Protein AF-0000000074208931 (afdb_homodimer)

Secondary structure (DSSP, 8-state):
---EEEEGGGGTTS-HHHHHHHHHHHT-SEEE-BHHHHHHH-HHHHHHHHHHTT-EE--EEEEE-----SHHHHHHHHHHHHHHHHHHHHHT-SEEEEE-B--TT--TT-PPPTT----HHHHHHHHHHHHHHHHHHHHHTT-EEEE-PPPGGGTTTTBS---HHHHHHHHTTS-TTTEEEEEEHHHHTT-TTHHHHHHHHHHTT-EEEEEE-EE-SSPPSSGGGGEE-TTSSS--HHHHHHHHHHTT--S-EEE----HHHHTS-HHHHHHHHHHHHHHHTGGG-/---EEEEGGGGTTS-HHHHHHHHHHHT-SEEE-BHHHHHHH-HHHHHHHHHHTT-EE--EEEEE-----SHHHHHHHHHHHHHHHHHHHHHT-SEEEEE-B--TT--TT-PPPTT----HHHHHHHHHHHHHHHHHHHHHTT-EEEE-PPPGGGTTTTBS---HHHHHHHHTTS-TTTEEEEEEHHHHTT-TTHHHHHHHHHHTT-EEEEEE-EE-SSPPSSGGGGEE-TTSSS--HHHHHHHHHHTT--S-EEE----HHHHTS-HHHHHHHHHHHHHHHTGGG-

Solvent-accessible surface area (backbone atoms only — not comparable to full-atom values): 27506 Å² total; per-residue (Å²): 125,47,49,40,20,48,20,39,59,36,37,57,83,48,52,54,64,54,46,38,49,25,29,39,73,60,53,36,28,21,32,24,41,36,49,70,54,30,60,73,64,30,36,69,52,37,25,49,49,38,50,73,48,68,31,44,40,62,29,30,36,65,36,44,46,33,31,50,86,48,70,69,49,42,51,52,29,53,54,52,33,53,51,43,42,51,41,26,38,54,41,63,18,43,38,34,33,24,47,41,23,23,36,50,53,44,41,77,66,40,49,58,42,93,79,42,50,42,56,58,69,61,38,50,50,37,33,50,54,46,50,62,68,45,44,64,62,25,48,75,55,61,21,19,44,20,37,41,38,32,32,60,88,32,29,57,33,47,18,59,45,44,34,62,55,58,41,49,60,68,28,59,88,47,55,40,77,38,26,25,28,38,51,38,41,58,29,44,68,68,45,94,55,40,66,62,36,42,38,48,30,26,77,55,59,16,67,67,36,41,33,46,27,10,46,32,44,53,61,40,94,50,61,76,38,21,34,27,59,57,82,65,29,54,62,42,45,52,60,53,36,35,42,43,36,74,23,63,59,80,68,50,40,30,37,56,28,36,28,70,74,57,44,70,43,56,56,53,58,46,37,41,49,52,53,52,29,38,57,68,52,40,56,80,38,94,124,45,50,42,19,48,20,40,59,36,38,58,84,48,53,55,63,54,46,37,48,24,30,40,74,59,52,36,26,21,31,25,42,36,51,68,53,31,59,73,63,32,35,68,53,38,24,48,48,38,50,75,47,66,32,44,41,63,29,28,37,65,36,43,47,33,32,51,86,50,69,68,49,41,51,50,27,53,52,53,33,53,52,42,43,51,39,27,38,53,39,64,17,43,37,34,33,24,48,40,24,23,36,51,53,44,41,75,67,40,49,56,42,94,78,43,51,42,56,60,69,60,38,50,50,37,33,50,53,45,50,62,70,43,42,62,62,25,49,75,56,60,20,19,45,20,37,42,36,32,32,58,87,32,26,57,33,46,17,59,44,42,35,60,56,56,41,48,60,68,27,59,89,47,53,40,77,38,26,27,27,40,50,39,42,58,31,44,67,70,46,92,56,41,65,62,34,41,38,50,31,26,77,55,58,16,67,66,35,40,33,47,27,11,48,35,42,54,62,41,94,52,62,78,39,21,34,27,60,56,82,66,29,54,62,44,46,53,60,53,35,35,43,43,36,75,22,64,60,80,68,50,40,30,38,56,27,36,29,70,73,59,45,71,44,57,58,53,58,46,37,41,50,52,51,53,30,39,57,68,51,40,56,81,38,94

Structure (mmCIF, N/CA/C/O backbone):
data_AF-0000000074208931-model_v1
#
loop_
_entity.id
_entity.type
_entity.pdbx_description
1 polymer 'Sugar phosphate isomerase/epimerase'
#
loop_
_atom_site.group_PDB
_atom_site.id
_atom_site.type_symbol
_atom_site.label_atom_id
_atom_site.label_alt_id
_atom_site.label_comp_id
_atom_site.label_asym_id
_atom_site.label_entity_id
_atom_site.label_seq_id
_atom_site.pdbx_PDB_ins_code
_atom_site.Cartn_x
_atom_site.Cartn_y
_atom_site.Cartn_z
_atom_site.occupancy
_atom_site.B_iso_or_equiv
_atom_site.auth_seq_id
_atom_site.auth_comp_id
_atom_site.auth_asym_id
_atom_site.auth_atom_id
_atom_site.pdbx_PDB_model_num
ATOM 1 N N . MET A 1 1 ? -17.562 24.734 19.281 1 72.38 1 MET A N 1
ATOM 2 C CA . MET A 1 1 ? -17.109 24.906 17.891 1 72.38 1 MET A CA 1
ATOM 3 C C . MET A 1 1 ? -16.891 23.547 17.219 1 72.38 1 MET A C 1
ATOM 5 O O . MET A 1 1 ? -16.484 22.578 17.875 1 72.38 1 MET A O 1
ATOM 9 N N . SER A 1 2 ? -17.266 23.562 15.961 1 89.5 2 SER A N 1
ATOM 10 C CA . SER A 1 2 ? -17.141 22.328 15.195 1 89.5 2 SER A CA 1
ATOM 11 C C . SER A 1 2 ? -15.711 21.781 15.242 1 89.5 2 SER A C 1
ATOM 13 O O . SER A 1 2 ? -14.75 22.562 15.258 1 89.5 2 SER A O 1
ATOM 15 N N . ARG A 1 3 ? -15.531 20.484 15.453 1 97.06 3 ARG A N 1
ATOM 16 C CA . ARG A 1 3 ? -14.227 19.844 15.422 1 97.06 3 ARG A CA 1
ATOM 17 C C . ARG A 1 3 ? -13.727 19.688 13.992 1 97.06 3 ARG A C 1
ATOM 19 O O . ARG A 1 3 ? -12.602 19.234 13.766 1 97.06 3 ARG A O 1
ATOM 26 N N . ALA A 1 4 ? -14.57 20.047 13.078 1 98.62 4 ALA A N 1
ATOM 27 C CA . ALA A 1 4 ? -14.18 19.938 11.672 1 98.62 4 ALA A CA 1
ATOM 28 C C . ALA A 1 4 ? -13.133 20.984 11.305 1 98.62 4 ALA A C 1
ATOM 30 O O . ALA A 1 4 ? -13.234 22.141 11.719 1 98.62 4 ALA A O 1
ATOM 31 N N . SER A 1 5 ? -12.109 20.562 10.609 1 98.88 5 SER A N 1
ATOM 32 C CA . SER A 1 5 ? -11.031 21.406 10.109 1 98.88 5 SER A CA 1
ATOM 33 C C . SER A 1 5 ? -10.875 21.266 8.594 1 98.88 5 SER A C 1
ATOM 35 O O . SER A 1 5 ? -10.875 20.156 8.07 1 98.88 5 SER A O 1
ATOM 37 N N . LEU A 1 6 ? -10.797 22.391 7.887 1 98.94 6 LEU A N 1
ATOM 38 C CA . LEU A 1 6 ? -10.562 22.391 6.445 1 98.94 6 LEU A CA 1
ATOM 39 C C . LEU A 1 6 ? -9.07 22.531 6.137 1 98.94 6 LEU A C 1
ATOM 41 O O . LEU A 1 6 ? -8.469 23.562 6.438 1 98.94 6 LEU A O 1
ATOM 45 N N . ASN A 1 7 ? -8.484 21.531 5.586 1 98.94 7 ASN A N 1
ATOM 46 C CA . ASN A 1 7 ? -7.113 21.641 5.102 1 98.94 7 ASN A CA 1
ATOM 47 C C . ASN A 1 7 ? -7.031 22.469 3.822 1 98.94 7 ASN A C 1
ATOM 49 O O . ASN A 1 7 ? -7.801 22.25 2.887 1 98.94 7 ASN A O 1
ATOM 53 N N . THR A 1 8 ? -6.078 23.297 3.717 1 98.88 8 THR A N 1
ATOM 54 C CA . THR A 1 8 ? -6.016 24.219 2.594 1 98.88 8 THR A CA 1
ATOM 55 C C . THR A 1 8 ? -5.68 23.484 1.3 1 98.88 8 THR A C 1
ATOM 57 O O . THR A 1 8 ? -5.93 23.984 0.206 1 98.88 8 THR A O 1
ATOM 60 N N . ALA A 1 9 ? -5.129 22.281 1.383 1 98.69 9 ALA A N 1
ATOM 61 C CA . ALA A 1 9 ? -4.867 21.5 0.181 1 98.69 9 ALA A CA 1
ATOM 62 C C . ALA A 1 9 ? -6.168 21.109 -0.513 1 98.69 9 ALA A C 1
ATOM 64 O O . ALA A 1 9 ? -6.18 20.828 -1.713 1 98.69 9 ALA A O 1
ATOM 65 N N . THR A 1 10 ? -7.266 21.062 0.269 1 98.88 10 THR A N 1
ATOM 66 C CA . THR A 1 10 ? -8.57 20.703 -0.281 1 98.88 10 THR A CA 1
ATOM 67 C C . THR A 1 10 ? -9.102 21.812 -1.182 1 98.88 10 THR A C 1
ATOM 69 O O . THR A 1 10 ? -9.891 21.562 -2.09 1 98.88 10 THR A O 1
ATOM 72 N N . VAL A 1 11 ? -8.727 23.016 -0.919 1 98.81 11 VAL A N 1
ATOM 73 C CA . VAL A 1 11 ? -9.094 24.188 -1.703 1 98.81 11 VAL A CA 1
ATOM 74 C C . VAL A 1 11 ? -7.832 24.859 -2.24 1 98.81 11 VAL A C 1
ATOM 76 O O . VAL A 1 11 ? -7.617 26.062 -2.018 1 98.81 11 VAL A O 1
ATOM 79 N N . LYS A 1 12 ? -7.094 24.188 -3.018 1 97.62 12 LYS A N 1
ATOM 80 C CA . LYS A 1 12 ? -5.691 24.438 -3.352 1 97.62 12 LYS A CA 1
ATOM 81 C C . LYS A 1 12 ? -5.523 25.781 -4.043 1 97.62 12 LYS A C 1
ATOM 83 O O . LYS A 1 12 ? -4.48 26.422 -3.908 1 97.62 12 LYS A O 1
ATOM 88 N N . HIS A 1 13 ? -6.508 26.281 -4.719 1 97.94 13 HIS A N 1
ATOM 89 C CA . HIS A 1 13 ? -6.336 27.484 -5.516 1 97.94 13 HIS A CA 1
ATOM 90 C C . HIS A 1 13 ? -6.73 28.734 -4.727 1 97.94 13 HIS A C 1
ATOM 92 O O . HIS A 1 13 ? -6.586 29.859 -5.215 1 97.94 13 HIS A O 1
ATOM 98 N N . ALA A 1 14 ? -7.203 28.547 -3.5 1 98.81 14 ALA A N 1
ATOM 99 C CA . ALA A 1 14 ? -7.594 29.656 -2.646 1 98.81 14 ALA A CA 1
ATOM 100 C C . ALA A 1 14 ? -6.391 30.219 -1.896 1 98.81 14 ALA A C 1
ATOM 102 O O . ALA A 1 14 ? -5.477 29.484 -1.531 1 98.81 14 ALA A O 1
ATOM 103 N N . THR A 1 15 ? -6.383 31.547 -1.739 1 98.75 15 THR A N 1
ATOM 104 C CA . THR A 1 15 ? -5.477 32.125 -0.757 1 98.75 15 THR A CA 1
ATOM 105 C C . THR A 1 15 ? -5.863 31.703 0.656 1 98.75 15 THR A C 1
ATOM 107 O O . THR A 1 15 ? -6.949 31.172 0.872 1 98.75 15 THR A O 1
ATOM 110 N N . LEU A 1 16 ? -4.945 31.953 1.612 1 98.88 16 LEU A N 1
ATOM 111 C CA . LEU A 1 16 ? -5.266 31.625 2.996 1 98.88 16 LEU A CA 1
ATOM 112 C C . LEU A 1 16 ? -6.523 32.344 3.451 1 98.88 16 LEU A C 1
ATOM 114 O O . LEU A 1 16 ? -7.391 31.766 4.098 1 98.88 16 LEU A O 1
ATOM 118 N N . ALA A 1 17 ? -6.605 33.625 3.107 1 98.88 17 ALA A N 1
ATOM 119 C CA . ALA A 1 17 ? -7.758 34.438 3.508 1 98.88 17 ALA A CA 1
ATOM 120 C C . ALA A 1 17 ? -9.055 33.844 2.938 1 98.88 17 ALA A C 1
ATOM 122 O O . ALA A 1 17 ? -10.055 33.75 3.645 1 98.88 17 ALA A O 1
ATOM 123 N N . GLU A 1 18 ? -9.047 33.469 1.683 1 98.88 18 GLU A N 1
ATOM 124 C CA . GLU A 1 18 ? -10.219 32.906 1.03 1 98.88 18 GLU A CA 1
ATOM 125 C C . GLU A 1 18 ? -10.602 31.578 1.665 1 98.88 18 GLU A C 1
ATOM 127 O O . GLU A 1 18 ? -11.789 31.297 1.864 1 98.88 18 GLU A O 1
ATOM 132 N N . ALA A 1 19 ? -9.633 30.75 1.934 1 98.94 19 ALA A N 1
ATOM 133 C CA . ALA A 1 19 ? -9.891 29.453 2.566 1 98.94 19 ALA A CA 1
ATOM 134 C C . ALA A 1 19 ? -10.516 29.625 3.947 1 98.94 19 ALA A C 1
ATOM 136 O O . ALA A 1 19 ? -11.477 28.953 4.293 1 98.94 19 ALA A O 1
ATOM 137 N N . CYS A 1 20 ? -9.977 30.547 4.711 1 98.88 20 CYS A N 1
ATOM 138 C CA . CYS A 1 20 ? -10.492 30.797 6.051 1 98.88 20 CYS A CA 1
ATOM 139 C C . CYS A 1 20 ? -11.922 31.344 5.992 1 98.88 20 CYS A C 1
ATOM 141 O O . CYS A 1 20 ? -12.773 30.938 6.781 1 98.88 20 CYS A O 1
ATOM 143 N N . GLU A 1 21 ? -12.125 32.25 5.094 1 98.81 21 GLU A N 1
ATOM 144 C CA . GLU A 1 21 ? -13.469 32.781 4.93 1 98.81 21 GLU A CA 1
ATOM 145 C C . GLU A 1 21 ? -14.469 31.703 4.574 1 98.81 21 GLU A C 1
ATOM 147 O O . GLU A 1 21 ? -15.547 31.625 5.16 1 98.81 21 GLU A O 1
ATOM 152 N N . ALA A 1 22 ? -14.125 30.891 3.609 1 98.88 22 ALA A N 1
ATOM 153 C CA . ALA A 1 22 ? -14.992 29.781 3.199 1 98.88 22 ALA A CA 1
ATOM 154 C C . ALA A 1 22 ? -15.25 28.828 4.355 1 98.88 22 ALA A C 1
ATOM 156 O O . ALA A 1 22 ? -16.375 28.391 4.574 1 98.88 22 ALA A O 1
ATOM 157 N N . ALA A 1 23 ? -14.219 28.484 5.066 1 98.88 23 ALA A N 1
ATOM 158 C CA . ALA A 1 23 ? -14.336 27.578 6.203 1 98.88 23 ALA A CA 1
ATOM 159 C C . ALA A 1 23 ? -15.258 28.156 7.277 1 98.88 23 ALA A C 1
ATOM 161 O O . ALA A 1 23 ? -16.172 27.484 7.75 1 98.88 23 ALA A O 1
ATOM 162 N N . ALA A 1 24 ? -14.992 29.422 7.641 1 98.69 24 ALA A N 1
ATOM 163 C CA . ALA A 1 24 ? -15.789 30.078 8.672 1 98.69 24 ALA A CA 1
ATOM 164 C C . ALA A 1 24 ? -17.266 30.156 8.266 1 98.69 24 ALA A C 1
ATOM 166 O O . ALA A 1 24 ? -18.141 29.828 9.055 1 98.69 24 ALA A O 1
ATOM 167 N N . ASN A 1 25 ? -17.469 30.547 7.02 1 98.5 25 ASN A N 1
ATOM 168 C CA . ASN A 1 25 ? -18.828 30.672 6.52 1 98.5 25 ASN A CA 1
ATOM 169 C C . ASN A 1 25 ? -19.562 29.328 6.52 1 98.5 25 ASN A C 1
ATOM 171 O O . ASN A 1 25 ? -20.781 29.281 6.738 1 98.5 25 ASN A O 1
ATOM 175 N N . ALA A 1 26 ? -18.859 28.297 6.23 1 98.44 26 ALA A N 1
ATOM 176 C CA . ALA A 1 26 ? -19.469 26.969 6.176 1 98.44 26 ALA A CA 1
ATOM 177 C C . ALA A 1 26 ? -19.703 26.422 7.578 1 98.44 26 ALA A C 1
ATOM 179 O O . ALA A 1 26 ? -20.531 25.516 7.766 1 98.44 26 ALA A O 1
ATOM 180 N N . GLY A 1 27 ? -18.922 26.875 8.562 1 98.44 27 GLY A N 1
ATOM 181 C CA . GLY A 1 27 ? -19.172 26.438 9.93 1 98.44 27 GLY A CA 1
ATOM 182 C C . GLY A 1 27 ? -18.047 25.594 10.5 1 98.44 27 GLY A C 1
ATOM 183 O O . GLY A 1 27 ? -18.219 24.922 11.516 1 98.44 27 GLY A O 1
ATOM 184 N N . PHE A 1 28 ? -16.875 25.609 9.922 1 98.75 28 PHE A N 1
ATOM 185 C CA . PHE A 1 28 ? -15.711 24.922 10.461 1 98.75 28 PHE A CA 1
ATOM 186 C C . PHE A 1 28 ? -15.203 25.609 11.719 1 98.75 28 PHE A C 1
ATOM 188 O O . PHE A 1 28 ? -15.414 26.812 11.898 1 98.75 28 PHE A O 1
ATOM 195 N N . GLY A 1 29 ? -14.523 24.828 12.555 1 98.5 29 GLY A N 1
ATOM 196 C CA . GLY A 1 29 ? -13.891 25.406 13.734 1 98.5 29 GLY A CA 1
ATOM 197 C C . GLY A 1 29 ? -12.406 25.656 13.562 1 98.5 29 GLY A C 1
ATOM 198 O O . GLY A 1 29 ? -11.797 26.375 14.344 1 98.5 29 GLY A O 1
ATOM 199 N N . ALA A 1 30 ? -11.883 25.062 12.5 1 98.88 30 ALA A N 1
ATOM 200 C CA . ALA A 1 30 ? -10.43 25.141 12.328 1 98.88 30 ALA A CA 1
ATOM 201 C C . ALA A 1 30 ? -10.055 25.031 10.852 1 98.88 30 ALA A C 1
ATOM 203 O O . ALA A 1 30 ? -10.883 24.672 10.016 1 98.88 30 ALA A O 1
ATOM 204 N N . VAL A 1 31 ? -8.852 25.453 10.57 1 98.88 31 VAL A N 1
ATOM 205 C CA . VAL A 1 31 ? -8.203 25.25 9.273 1 98.88 31 VAL A CA 1
ATOM 206 C C . VAL A 1 31 ? -6.836 24.609 9.477 1 98.88 31 VAL A C 1
ATOM 208 O O . VAL A 1 31 ? -6.188 24.812 10.508 1 98.88 31 VAL A O 1
ATOM 211 N N . GLY A 1 32 ? -6.453 23.688 8.625 1 98.88 32 GLY A N 1
ATOM 212 C CA . GLY A 1 32 ? -5.102 23.156 8.555 1 98.88 32 GLY A CA 1
ATOM 213 C C . GLY A 1 32 ? -4.312 23.672 7.375 1 98.88 32 GLY A C 1
ATOM 214 O O . GLY A 1 32 ? -4.418 23.141 6.266 1 98.88 32 GLY A O 1
ATOM 215 N N . PRO A 1 33 ? -3.559 24.688 7.551 1 98.94 33 PRO A N 1
ATOM 216 C CA . PRO A 1 33 ? -2.879 25.297 6.406 1 98.94 33 PRO A CA 1
ATOM 217 C C . PRO A 1 33 ? -1.656 24.516 5.953 1 98.94 33 PRO A C 1
ATOM 219 O O . PRO A 1 33 ? -0.976 23.891 6.773 1 98.94 33 PRO A O 1
ATOM 222 N N . TRP A 1 34 ? -1.409 24.562 4.695 1 98.81 34 TRP A N 1
ATOM 223 C CA . TRP A 1 34 ? -0.112 24.188 4.145 1 98.81 34 TRP A CA 1
ATOM 224 C C . TRP A 1 34 ? 0.872 25.344 4.219 1 98.81 34 TRP A C 1
ATOM 226 O O . TRP A 1 34 ? 0.466 26.516 4.227 1 98.81 34 TRP A O 1
ATOM 236 N N . ARG A 1 35 ? 2.125 25.062 4.191 1 98.75 35 ARG A N 1
ATOM 237 C CA . ARG A 1 35 ? 3.145 26.078 4.422 1 98.75 35 ARG A CA 1
ATOM 238 C C . ARG A 1 35 ? 3.186 27.078 3.27 1 98.75 35 ARG A C 1
ATOM 240 O O . ARG A 1 35 ? 3.508 28.25 3.471 1 98.75 35 ARG A O 1
ATOM 247 N N . ASP A 1 36 ? 2.838 26.641 2.107 1 98.25 36 ASP A N 1
ATOM 248 C CA . ASP A 1 36 ? 2.922 27.531 0.963 1 98.25 36 ASP A CA 1
ATOM 249 C C . ASP A 1 36 ? 1.985 28.734 1.137 1 98.25 36 ASP A C 1
ATOM 251 O O . ASP A 1 36 ? 2.371 29.875 0.875 1 98.25 36 ASP A O 1
ATOM 255 N N . VAL A 1 37 ? 0.744 28.531 1.644 1 98.62 37 VAL A N 1
ATOM 256 C CA . VAL A 1 37 ? -0.202 29.625 1.802 1 98.62 37 VAL A CA 1
ATOM 257 C C . VAL A 1 37 ? 0.183 30.469 3.016 1 98.62 37 VAL A C 1
ATOM 259 O O . VAL A 1 37 ? -0.082 31.672 3.053 1 98.62 37 VAL A O 1
ATOM 262 N N . VAL A 1 38 ? 0.807 29.875 4.012 1 98.88 38 VAL A N 1
ATOM 263 C CA . VAL A 1 38 ? 1.326 30.609 5.152 1 98.88 38 VAL A CA 1
ATOM 264 C C . VAL A 1 38 ? 2.48 31.516 4.707 1 98.88 38 VAL A C 1
ATOM 266 O O . VAL A 1 38 ? 2.516 32.688 5.027 1 98.88 38 VAL A O 1
ATOM 269 N N . GLN A 1 39 ? 3.336 30.969 3.891 1 98.75 39 GLN A N 1
ATOM 270 C CA . GLN A 1 39 ? 4.531 31.672 3.449 1 98.75 39 GLN A CA 1
ATOM 271 C C . GLN A 1 39 ? 4.18 32.781 2.465 1 98.75 39 GLN A C 1
ATOM 273 O O . GLN A 1 39 ? 4.883 33.812 2.381 1 98.75 39 GLN A O 1
ATOM 278 N N . ALA A 1 40 ? 3.098 32.625 1.762 1 98.69 40 ALA A N 1
ATOM 279 C CA . ALA A 1 40 ? 2.666 33.625 0.792 1 98.69 40 ALA A CA 1
ATOM 280 C C . ALA A 1 40 ? 2.365 34.938 1.477 1 98.69 40 ALA A C 1
ATOM 282 O O . ALA A 1 40 ? 2.529 36 0.877 1 98.69 40 ALA A O 1
ATOM 283 N N . VAL A 1 41 ? 1.996 34.969 2.756 1 98.75 41 VAL A N 1
ATOM 284 C CA . VAL A 1 41 ? 1.615 36.188 3.438 1 98.75 41 VAL A CA 1
ATOM 285 C C . VAL A 1 41 ? 2.537 36.438 4.629 1 98.75 41 VAL A C 1
ATOM 287 O O . VAL A 1 41 ? 2.529 37.531 5.223 1 98.75 41 VAL A O 1
ATOM 290 N N . GLY A 1 42 ? 3.34 35.438 4.926 1 98.75 42 GLY A N 1
ATOM 291 C CA . GLY A 1 42 ? 4.137 35.469 6.141 1 98.75 42 GLY A CA 1
ATOM 292 C C . GLY A 1 42 ? 3.395 34.969 7.359 1 98.75 42 GLY A C 1
ATOM 293 O O . GLY A 1 42 ? 2.195 35.188 7.512 1 98.75 42 GLY A O 1
ATOM 294 N N . ALA A 1 43 ? 4.086 34.312 8.281 1 98.81 43 ALA A N 1
ATOM 295 C CA . ALA A 1 43 ? 3.496 33.562 9.398 1 98.81 43 ALA A CA 1
ATOM 296 C C . ALA A 1 43 ? 2.723 34.5 10.32 1 98.81 43 ALA A C 1
ATOM 298 O O . ALA A 1 43 ? 1.606 34.188 10.742 1 98.81 43 ALA A O 1
ATOM 299 N N . PRO A 1 44 ? 3.275 35.656 10.664 1 98.81 44 PRO A N 1
ATOM 300 C CA . PRO A 1 44 ? 2.502 36.531 11.539 1 98.81 44 PRO A CA 1
ATOM 301 C C . PRO A 1 44 ? 1.169 36.969 10.922 1 98.81 44 PRO A C 1
ATOM 303 O O . PRO A 1 44 ? 0.14 36.969 11.609 1 98.81 44 PRO A O 1
ATOM 306 N N . GLN A 1 45 ? 1.212 37.312 9.648 1 98.88 45 GLN A N 1
ATOM 307 C CA . GLN A 1 45 ? -0.022 37.688 8.969 1 98.88 45 GLN A CA 1
ATOM 308 C C . GLN A 1 45 ? -0.968 36.5 8.844 1 98.88 45 GLN A C 1
ATOM 310 O O . GLN A 1 45 ? -2.188 36.656 8.938 1 98.88 45 GLN A O 1
ATOM 315 N N . ALA A 1 46 ? -0.453 35.344 8.57 1 98.94 46 ALA A N 1
ATOM 316 C CA . ALA A 1 46 ? -1.266 34.125 8.523 1 98.94 46 ALA A CA 1
ATOM 317 C C . ALA A 1 46 ? -1.999 33.906 9.844 1 98.94 46 ALA A C 1
ATOM 319 O O . ALA A 1 46 ? -3.191 33.594 9.859 1 98.94 46 ALA A O 1
ATOM 320 N N . ALA A 1 47 ? -1.306 34.094 10.938 1 98.88 47 ALA A N 1
ATOM 321 C CA . ALA A 1 47 ? -1.911 33.969 12.258 1 98.88 47 ALA A CA 1
ATOM 322 C C . ALA A 1 47 ? -3.102 34.906 12.422 1 98.88 47 ALA A C 1
ATOM 324 O O . ALA A 1 47 ? -4.148 34.5 12.93 1 98.88 47 ALA A O 1
ATOM 325 N N . ARG A 1 48 ? -2.916 36.094 11.984 1 98.81 48 ARG A N 1
ATOM 326 C CA . ARG A 1 48 ? -3.971 37.094 12.094 1 98.81 48 ARG A CA 1
ATOM 327 C C . ARG A 1 48 ? -5.172 36.719 11.227 1 98.81 48 ARG A C 1
ATOM 329 O O . ARG A 1 48 ? -6.32 36.844 11.656 1 98.81 48 ARG A O 1
ATOM 336 N N . ILE A 1 49 ? -4.898 36.281 10.023 1 98.88 49 ILE A N 1
ATOM 337 C CA . ILE A 1 49 ? -5.953 35.875 9.094 1 98.88 49 ILE A CA 1
ATOM 338 C C . ILE A 1 49 ? -6.805 34.781 9.727 1 98.88 49 ILE A C 1
ATOM 340 O O . ILE A 1 49 ? -8.039 34.875 9.711 1 98.88 49 ILE A O 1
ATOM 344 N N . ILE A 1 50 ? -6.18 33.781 10.289 1 98.88 50 ILE A N 1
ATOM 345 C CA . ILE A 1 50 ? -6.867 32.656 10.883 1 98.88 50 ILE A CA 1
ATOM 346 C C . ILE A 1 50 ? -7.68 33.094 12.094 1 98.88 50 ILE A C 1
ATOM 348 O O . ILE A 1 50 ? -8.867 32.781 12.203 1 98.88 50 ILE A O 1
ATOM 352 N N . ALA A 1 51 ? -7.07 33.906 12.953 1 98.62 51 ALA A N 1
ATOM 353 C CA . ALA A 1 51 ? -7.727 34.406 14.164 1 98.62 51 ALA A CA 1
ATOM 354 C C . ALA A 1 51 ? -8.914 35.312 13.812 1 98.62 51 ALA A C 1
ATOM 356 O O . ALA A 1 51 ? -9.977 35.219 14.438 1 98.62 51 ALA A O 1
ATOM 357 N N . ASP A 1 52 ? -8.719 36.188 12.883 1 98.62 52 ASP A N 1
ATOM 358 C CA . ASP A 1 52 ? -9.758 37.125 12.492 1 98.62 52 ASP A CA 1
ATOM 359 C C . ASP A 1 52 ? -10.977 36.406 11.93 1 98.62 52 ASP A C 1
ATOM 361 O O . ASP A 1 52 ? -12.102 36.906 12.023 1 98.62 52 ASP A O 1
ATOM 365 N N . ALA A 1 53 ? -10.758 35.25 11.383 1 98.56 53 ALA A N 1
ATOM 366 C CA . ALA A 1 53 ? -11.859 34.469 10.828 1 98.56 53 ALA A CA 1
ATOM 367 C C . ALA A 1 53 ? -12.562 33.688 11.922 1 98.56 53 ALA A C 1
ATOM 369 O O . ALA A 1 53 ? -13.555 33 11.664 1 98.56 53 ALA A O 1
ATOM 370 N N . GLY A 1 54 ? -12 33.75 13.164 1 98.19 54 GLY A N 1
ATOM 371 C CA . GLY A 1 54 ? -12.57 33 14.273 1 98.19 54 GLY A CA 1
ATOM 372 C C . GLY A 1 54 ? -12.227 31.516 14.234 1 98.19 54 GLY A C 1
ATOM 373 O O . GLY A 1 54 ? -12.984 30.688 14.742 1 98.19 54 GLY A O 1
ATOM 374 N N . LEU A 1 55 ? -11.172 31.141 13.555 1 98.69 55 LEU A N 1
ATOM 375 C CA . LEU A 1 55 ? -10.758 29.75 13.398 1 98.69 55 LEU A CA 1
ATOM 376 C C . LEU A 1 55 ? -9.492 29.469 14.195 1 98.69 55 LEU A C 1
ATOM 378 O O . LEU A 1 55 ? -8.75 30.391 14.539 1 98.69 55 LEU A O 1
ATOM 382 N N . ARG A 1 56 ? -9.258 28.234 14.531 1 98.38 56 ARG A N 1
ATOM 383 C CA . ARG A 1 56 ? -7.98 27.75 15.047 1 98.38 56 ARG A CA 1
ATOM 384 C C . ARG A 1 56 ? -7.148 27.125 13.938 1 98.38 56 ARG A C 1
ATOM 386 O O . ARG A 1 56 ? -7.691 26.672 12.922 1 98.38 56 ARG A O 1
ATOM 393 N N . ALA A 1 57 ? -5.902 27.109 14.078 1 98.75 57 ALA A N 1
ATOM 394 C CA . ALA A 1 57 ? -5.031 26.297 13.234 1 98.75 57 ALA A CA 1
ATOM 395 C C . ALA A 1 57 ? -4.906 24.875 13.773 1 98.75 57 ALA A C 1
ATOM 397 O O . ALA A 1 57 ? -4.266 24.656 14.805 1 98.75 57 ALA A O 1
ATOM 398 N N . SER A 1 58 ? -5.445 23.922 13.062 1 98.75 58 SER A N 1
ATOM 399 C CA . SER A 1 58 ? -5.461 22.547 13.57 1 98.75 58 SER A CA 1
ATOM 400 C C . SER A 1 58 ? -4.105 21.875 13.391 1 98.75 58 SER A C 1
ATOM 402 O O . SER A 1 58 ? -3.752 20.969 14.141 1 98.75 58 SER A O 1
ATOM 404 N N . SER A 1 59 ? -3.389 22.234 12.398 1 98.88 59 SER A N 1
ATOM 405 C CA . SER A 1 59 ? -2.076 21.688 12.07 1 98.88 59 SER A CA 1
ATOM 406 C C . SER A 1 59 ? -1.332 22.594 11.086 1 98.88 59 SER A C 1
ATOM 408 O O . SER A 1 59 ? -1.877 23.594 10.617 1 98.88 59 SER A O 1
ATOM 410 N N . LEU A 1 60 ? -0.147 22.375 10.891 1 98.94 60 LEU A N 1
ATOM 411 C CA . LEU A 1 60 ? 0.611 22.906 9.766 1 98.94 60 LEU A CA 1
ATOM 412 C C . LEU A 1 60 ? 1.232 21.781 8.938 1 98.94 60 LEU A C 1
ATOM 414 O O . LEU A 1 60 ? 1.878 20.891 9.484 1 98.94 60 LEU A O 1
ATOM 418 N N . CYS A 1 61 ? 0.859 21.828 7.68 1 98.44 61 CYS A N 1
ATOM 419 C CA . CYS A 1 61 ? 1.437 20.859 6.742 1 98.44 61 CYS A CA 1
ATOM 420 C C . CYS A 1 61 ? 2.398 21.547 5.781 1 98.44 61 CYS A C 1
ATOM 422 O O . CYS A 1 61 ? 2.09 22.609 5.242 1 98.44 61 CYS A O 1
ATOM 424 N N . ARG A 1 62 ? 3.574 21.156 5.453 1 96.56 62 ARG A N 1
ATOM 425 C CA . ARG A 1 62 ? 4.246 20.047 6.145 1 96.56 62 ARG A CA 1
ATOM 426 C C . ARG A 1 62 ? 5.734 20.344 6.316 1 96.56 62 ARG A C 1
ATOM 428 O O . ARG A 1 62 ? 6.281 21.219 5.648 1 96.56 62 ARG A O 1
ATOM 435 N N . GLY A 1 63 ? 6.246 19.797 7.367 1 98.31 63 GLY A N 1
ATOM 436 C CA . GLY A 1 63 ? 7.676 19.547 7.457 1 98.31 63 GLY A CA 1
ATOM 437 C C . GLY A 1 63 ? 8.07 18.172 6.969 1 98.31 63 GLY A C 1
ATOM 438 O O . GLY A 1 63 ? 7.281 17.484 6.309 1 98.31 63 GLY A O 1
ATOM 439 N N . GLY A 1 64 ? 9.383 17.781 7.273 1 98.06 64 GLY A N 1
ATOM 440 C CA . GLY A 1 64 ? 9.859 16.469 6.914 1 98.06 64 GLY A CA 1
ATOM 441 C C . GLY A 1 64 ? 10.992 16.484 5.91 1 98.06 64 GLY A C 1
ATOM 442 O O . GLY A 1 64 ? 11.992 17.188 6.113 1 98.06 64 GLY A O 1
ATOM 443 N N . PHE A 1 65 ? 10.945 15.547 4.871 1 97.88 65 PHE A N 1
ATOM 444 C CA . PHE A 1 65 ? 11.977 15.398 3.854 1 97.88 65 PHE A CA 1
ATOM 445 C C . PHE A 1 65 ? 13.336 15.164 4.496 1 97.88 65 PHE A C 1
ATOM 447 O O . PHE A 1 65 ? 14.281 15.922 4.258 1 97.88 65 PHE A O 1
ATOM 454 N N . LEU A 1 66 ? 13.383 14.039 5.152 1 98.75 66 LEU A N 1
ATOM 455 C CA . LEU A 1 66 ? 14.484 13.766 6.074 1 98.75 66 LEU A CA 1
ATOM 456 C C . LEU A 1 66 ? 15.344 12.609 5.566 1 98.75 66 LEU A C 1
ATOM 458 O O . LEU A 1 66 ? 16.016 11.938 6.352 1 98.75 66 LEU A O 1
ATOM 462 N N . THR A 1 67 ? 15.336 12.336 4.266 1 98.5 67 THR A N 1
ATOM 463 C CA . THR A 1 67 ? 15.938 11.102 3.764 1 98.5 67 THR A CA 1
ATOM 464 C C . THR A 1 67 ? 17.328 11.367 3.195 1 98.5 67 THR A C 1
ATOM 466 O O . THR A 1 67 ? 18.031 10.438 2.816 1 98.5 67 THR A O 1
ATOM 469 N N . ALA A 1 68 ? 17.766 12.594 3.191 1 97.56 68 ALA A N 1
ATOM 470 C CA . ALA A 1 68 ? 19.062 12.93 2.584 1 97.56 68 ALA A CA 1
ATOM 471 C C . ALA A 1 68 ? 20.188 12.133 3.229 1 97.56 68 ALA A C 1
ATOM 473 O O . ALA A 1 68 ? 20.188 11.914 4.441 1 97.56 68 ALA A O 1
ATOM 474 N N . ALA A 1 69 ? 21.188 11.82 2.408 1 96.06 69 ALA A N 1
ATOM 475 C CA . ALA A 1 69 ? 22.281 10.984 2.889 1 96.06 69 ALA A CA 1
ATOM 476 C C . ALA A 1 69 ? 23.562 11.805 3.025 1 96.06 69 ALA A C 1
ATOM 478 O O . ALA A 1 69 ? 24.5 11.398 3.732 1 96.06 69 ALA A O 1
ATOM 479 N N . ASP A 1 70 ? 23.641 12.891 2.318 1 96.88 70 ASP A N 1
ATOM 480 C CA . ASP A 1 70 ? 24.859 13.688 2.383 1 96.88 70 ASP A CA 1
ATOM 481 C C . ASP A 1 70 ? 24.688 14.883 3.322 1 96.88 70 ASP A C 1
ATOM 483 O O . ASP A 1 70 ? 23.562 15.266 3.645 1 96.88 70 ASP A O 1
ATOM 487 N N . ASP A 1 71 ? 25.781 15.508 3.674 1 98.06 71 ASP A N 1
ATOM 488 C CA . ASP A 1 71 ? 25.797 16.562 4.688 1 98.06 71 ASP A CA 1
ATOM 489 C C . ASP A 1 71 ? 25.016 17.781 4.215 1 98.06 71 ASP A C 1
ATOM 491 O O . ASP A 1 71 ? 24.312 18.422 5.004 1 98.06 71 ASP A O 1
ATOM 495 N N . ALA A 1 72 ? 25.188 18.094 3.041 1 98.12 72 ALA A N 1
ATOM 496 C CA . ALA A 1 72 ? 24.516 19.266 2.514 1 98.12 72 ALA A CA 1
ATOM 497 C C . ALA A 1 72 ? 23 19.094 2.543 1 98.12 72 ALA A C 1
ATOM 499 O O . ALA A 1 72 ? 22.266 20.016 2.943 1 98.12 72 ALA A O 1
ATOM 500 N N . GLY A 1 73 ? 22.516 17.938 2.076 1 98 73 GLY A N 1
ATOM 501 C CA . GLY A 1 73 ? 21.094 17.641 2.125 1 98 73 GLY A CA 1
ATOM 502 C C . GLY A 1 73 ? 20.547 17.594 3.537 1 98 73 GLY A C 1
ATOM 503 O O . GLY A 1 73 ? 19.438 18.078 3.793 1 98 73 GLY A O 1
ATOM 504 N N . ILE A 1 74 ? 21.297 17.047 4.449 1 98.56 74 ILE A N 1
ATOM 505 C CA . ILE A 1 74 ? 20.906 16.984 5.852 1 98.56 74 ILE A CA 1
ATOM 506 C C . ILE A 1 74 ? 20.766 18.391 6.422 1 98.56 74 ILE A C 1
ATOM 508 O O . ILE A 1 74 ? 19.75 18.719 7.047 1 98.56 74 ILE A O 1
ATOM 512 N N . ARG A 1 75 ? 21.734 19.203 6.168 1 98.56 75 ARG A N 1
ATOM 513 C CA . ARG A 1 75 ? 21.703 20.578 6.668 1 98.56 75 ARG A CA 1
ATOM 514 C C . ARG A 1 75 ? 20.5 21.328 6.102 1 98.56 75 ARG A C 1
ATOM 516 O O . ARG A 1 75 ? 19.797 22.031 6.836 1 98.56 75 ARG A O 1
ATOM 523 N N . ALA A 1 76 ? 20.281 21.172 4.824 1 98.56 76 ALA A N 1
ATOM 524 C CA . ALA A 1 76 ? 19.156 21.844 4.18 1 98.56 76 ALA A CA 1
ATOM 525 C C . ALA A 1 76 ? 17.828 21.391 4.789 1 98.56 76 ALA A C 1
ATOM 527 O O . ALA A 1 76 ? 16.938 22.219 5.023 1 98.56 76 ALA A O 1
ATOM 528 N N . ALA A 1 77 ? 17.656 20.125 5.027 1 98.69 77 ALA A N 1
ATOM 529 C CA . ALA A 1 77 ? 16.438 19.578 5.625 1 98.69 77 ALA A CA 1
ATOM 530 C C . ALA A 1 77 ? 16.234 20.109 7.039 1 98.69 77 ALA A C 1
ATOM 532 O O . ALA A 1 77 ? 15.133 20.5 7.406 1 98.69 77 ALA A O 1
ATOM 533 N N . LEU A 1 78 ? 17.297 20.094 7.824 1 98.75 78 LEU A N 1
ATOM 534 C CA . LEU A 1 78 ? 17.203 20.594 9.195 1 98.75 78 LEU A CA 1
ATOM 535 C C . LEU A 1 78 ? 16.812 22.062 9.219 1 98.75 78 LEU A C 1
ATOM 537 O O . LEU A 1 78 ? 15.938 22.469 9.984 1 98.75 78 LEU A O 1
ATOM 541 N N . ASP A 1 79 ? 17.438 22.859 8.336 1 98.81 79 ASP A N 1
ATOM 542 C CA . ASP A 1 79 ? 17.141 24.281 8.281 1 98.81 79 ASP A CA 1
ATOM 543 C C . ASP A 1 79 ? 15.688 24.531 7.887 1 98.81 79 ASP A C 1
ATOM 545 O O . ASP A 1 79 ? 15.008 25.359 8.5 1 98.81 79 ASP A O 1
ATOM 549 N N . ASP A 1 80 ? 15.273 23.828 6.938 1 98.81 80 ASP A N 1
ATOM 550 C CA . ASP A 1 80 ? 13.906 24 6.465 1 98.81 80 ASP A CA 1
ATOM 551 C C . ASP A 1 80 ? 12.898 23.609 7.547 1 98.81 80 ASP A C 1
ATOM 553 O O . ASP A 1 80 ? 11.867 24.266 7.715 1 98.81 80 ASP A O 1
ATOM 557 N N . ASN A 1 81 ? 13.141 22.562 8.258 1 98.88 81 ASN A N 1
ATOM 558 C CA . ASN A 1 81 ? 12.211 22.109 9.273 1 98.88 81 ASN A CA 1
ATOM 559 C C . ASN A 1 81 ? 12.234 23 10.508 1 98.88 81 ASN A C 1
ATOM 561 O O . ASN A 1 81 ? 11.211 23.188 11.172 1 98.88 81 ASN A O 1
ATOM 565 N N . LYS A 1 82 ? 13.391 23.562 10.812 1 98.88 82 LYS A N 1
ATOM 566 C CA . LYS A 1 82 ? 13.406 24.562 11.875 1 98.88 82 LYS A CA 1
ATOM 567 C C . LYS A 1 82 ? 12.523 25.766 11.523 1 98.88 82 LYS A C 1
ATOM 569 O O . LYS A 1 82 ? 11.789 26.266 12.367 1 98.88 82 LYS A O 1
ATOM 574 N N . GLN A 1 83 ? 12.586 26.156 10.281 1 98.88 83 GLN A N 1
ATOM 575 C CA . GLN A 1 83 ? 11.695 27.219 9.828 1 98.88 83 GLN A CA 1
ATOM 576 C C . GLN A 1 83 ? 10.234 26.781 9.945 1 98.88 83 GLN A C 1
ATOM 578 O O . GLN A 1 83 ? 9.383 27.578 10.383 1 98.88 83 GLN A O 1
ATOM 583 N N . ALA A 1 84 ? 9.898 25.562 9.562 1 98.94 84 ALA A N 1
ATOM 584 C CA . ALA A 1 84 ? 8.539 25.047 9.656 1 98.94 84 ALA A CA 1
ATOM 585 C C . ALA A 1 84 ? 8.047 25.031 11.102 1 98.94 84 ALA A C 1
ATOM 587 O O . ALA A 1 84 ? 6.891 25.344 11.375 1 98.94 84 ALA A O 1
ATOM 588 N N . ILE A 1 85 ? 8.93 24.656 12.008 1 98.94 85 ILE A N 1
ATOM 589 C CA . ILE A 1 85 ? 8.609 24.625 13.43 1 98.94 85 ILE A CA 1
ATOM 590 C C . ILE A 1 85 ? 8.266 26.031 13.914 1 98.94 85 ILE A C 1
ATOM 592 O O . ILE A 1 85 ? 7.262 26.219 14.602 1 98.94 85 ILE A O 1
ATOM 596 N N . GLU A 1 86 ? 9.016 26.984 13.539 1 98.88 86 GLU A N 1
ATOM 597 C CA . GLU A 1 86 ? 8.75 28.375 13.922 1 98.88 86 GLU A CA 1
ATOM 598 C C . GLU A 1 86 ? 7.441 28.859 13.32 1 98.88 86 GLU A C 1
ATOM 600 O O . GLU A 1 86 ? 6.688 29.578 13.977 1 98.88 86 GLU A O 1
ATOM 605 N N . GLU A 1 87 ? 7.199 28.516 12.07 1 98.94 87 GLU A N 1
ATOM 606 C CA . GLU A 1 87 ? 5.941 28.875 11.422 1 98.94 87 GLU A CA 1
ATOM 607 C C . GLU A 1 87 ? 4.746 28.281 12.172 1 98.94 87 GLU A C 1
ATOM 609 O O . GLU A 1 87 ? 3.752 28.984 12.398 1 98.94 87 GLU A O 1
ATOM 614 N N . ALA A 1 88 ? 4.859 27.016 12.547 1 98.94 88 ALA A N 1
ATOM 615 C CA . ALA A 1 88 ? 3.783 26.359 13.289 1 98.94 88 ALA A CA 1
ATOM 616 C C . ALA A 1 88 ? 3.49 27.094 14.594 1 98.94 88 ALA A C 1
ATOM 618 O O . ALA A 1 88 ? 2.34 27.438 14.875 1 98.94 88 ALA A O 1
ATOM 619 N N . ALA A 1 89 ? 4.523 27.391 15.328 1 98.88 89 ALA A N 1
ATOM 620 C CA . ALA A 1 89 ? 4.367 28.109 16.594 1 98.88 89 ALA A CA 1
ATOM 621 C C . ALA A 1 89 ? 3.715 29.469 16.359 1 98.88 89 ALA A C 1
ATOM 623 O O . ALA A 1 89 ? 2.846 29.891 17.125 1 98.88 89 ALA A O 1
ATOM 624 N N . THR A 1 90 ? 4.129 30.125 15.328 1 98.88 90 THR A N 1
ATOM 625 C CA . THR A 1 90 ? 3.662 31.484 15.047 1 98.88 90 THR A CA 1
ATOM 626 C C . THR A 1 90 ? 2.17 31.484 14.727 1 98.88 90 THR A C 1
ATOM 628 O O . THR A 1 90 ? 1.433 32.375 15.18 1 98.88 90 THR A O 1
ATOM 631 N N . ILE A 1 91 ? 1.68 30.5 13.984 1 98.81 91 ILE A N 1
ATOM 632 C CA . ILE A 1 91 ? 0.273 30.516 13.594 1 98.81 91 ILE A CA 1
ATOM 633 C C . ILE A 1 91 ? -0.575 29.906 14.703 1 98.81 91 ILE A C 1
ATOM 635 O O . ILE A 1 91 ? -1.802 29.844 14.594 1 98.81 91 ILE A O 1
ATOM 639 N N . GLY A 1 92 ? 0.091 29.359 15.719 1 98.38 92 GLY A N 1
ATOM 640 C CA . GLY A 1 92 ? -0.612 28.984 16.938 1 98.38 92 GLY A CA 1
ATOM 641 C C . GLY A 1 92 ? -0.967 27.5 16.969 1 98.38 92 GLY A C 1
ATOM 642 O O . GLY A 1 92 ? -1.82 27.094 17.766 1 98.38 92 GLY A O 1
ATOM 643 N N . THR A 1 93 ? -0.416 26.672 16.125 1 98.62 93 THR A N 1
ATOM 644 C CA . THR A 1 93 ? -0.649 25.234 16.234 1 98.62 93 THR A CA 1
ATOM 645 C C . THR A 1 93 ? 0.531 24.547 16.906 1 98.62 93 THR A C 1
ATOM 647 O O . THR A 1 93 ? 1.675 25 16.781 1 98.62 93 THR A O 1
ATOM 650 N N . SER A 1 94 ? 0.249 23.516 17.594 1 98.38 94 SER A N 1
ATOM 651 C CA . SER A 1 94 ? 1.285 22.688 18.203 1 98.38 94 SER A CA 1
ATOM 652 C C . SER A 1 94 ? 1.63 21.484 17.328 1 98.38 94 SER A C 1
ATOM 654 O O . SER A 1 94 ? 2.531 20.719 17.656 1 98.38 94 SER A O 1
ATOM 656 N N . GLU A 1 95 ? 0.88 21.266 16.234 1 98.88 95 GLU A N 1
ATOM 657 C CA . GLU A 1 95 ? 1.01 20.047 15.461 1 98.88 95 GLU A CA 1
ATOM 658 C C . GLU A 1 95 ? 1.623 20.312 14.086 1 98.88 95 GLU A C 1
ATOM 660 O O . GLU A 1 95 ? 0.958 20.859 13.203 1 98.88 95 GLU A O 1
ATOM 665 N N . LEU A 1 96 ? 2.867 20 13.859 1 98.94 96 LEU A N 1
ATOM 666 C CA . LEU A 1 96 ? 3.529 20.094 12.562 1 98.94 96 LEU A CA 1
ATOM 667 C C . LEU A 1 96 ? 3.594 18.719 11.891 1 98.94 96 LEU A C 1
ATOM 669 O O . LEU A 1 96 ? 4.316 17.828 12.352 1 98.94 96 LEU A O 1
ATOM 673 N N . VAL A 1 97 ? 2.893 18.547 10.805 1 98.94 97 VAL A N 1
ATOM 674 C CA . VAL A 1 97 ? 2.793 17.281 10.109 1 98.94 97 VAL A CA 1
ATOM 675 C C . VAL A 1 97 ? 4.043 17.047 9.266 1 98.94 97 VAL A C 1
ATOM 677 O O . VAL A 1 97 ? 4.438 17.922 8.484 1 98.94 97 VAL A O 1
ATOM 680 N N . PHE A 1 98 ? 4.648 15.891 9.469 1 98.88 98 PHE A N 1
ATOM 681 C CA . PHE A 1 98 ? 5.836 15.508 8.711 1 98.88 98 PHE A CA 1
ATOM 682 C C . PHE A 1 98 ? 5.492 14.461 7.652 1 98.88 98 PHE A C 1
ATOM 684 O O . PHE A 1 98 ? 4.949 13.406 7.973 1 98.88 98 PHE A O 1
ATOM 691 N N . VAL A 1 99 ? 5.746 14.742 6.441 1 98.19 99 VAL A N 1
ATOM 692 C CA . VAL A 1 99 ? 5.938 13.773 5.363 1 98.19 99 VAL A CA 1
ATOM 693 C C . VAL A 1 99 ? 7.43 13.617 5.07 1 98.19 99 VAL A C 1
ATOM 695 O O . VAL A 1 99 ? 8.07 14.539 4.562 1 98.19 99 VAL A O 1
ATOM 698 N N . VAL A 1 100 ? 7.984 12.492 5.223 1 98.31 100 VAL A N 1
ATOM 699 C CA . VAL A 1 100 ? 9.406 12.406 5.559 1 98.31 100 VAL A CA 1
ATOM 700 C C . VAL A 1 100 ? 10.227 12.273 4.281 1 98.31 100 VAL A C 1
ATOM 702 O O . VAL A 1 100 ? 11.453 12.398 4.312 1 98.31 100 VAL A O 1
ATOM 705 N N . GLY A 1 101 ? 9.617 12.031 3.117 1 98 101 GLY A N 1
ATOM 706 C CA . GLY A 1 101 ? 10.359 11.922 1.87 1 98 101 GLY A CA 1
ATOM 707 C C . GLY A 1 101 ? 10.539 10.492 1.4 1 98 101 GLY A C 1
ATOM 708 O O . GLY A 1 101 ? 10.336 9.555 2.17 1 98 101 GLY A O 1
ATOM 709 N N . GLY A 1 102 ? 10.867 10.398 0.084 1 98 102 GLY A N 1
ATOM 710 C CA . GLY A 1 102 ? 11.117 9.102 -0.528 1 98 102 GLY A CA 1
ATOM 711 C C . GLY A 1 102 ? 12.594 8.758 -0.623 1 98 102 GLY A C 1
ATOM 712 O O . GLY A 1 102 ? 13.422 9.359 0.069 1 98 102 GLY A O 1
ATOM 713 N N . LEU A 1 103 ? 12.898 7.766 -1.397 1 98.5 103 LEU A N 1
ATOM 714 C CA . LEU A 1 103 ? 14.273 7.309 -1.593 1 98.5 103 LEU A CA 1
ATOM 715 C C . LEU A 1 103 ? 15.117 8.391 -2.248 1 98.5 103 LEU A C 1
ATOM 717 O O . LEU A 1 103 ? 14.625 9.164 -3.066 1 98.5 103 LEU A O 1
ATOM 721 N N . VAL A 1 104 ? 16.406 8.445 -1.829 1 97 104 VAL A N 1
ATOM 722 C CA . VAL A 1 104 ? 17.312 9.406 -2.445 1 97 104 VAL A CA 1
ATOM 723 C C . VAL A 1 104 ? 17.469 9.086 -3.932 1 97 104 VAL A C 1
ATOM 725 O O . VAL A 1 104 ? 17.734 7.941 -4.301 1 97 104 VAL A O 1
ATOM 728 N N . GLY A 1 105 ? 17.297 10.047 -4.754 1 95.06 105 GLY A N 1
ATOM 729 C CA . GLY A 1 105 ? 17.375 9.836 -6.191 1 95.06 105 GLY A CA 1
ATOM 730 C C . GLY A 1 105 ? 16.016 9.617 -6.832 1 95.06 105 GLY A C 1
ATOM 731 O O . GLY A 1 105 ? 15.922 9.375 -8.039 1 95.06 105 GLY A O 1
ATOM 732 N N . SER A 1 106 ? 14.953 9.711 -6.074 1 97 106 SER A N 1
ATOM 733 C CA . SER A 1 106 ? 13.586 9.602 -6.59 1 97 106 SER A CA 1
ATOM 734 C C . SER A 1 106 ? 12.969 10.984 -6.797 1 97 106 SER A C 1
ATOM 736 O O . SER A 1 106 ? 13.414 11.969 -6.203 1 97 106 SER A O 1
ATOM 738 N N . THR A 1 107 ? 12.055 11.133 -7.703 1 95.31 107 THR A N 1
ATOM 739 C CA . THR A 1 107 ? 11.133 12.258 -7.875 1 95.31 107 THR A CA 1
ATOM 740 C C . THR A 1 107 ? 9.688 11.766 -7.918 1 95.31 107 THR A C 1
ATOM 742 O O . THR A 1 107 ? 9.414 10.656 -8.375 1 95.31 107 THR A O 1
ATOM 745 N N . PRO A 1 108 ? 8.781 12.547 -7.367 1 94.69 108 PRO A N 1
ATOM 746 C CA . PRO A 1 108 ? 7.383 12.102 -7.363 1 94.69 108 PRO A CA 1
ATOM 747 C C . PRO A 1 108 ? 6.902 11.641 -8.734 1 94.69 108 PRO A C 1
ATOM 749 O O . PRO A 1 108 ? 6.914 12.414 -9.695 1 94.69 108 PRO A O 1
ATOM 752 N N . GLY A 1 109 ? 6.508 10.398 -8.766 1 94.62 109 GLY A N 1
ATOM 753 C CA . GLY A 1 109 ? 5.93 9.844 -9.984 1 94.62 109 GLY A CA 1
ATOM 754 C C . GLY A 1 109 ? 6.961 9.547 -11.055 1 94.62 109 GLY A C 1
ATOM 755 O O . GLY A 1 109 ? 6.609 9.188 -12.18 1 94.62 109 GLY A O 1
ATOM 756 N N . GLY A 1 110 ? 8.211 9.711 -10.742 1 95.75 110 GLY A N 1
ATOM 757 C CA . GLY A 1 110 ? 9.242 9.555 -11.758 1 95.75 110 GLY A CA 1
ATOM 758 C C . GLY A 1 110 ? 10.008 8.258 -11.633 1 95.75 110 GLY A C 1
ATOM 759 O O . GLY A 1 110 ? 10.031 7.641 -10.562 1 95.75 110 GLY A O 1
ATOM 760 N N . ALA A 1 111 ? 10.625 7.77 -12.742 1 95.75 111 ALA A N 1
ATOM 761 C CA . ALA A 1 111 ? 11.523 6.617 -12.734 1 95.75 111 ALA A CA 1
ATOM 762 C C . ALA A 1 111 ? 12.773 6.902 -11.906 1 95.75 111 ALA A C 1
ATOM 764 O O . ALA A 1 111 ? 13.141 8.062 -11.703 1 95.75 111 ALA A O 1
ATOM 765 N N . PRO A 1 112 ? 13.375 5.84 -11.375 1 96.25 112 PRO A N 1
ATOM 766 C CA . PRO A 1 112 ? 14.609 6.086 -10.641 1 96.25 112 PRO A CA 1
ATOM 767 C C . PRO A 1 112 ? 15.711 6.691 -11.516 1 96.25 112 PRO A C 1
ATOM 769 O O . PRO A 1 112 ? 15.828 6.34 -12.688 1 96.25 112 PRO A O 1
ATOM 772 N N . THR A 1 113 ? 16.422 7.594 -10.922 1 94.56 113 THR A N 1
ATOM 773 C CA . THR A 1 113 ? 17.609 8.094 -11.594 1 94.56 113 THR A CA 1
ATOM 774 C C . THR A 1 113 ? 18.734 7.059 -11.555 1 94.56 113 THR A C 1
ATOM 776 O O . THR A 1 113 ? 18.641 6.062 -10.836 1 94.56 113 THR A O 1
ATOM 779 N N . SER A 1 114 ? 19.781 7.512 -12.391 1 90.62 114 SER A N 1
ATOM 780 C CA . SER A 1 114 ? 20.984 6.691 -12.289 1 90.62 114 SER A CA 1
ATOM 781 C C . SER A 1 114 ? 21.609 6.801 -10.898 1 90.62 114 SER A C 1
ATOM 783 O O . SER A 1 114 ? 21.797 7.902 -10.383 1 90.62 114 SER A O 1
ATOM 785 N N . GLY A 1 115 ? 21.75 5.836 -10.188 1 88.5 115 GLY A N 1
ATOM 786 C CA . GLY A 1 115 ? 22.375 5.848 -8.875 1 88.5 115 GLY A CA 1
ATOM 787 C C . GLY A 1 115 ? 21.375 5.918 -7.734 1 88.5 115 GLY A C 1
ATOM 788 O O . GLY A 1 115 ? 21.766 6.168 -6.586 1 88.5 115 GLY A O 1
ATOM 789 N N . VAL A 1 116 ? 20.156 5.809 -8.055 1 92.5 116 VAL A N 1
ATOM 790 C CA . VAL A 1 116 ? 19.141 5.801 -7.016 1 92.5 116 VAL A CA 1
ATOM 791 C C . VAL A 1 116 ? 19.562 4.867 -5.879 1 92.5 116 VAL A C 1
ATOM 793 O O . VAL A 1 116 ? 20.141 3.809 -6.125 1 92.5 116 VAL A O 1
ATOM 796 N N . ASP A 1 117 ? 19.391 5.359 -4.707 1 93.75 117 ASP A N 1
ATOM 797 C CA . ASP A 1 117 ? 19.578 4.535 -3.518 1 93.75 117 ASP A CA 1
ATOM 798 C C . ASP A 1 117 ? 18.328 3.709 -3.217 1 93.75 117 ASP A C 1
ATOM 800 O O . ASP A 1 117 ? 17.297 4.254 -2.811 1 93.75 117 ASP A O 1
ATOM 804 N N . ARG A 1 118 ? 18.406 2.383 -3.291 1 97 118 ARG A N 1
ATOM 805 C CA . ARG A 1 118 ? 17.25 1.51 -3.133 1 97 118 ARG A CA 1
ATOM 806 C C . ARG A 1 118 ? 17.188 0.936 -1.721 1 97 118 ARG A C 1
ATOM 808 O O . ARG A 1 118 ? 16.312 0.123 -1.413 1 97 118 ARG A O 1
ATOM 815 N N . ASP A 1 119 ? 18.125 1.329 -0.881 1 98 119 ASP A N 1
ATOM 816 C CA . ASP A 1 119 ? 18.172 0.78 0.471 1 98 119 ASP A CA 1
ATOM 817 C C . ASP A 1 119 ? 17.109 1.417 1.364 1 98 119 ASP A C 1
ATOM 819 O O . ASP A 1 119 ? 17.406 2.332 2.137 1 98 119 ASP A O 1
ATOM 823 N N . LEU A 1 120 ? 15.938 0.889 1.299 1 98.62 120 LEU A N 1
ATOM 824 C CA . LEU A 1 120 ? 14.781 1.413 2.016 1 98.62 120 LEU A CA 1
ATOM 825 C C . LEU A 1 120 ? 15.008 1.36 3.523 1 98.62 120 LEU A C 1
ATOM 827 O O . LEU A 1 120 ? 14.641 2.295 4.242 1 98.62 120 LEU A O 1
ATOM 831 N N . VAL A 1 121 ? 15.609 0.331 3.996 1 98.25 121 VAL A N 1
ATOM 832 C CA . VAL A 1 121 ? 15.859 0.139 5.422 1 98.25 121 VAL A CA 1
ATOM 833 C C . VAL A 1 121 ? 16.781 1.235 5.938 1 98.25 121 VAL A C 1
ATOM 835 O O . VAL A 1 121 ? 16.484 1.894 6.938 1 98.25 121 VAL A O 1
ATOM 838 N N . ALA A 1 122 ? 17.875 1.479 5.238 1 98.12 122 ALA A N 1
ATOM 839 C CA . ALA A 1 122 ? 18.812 2.521 5.645 1 98.12 122 ALA A CA 1
ATOM 840 C C . ALA A 1 122 ? 18.156 3.902 5.566 1 98.12 122 ALA A C 1
ATOM 842 O O . ALA A 1 122 ? 18.422 4.766 6.41 1 98.12 122 ALA A O 1
ATOM 843 N N . THR A 1 123 ? 17.391 4.113 4.531 1 98.69 123 THR A N 1
ATOM 844 C CA . THR A 1 123 ? 16.703 5.395 4.379 1 98.69 123 THR A CA 1
ATOM 845 C C . THR A 1 123 ? 15.789 5.668 5.566 1 98.69 123 THR A C 1
ATOM 847 O O . THR A 1 123 ? 15.773 6.777 6.102 1 98.69 123 THR A O 1
ATOM 850 N N . ARG A 1 124 ? 15.016 4.672 6.012 1 98.75 124 ARG A N 1
ATOM 851 C CA . ARG A 1 124 ? 14.156 4.805 7.184 1 98.75 124 ARG A CA 1
ATOM 852 C C . ARG A 1 124 ? 14.977 5.094 8.438 1 98.75 124 ARG A C 1
ATOM 854 O O . ARG A 1 124 ? 14.547 5.84 9.312 1 98.75 124 ARG A O 1
ATOM 861 N N . GLY A 1 125 ? 16.172 4.516 8.5 1 98.62 125 GLY A N 1
ATOM 862 C CA . GLY A 1 125 ? 17.078 4.84 9.594 1 98.62 125 GLY A CA 1
ATOM 863 C C . GLY A 1 125 ? 17.484 6.301 9.609 1 98.62 125 GLY A C 1
ATOM 864 O O . GLY A 1 125 ? 17.547 6.918 10.68 1 98.62 125 GLY A O 1
ATOM 865 N N . ARG A 1 126 ? 17.75 6.875 8.477 1 98.56 126 ARG A N 1
ATOM 866 C CA . ARG A 1 126 ? 18.094 8.289 8.391 1 98.56 126 ARG A CA 1
ATOM 867 C C . ARG A 1 126 ? 16.953 9.172 8.859 1 98.56 126 ARG A C 1
ATOM 869 O O . ARG A 1 126 ? 17.188 10.195 9.516 1 98.56 126 ARG A O 1
ATOM 876 N N . VAL A 1 127 ? 15.773 8.781 8.523 1 98.81 127 VAL A N 1
ATOM 877 C CA . VAL A 1 127 ? 14.602 9.516 8.984 1 98.81 127 VAL A CA 1
ATOM 878 C C . VAL A 1 127 ? 14.586 9.555 10.508 1 98.81 127 VAL A C 1
ATOM 880 O O . VAL A 1 127 ? 14.391 10.617 11.109 1 98.81 127 VAL A O 1
ATOM 883 N N . ALA A 1 128 ? 14.797 8.383 11.141 1 98.81 128 ALA A N 1
ATOM 884 C CA . ALA A 1 128 ? 14.82 8.305 12.594 1 98.81 128 ALA A CA 1
ATOM 885 C C . ALA A 1 128 ? 15.867 9.25 13.18 1 98.81 128 ALA A C 1
ATOM 887 O O . ALA A 1 128 ? 15.594 9.969 14.141 1 98.81 128 ALA A O 1
ATOM 888 N N . ASP A 1 129 ? 17.031 9.289 12.586 1 98.75 129 ASP A N 1
ATOM 889 C CA . ASP A 1 129 ? 18.109 10.141 13.055 1 98.75 129 ASP A CA 1
ATOM 890 C C . ASP A 1 129 ? 17.734 11.617 12.977 1 98.75 129 ASP A C 1
ATOM 892 O O . ASP A 1 129 ? 17.984 12.383 13.914 1 98.75 129 ASP A O 1
ATOM 896 N N . ARG A 1 130 ? 17.094 11.977 11.875 1 98.81 130 ARG A N 1
ATOM 897 C CA . ARG A 1 130 ? 16.781 13.383 11.656 1 98.81 130 ARG A CA 1
ATOM 898 C C . ARG A 1 130 ? 15.641 13.836 12.555 1 98.81 130 ARG A C 1
ATOM 900 O O . ARG A 1 130 ? 15.617 14.984 13.008 1 98.81 130 ARG A O 1
ATOM 907 N N . ILE A 1 131 ? 14.68 12.922 12.844 1 98.94 131 ILE A N 1
ATOM 908 C CA . ILE A 1 131 ? 13.656 13.242 13.828 1 98.94 131 ILE A CA 1
ATOM 909 C C . ILE A 1 131 ? 14.305 13.562 15.172 1 98.94 131 ILE A C 1
ATOM 911 O O . ILE A 1 131 ? 13.992 14.586 15.797 1 98.94 131 ILE A O 1
ATOM 915 N N . ALA A 1 132 ? 15.234 12.75 15.57 1 98.88 132 ALA A N 1
ATOM 916 C CA . ALA A 1 132 ? 15.938 12.953 16.828 1 98.88 132 ALA A CA 1
ATOM 917 C C . ALA A 1 132 ? 16.656 14.297 16.844 1 98.88 132 ALA A C 1
ATOM 919 O O . ALA A 1 132 ? 16.719 14.969 17.875 1 98.88 132 ALA A O 1
ATOM 920 N N . ASP A 1 133 ? 17.203 14.711 15.719 1 98.81 133 ASP A N 1
ATOM 921 C CA . ASP A 1 133 ? 17.922 15.984 15.609 1 98.81 133 ASP A CA 1
ATOM 922 C C . ASP A 1 133 ? 16.969 17.156 15.836 1 98.81 133 ASP A C 1
ATOM 924 O O . ASP A 1 133 ? 17.375 18.203 16.359 1 98.81 133 ASP A O 1
ATOM 928 N N . LEU A 1 134 ? 15.703 17 15.453 1 98.88 134 LEU A N 1
ATOM 929 C CA . LEU A 1 134 ? 14.789 18.141 15.367 1 98.88 134 LEU A CA 1
ATOM 930 C C . LEU A 1 134 ? 13.953 18.25 16.641 1 98.88 134 LEU A C 1
ATOM 932 O O . LEU A 1 134 ? 13.43 19.328 16.938 1 98.88 134 LEU A O 1
ATOM 936 N N . VAL A 1 135 ? 13.781 17.156 17.391 1 98.88 135 VAL A N 1
ATOM 937 C CA . VAL A 1 135 ? 12.836 17.062 18.5 1 98.88 135 VAL A CA 1
ATOM 938 C C . VAL A 1 135 ? 13.164 18.125 19.547 1 98.88 135 VAL A C 1
ATOM 940 O O . VAL A 1 135 ? 12.273 18.859 20 1 98.88 135 VAL A O 1
ATOM 943 N N . PRO A 1 136 ? 14.492 18.344 19.938 1 98.75 136 PRO A N 1
ATOM 944 C CA . PRO A 1 136 ? 14.758 19.359 20.953 1 98.75 136 PRO A CA 1
ATOM 945 C C . PRO A 1 136 ? 14.336 20.766 20.516 1 98.75 136 PRO A C 1
ATOM 947 O O . PRO A 1 136 ? 13.734 21.5 21.297 1 98.75 136 PRO A O 1
ATOM 950 N N . PHE A 1 137 ? 14.609 21.109 19.328 1 98.81 137 PHE A N 1
ATOM 951 C CA . PHE A 1 137 ? 14.242 22.406 18.812 1 98.81 137 PHE A CA 1
ATOM 952 C C . PHE A 1 137 ? 12.727 22.578 18.766 1 98.81 137 PHE A C 1
ATOM 954 O O . PHE A 1 137 ? 12.195 23.625 19.141 1 98.81 137 PHE A O 1
ATOM 961 N N . ALA A 1 138 ? 12.008 21.531 18.312 1 98.94 138 ALA A N 1
ATOM 962 C CA . ALA A 1 138 ? 10.547 21.562 18.25 1 98.94 138 ALA A CA 1
ATOM 963 C C . ALA A 1 138 ? 9.945 21.75 19.641 1 98.94 138 ALA A C 1
ATOM 965 O O . ALA A 1 138 ? 9.031 22.547 19.828 1 98.94 138 ALA A O 1
ATOM 966 N N . ALA A 1 139 ? 10.492 21.047 20.547 1 98.56 139 ALA A N 1
ATOM 967 C CA . ALA A 1 139 ? 10.008 21.109 21.938 1 98.56 139 ALA A CA 1
ATOM 968 C C . ALA A 1 139 ? 10.18 22.5 22.5 1 98.56 139 ALA A C 1
ATOM 970 O O . ALA A 1 139 ? 9.312 23 23.234 1 98.56 139 ALA A O 1
ATOM 971 N N . GLU A 1 140 ? 11.25 23.156 22.203 1 98.44 140 GLU A N 1
ATOM 972 C CA . GLU A 1 140 ? 11.531 24.5 22.672 1 98.44 140 GLU A CA 1
ATOM 973 C C . GLU A 1 140 ? 10.477 25.484 22.172 1 98.44 140 GLU A C 1
ATOM 975 O O . GLU A 1 140 ? 10.242 26.531 22.797 1 98.44 140 GLU A O 1
ATOM 980 N N . HIS A 1 141 ? 9.836 25.188 21.141 1 98.62 141 HIS A N 1
ATOM 981 C CA . HIS A 1 141 ? 8.859 26.078 20.531 1 98.62 141 HIS A CA 1
ATOM 982 C C . HIS A 1 141 ? 7.434 25.609 20.812 1 98.62 141 HIS A C 1
ATOM 984 O O . HIS A 1 141 ? 6.473 26.156 20.281 1 98.62 141 HIS A O 1
ATOM 990 N N . GLY A 1 142 ? 7.309 24.516 21.609 1 98.5 142 GLY A N 1
ATOM 991 C CA . GLY A 1 142 ? 5.992 23.969 21.922 1 98.5 142 GLY A CA 1
ATOM 992 C C . GLY A 1 142 ? 5.316 23.328 20.734 1 98.5 142 GLY A C 1
ATOM 993 O O . GLY A 1 142 ? 4.09 23.344 20.625 1 98.5 142 GLY A O 1
ATOM 994 N N . VAL A 1 143 ? 6.078 22.859 19.734 1 98.81 143 VAL A N 1
ATOM 995 C CA . VAL A 1 143 ? 5.566 22.234 18.531 1 98.81 143 VAL A CA 1
ATOM 996 C C . VAL A 1 143 ? 5.871 20.734 18.562 1 98.81 143 VAL A C 1
ATOM 998 O O . VAL A 1 143 ? 6.996 20.328 18.859 1 98.81 143 VAL A O 1
ATOM 1001 N N . ARG A 1 144 ? 4.891 20.016 18.344 1 98.81 144 ARG A N 1
ATOM 1002 C CA . ARG A 1 144 ? 5 18.578 18.234 1 98.81 144 ARG A CA 1
ATOM 1003 C C . ARG A 1 144 ? 5.266 18.156 16.781 1 98.81 144 ARG A C 1
ATOM 1005 O O . ARG A 1 144 ? 4.645 18.672 15.859 1 98.81 144 ARG A O 1
ATOM 1012 N N . ILE A 1 145 ? 6.277 17.234 16.578 1 98.94 145 ILE A N 1
ATOM 1013 C CA . ILE A 1 145 ? 6.48 16.594 15.289 1 98.94 145 ILE A CA 1
ATOM 1014 C C . ILE A 1 145 ? 5.453 15.477 15.094 1 98.94 145 ILE A C 1
ATOM 1016 O O . ILE A 1 145 ? 5.383 14.547 15.898 1 98.94 145 ILE A O 1
ATOM 1020 N N . VAL A 1 146 ? 4.668 15.578 14.078 1 98.94 146 VAL A N 1
ATOM 1021 C CA . VAL A 1 146 ? 3.59 14.617 13.867 1 98.94 146 VAL A CA 1
ATOM 1022 C C . VAL A 1 146 ? 3.859 13.805 12.602 1 98.94 146 VAL A C 1
ATOM 1024 O O . VAL A 1 146 ? 3.791 14.336 11.484 1 98.94 146 VAL A O 1
ATOM 1027 N N . LEU A 1 147 ? 4.152 12.523 12.766 1 98.94 147 LEU A N 1
ATOM 1028 C CA . LEU A 1 147 ? 4.527 11.656 11.656 1 98.94 147 LEU A CA 1
ATOM 1029 C C . LEU A 1 147 ? 3.289 11.172 10.906 1 98.94 147 LEU A C 1
ATOM 1031 O O . LEU A 1 147 ? 2.375 10.609 11.508 1 98.94 147 LEU A O 1
ATOM 1035 N N . GLU A 1 148 ? 3.299 11.391 9.648 1 98.94 148 GLU A N 1
ATOM 1036 C CA . GLU A 1 148 ? 2.215 10.93 8.789 1 98.94 148 GLU A CA 1
ATOM 1037 C C . GLU A 1 148 ? 2.674 9.789 7.883 1 98.94 148 GLU A C 1
ATOM 1039 O O . GLU A 1 148 ? 3.369 10.023 6.891 1 98.94 148 GLU A O 1
ATOM 1044 N N . PRO A 1 149 ? 2.258 8.57 8.234 1 98.81 149 PRO A N 1
ATOM 1045 C CA . PRO A 1 149 ? 2.49 7.512 7.246 1 98.81 149 PRO A CA 1
ATOM 1046 C C . PRO A 1 149 ? 1.678 7.711 5.969 1 98.81 149 PRO A C 1
ATOM 1048 O O . PRO A 1 149 ? 0.512 8.109 6.031 1 98.81 149 PRO A O 1
ATOM 1051 N N . LEU A 1 150 ? 2.344 7.543 4.84 1 98.75 150 LEU A N 1
ATOM 1052 C CA . LEU A 1 150 ? 1.614 7.609 3.578 1 98.75 150 LEU A CA 1
ATOM 1053 C C . LEU A 1 150 ? 1.297 6.211 3.059 1 98.75 150 LEU A C 1
ATOM 1055 O O . LEU A 1 150 ? 1.912 5.23 3.486 1 98.75 150 LEU A O 1
ATOM 1059 N N . HIS A 1 151 ? 0.326 6.172 2.215 1 98.75 151 HIS A N 1
ATOM 1060 C CA . HIS A 1 151 ? 0.005 4.918 1.537 1 98.75 151 HIS A CA 1
ATOM 1061 C C . HIS A 1 151 ? 1.242 4.312 0.883 1 98.75 151 HIS A C 1
ATOM 1063 O O . HIS A 1 151 ? 2.053 5.031 0.294 1 98.75 151 HIS A O 1
ATOM 1069 N N . PRO A 1 152 ? 1.382 2.977 0.872 1 98.69 152 PRO A N 1
ATOM 1070 C CA . PRO A 1 152 ? 2.568 2.312 0.325 1 98.69 152 PRO A CA 1
ATOM 1071 C C . PRO A 1 152 ? 2.812 2.656 -1.142 1 98.69 152 PRO A C 1
ATOM 1073 O O . PRO A 1 152 ? 3.936 2.512 -1.635 1 98.69 152 PRO A O 1
ATOM 1076 N N . ILE A 1 153 ? 1.834 3.094 -1.864 1 98.25 153 ILE A N 1
ATOM 1077 C CA . ILE A 1 153 ? 1.995 3.482 -3.262 1 98.25 153 ILE A CA 1
ATOM 1078 C C . ILE A 1 153 ? 3.008 4.621 -3.365 1 98.25 153 ILE A C 1
ATOM 1080 O O . ILE A 1 153 ? 3.613 4.828 -4.422 1 98.25 153 ILE A O 1
ATOM 1084 N N . PHE A 1 154 ? 3.326 5.273 -2.256 1 98.44 154 PHE A N 1
ATOM 1085 C CA . PHE A 1 154 ? 4.184 6.453 -2.246 1 98.44 154 PHE A CA 1
ATOM 1086 C C . PHE A 1 154 ? 5.539 6.129 -1.628 1 98.44 154 PHE A C 1
ATOM 1088 O O . PHE A 1 154 ? 6.363 7.027 -1.422 1 98.44 154 PHE A O 1
ATOM 1095 N N . ALA A 1 155 ? 5.828 4.887 -1.32 1 98.56 155 ALA A N 1
ATOM 1096 C CA . ALA A 1 155 ? 6.992 4.5 -0.531 1 98.56 155 ALA A CA 1
ATOM 1097 C C . ALA A 1 155 ? 8.289 4.898 -1.235 1 98.56 155 ALA A C 1
ATOM 1099 O O . ALA A 1 155 ? 9.242 5.34 -0.591 1 98.56 155 ALA A O 1
ATOM 1100 N N . ALA A 1 156 ? 8.297 4.824 -2.553 1 98.38 156 ALA A N 1
ATOM 1101 C CA . ALA A 1 156 ? 9.539 5.059 -3.289 1 98.38 156 ALA A CA 1
ATOM 1102 C C . ALA A 1 156 ? 9.836 6.551 -3.396 1 98.38 156 ALA A C 1
ATOM 1104 O O . ALA A 1 156 ? 10.977 6.973 -3.199 1 98.38 156 ALA A O 1
ATOM 1105 N N . ASP A 1 157 ? 8.805 7.301 -3.621 1 97.81 157 ASP A N 1
ATOM 1106 C CA . ASP A 1 157 ? 9.133 8.602 -4.195 1 97.81 157 ASP A CA 1
ATOM 1107 C C . ASP A 1 157 ? 8.562 9.742 -3.348 1 97.81 157 ASP A C 1
ATOM 1109 O O . ASP A 1 157 ? 8.844 10.914 -3.6 1 97.81 157 ASP A O 1
ATOM 1113 N N . ARG A 1 158 ? 7.816 9.414 -2.254 1 98 158 ARG A N 1
ATOM 1114 C CA . ARG A 1 158 ? 7.219 10.508 -1.496 1 98 158 ARG A CA 1
ATOM 1115 C C . ARG A 1 158 ? 7.461 10.336 -0.001 1 98 158 ARG A C 1
ATOM 1117 O O . ARG A 1 158 ? 7.727 11.312 0.706 1 98 158 ARG A O 1
ATOM 1124 N N . ALA A 1 159 ? 7.277 9.086 0.475 1 98.56 159 ALA A N 1
ATOM 1125 C CA . ALA A 1 159 ? 7.484 8.891 1.909 1 98.56 159 ALA A CA 1
ATOM 1126 C C . ALA A 1 159 ? 7.805 7.438 2.229 1 98.56 159 ALA A C 1
ATOM 1128 O O . ALA A 1 159 ? 7.008 6.543 1.938 1 98.56 159 ALA A O 1
ATOM 1129 N N . VAL A 1 160 ? 8.859 7.227 2.967 1 98.81 160 VAL A N 1
ATOM 1130 C CA . VAL A 1 160 ? 9.344 5.875 3.225 1 98.81 160 VAL A CA 1
ATOM 1131 C C . VAL A 1 160 ? 8.633 5.297 4.445 1 98.81 160 VAL A C 1
ATOM 1133 O O . VAL A 1 160 ? 8.797 4.117 4.77 1 98.81 160 VAL A O 1
ATOM 1136 N N . ILE A 1 161 ? 7.785 6.078 5.164 1 98.81 161 ILE A N 1
ATOM 1137 C CA . ILE A 1 161 ? 6.953 5.578 6.254 1 98.81 161 ILE A CA 1
ATOM 1138 C C . ILE A 1 161 ? 5.566 5.223 5.723 1 98.81 161 ILE A C 1
ATOM 1140 O O . ILE A 1 161 ? 4.859 6.082 5.184 1 98.81 161 ILE A O 1
ATOM 1144 N N . SER A 1 162 ? 5.16 3.91 6 1 98.75 162 SER A N 1
ATOM 1145 C CA . SER A 1 162 ? 4.023 3.436 5.215 1 98.75 162 SER A CA 1
ATOM 1146 C C . SER A 1 162 ? 2.898 2.943 6.117 1 98.75 162 SER A C 1
ATOM 1148 O O . SER A 1 162 ? 1.797 2.658 5.645 1 98.75 162 SER A O 1
ATOM 1150 N N . THR A 1 163 ? 3.133 2.801 7.438 1 98.88 163 THR A N 1
ATOM 1151 C CA . THR A 1 163 ? 2.082 2.307 8.32 1 98.88 163 THR A CA 1
ATOM 1152 C C . THR A 1 163 ? 2.047 3.105 9.617 1 98.88 163 THR A C 1
ATOM 1154 O O . THR A 1 163 ? 3.047 3.711 10.008 1 98.88 163 THR A O 1
ATOM 1157 N N . LEU A 1 164 ? 0.892 3.082 10.195 1 98.94 164 LEU A N 1
ATOM 1158 C CA . LEU A 1 164 ? 0.751 3.725 11.5 1 98.94 164 LEU A CA 1
ATOM 1159 C C . LEU A 1 164 ? 1.652 3.059 12.531 1 98.94 164 LEU A C 1
ATOM 1161 O O . LEU A 1 164 ? 2.277 3.742 13.352 1 98.94 164 LEU A O 1
ATOM 1165 N N . ALA A 1 165 ? 1.777 1.739 12.484 1 98.88 165 ALA A N 1
ATOM 1166 C CA . ALA A 1 165 ? 2.654 1.016 13.406 1 98.88 165 ALA A CA 1
ATOM 1167 C C . ALA A 1 165 ? 4.102 1.475 13.258 1 98.88 165 ALA A C 1
ATOM 1169 O O . ALA A 1 165 ? 4.801 1.68 14.25 1 98.88 165 ALA A O 1
ATOM 1170 N N . GLN A 1 166 ? 4.531 1.6 12.031 1 98.94 166 GLN A N 1
ATOM 1171 C CA . GLN A 1 166 ? 5.883 2.072 11.766 1 98.94 166 GLN A CA 1
ATOM 1172 C C . GLN A 1 166 ? 6.105 3.469 12.336 1 98.94 166 GLN A C 1
ATOM 1174 O O . GLN A 1 166 ? 7.141 3.736 12.953 1 98.94 166 GLN A O 1
ATOM 1179 N N . ALA A 1 167 ? 5.145 4.348 12.094 1 98.94 167 ALA A N 1
ATOM 1180 C CA . ALA A 1 167 ? 5.23 5.707 12.617 1 98.94 167 ALA A CA 1
ATOM 1181 C C . ALA A 1 167 ? 5.309 5.699 14.141 1 98.94 167 ALA A C 1
ATOM 1183 O O . ALA A 1 167 ? 6.09 6.453 14.734 1 98.94 167 ALA A O 1
ATOM 1184 N N . LEU A 1 168 ? 4.527 4.887 14.789 1 98.94 168 LEU A N 1
ATOM 1185 C CA . LEU A 1 168 ? 4.539 4.781 16.25 1 98.94 168 LEU A CA 1
ATOM 1186 C C . LEU A 1 168 ? 5.879 4.238 16.734 1 98.94 168 LEU A C 1
ATOM 1188 O O . LEU A 1 168 ? 6.391 4.68 17.766 1 98.94 168 LEU A O 1
ATOM 1192 N N . ASP A 1 169 ? 6.418 3.283 16.016 1 98.88 169 ASP A N 1
ATOM 1193 C CA . ASP A 1 169 ? 7.738 2.771 16.375 1 98.88 169 ASP A CA 1
ATOM 1194 C C . ASP A 1 169 ? 8.789 3.875 16.297 1 98.88 169 ASP A C 1
ATOM 1196 O O . ASP A 1 169 ? 9.68 3.943 17.156 1 98.88 169 ASP A O 1
ATOM 1200 N N . LEU A 1 170 ? 8.719 4.695 15.312 1 98.81 170 LEU A N 1
ATOM 1201 C CA . LEU A 1 170 ? 9.641 5.812 15.164 1 98.81 170 LEU A CA 1
ATOM 1202 C C . LEU A 1 170 ? 9.438 6.844 16.266 1 98.81 170 LEU A C 1
ATOM 1204 O O . LEU A 1 170 ? 10.391 7.508 16.688 1 98.81 170 LEU A O 1
ATOM 1208 N N . ALA A 1 171 ? 8.234 6.969 16.719 1 98.88 171 ALA A N 1
ATOM 1209 C CA . ALA A 1 171 ? 7.879 7.957 17.75 1 98.88 171 ALA A CA 1
ATOM 1210 C C . ALA A 1 171 ? 8.25 7.457 19.141 1 98.88 171 ALA A C 1
ATOM 1212 O O . ALA A 1 171 ? 8.469 8.258 20.047 1 98.88 171 ALA A O 1
ATOM 1213 N N . ALA A 1 172 ? 8.398 6.184 19.328 1 98.69 172 ALA A N 1
ATOM 1214 C CA . ALA A 1 172 ? 8.445 5.492 20.625 1 98.69 172 ALA A CA 1
ATOM 1215 C C . ALA A 1 172 ? 9.578 6.031 21.5 1 98.69 172 ALA A C 1
ATOM 1217 O O . ALA A 1 172 ? 9.422 6.164 22.703 1 98.69 172 ALA A O 1
ATOM 1218 N N . PRO A 1 173 ? 10.727 6.438 20.906 1 98.62 173 PRO A N 1
ATOM 1219 C CA . PRO A 1 173 ? 11.828 6.891 21.766 1 98.62 173 PRO A CA 1
ATOM 1220 C C . PRO A 1 173 ? 11.578 8.273 22.359 1 98.62 173 PRO A C 1
ATOM 1222 O O . PRO A 1 173 ? 12.328 8.711 23.234 1 98.62 173 PRO A O 1
ATOM 1225 N N . PHE A 1 174 ? 10.57 8.922 22.031 1 98.88 174 PHE A N 1
ATOM 1226 C CA . PHE A 1 174 ? 10.312 10.297 22.438 1 98.88 174 PHE A CA 1
ATOM 1227 C C . PHE A 1 174 ? 9.055 10.383 23.281 1 98.88 174 PHE A C 1
ATOM 1229 O O . PHE A 1 174 ? 8.234 9.469 23.281 1 98.88 174 PHE A O 1
ATOM 1236 N N . ALA A 1 175 ? 8.914 11.484 24 1 98.75 175 ALA A N 1
ATOM 1237 C CA . ALA A 1 175 ? 7.672 11.734 24.719 1 98.75 175 ALA A CA 1
ATOM 1238 C C . ALA A 1 175 ? 6.512 11.969 23.75 1 98.75 175 ALA A C 1
ATOM 1240 O O . ALA A 1 175 ? 6.711 12.453 22.641 1 98.75 175 ALA A O 1
ATOM 1241 N N . ALA A 1 176 ? 5.316 11.57 24.188 1 98.62 176 ALA A N 1
ATOM 1242 C CA . ALA A 1 176 ? 4.117 11.742 23.375 1 98.62 176 ALA A CA 1
ATOM 1243 C C . ALA A 1 176 ? 3.904 13.211 23.016 1 98.62 176 ALA A C 1
ATOM 1245 O O . ALA A 1 176 ? 3.357 13.523 21.969 1 98.62 176 ALA A O 1
ATOM 1246 N N . SER A 1 177 ? 4.375 14.141 23.828 1 98.44 177 SER A N 1
ATOM 1247 C CA . SER A 1 177 ? 4.23 15.57 23.578 1 98.44 177 SER A CA 1
ATOM 1248 C C . SER A 1 177 ? 5.238 16.062 22.547 1 98.44 177 SER A C 1
ATOM 1250 O O . SER A 1 177 ? 5.121 17.172 22.031 1 98.44 177 SER A O 1
ATOM 1252 N N . GLU A 1 178 ? 6.25 15.219 22.266 1 98.88 178 GLU A N 1
ATOM 1253 C CA . GLU A 1 178 ? 7.312 15.602 21.344 1 98.88 178 GLU A CA 1
ATOM 1254 C C . GLU A 1 178 ? 7.043 15.055 19.938 1 98.88 178 GLU A C 1
ATOM 1256 O O . GLU A 1 178 ? 7.316 15.734 18.953 1 98.88 178 GLU A O 1
ATOM 1261 N N . VAL A 1 179 ? 6.609 13.836 19.875 1 98.94 179 VAL A N 1
ATOM 1262 C CA . VAL A 1 179 ? 6.359 13.203 18.578 1 98.94 179 VAL A CA 1
ATOM 1263 C C . VAL A 1 179 ? 5.02 12.469 18.625 1 98.94 179 VAL A C 1
ATOM 1265 O O . VAL A 1 179 ? 4.777 11.648 19.516 1 98.94 179 VAL A O 1
ATOM 1268 N N . GLY A 1 180 ? 4.113 12.805 17.75 1 98.88 180 GLY A N 1
ATOM 1269 C CA . GLY A 1 180 ? 2.83 12.141 17.547 1 98.88 180 GLY A CA 1
ATOM 1270 C C . GLY A 1 180 ? 2.66 11.578 16.156 1 98.88 180 GLY A C 1
ATOM 1271 O O . GLY A 1 180 ? 3.631 11.461 15.406 1 98.88 180 GLY A O 1
ATOM 1272 N N . VAL A 1 181 ? 1.428 11.172 15.859 1 98.94 181 VAL A N 1
ATOM 1273 C CA . VAL A 1 181 ? 1.162 10.547 14.562 1 98.94 181 VAL A CA 1
ATOM 1274 C C . VAL A 1 181 ? -0.155 11.078 14 1 98.94 181 VAL A C 1
ATOM 1276 O O . VAL A 1 181 ? -1.006 11.57 14.742 1 98.94 181 VAL A O 1
ATOM 1279 N N . VAL A 1 182 ? -0.241 11.008 12.695 1 98.88 182 VAL A N 1
ATOM 1280 C CA . VAL A 1 182 ? -1.489 11.281 11.984 1 98.88 182 VAL A CA 1
ATOM 1281 C C . VAL A 1 182 ? -2.176 9.961 11.633 1 98.88 182 VAL A C 1
ATOM 1283 O O . VAL A 1 182 ? -1.525 9.016 11.188 1 98.88 182 VAL A O 1
ATOM 1286 N N . VAL A 1 183 ? -3.422 9.852 11.922 1 98.94 183 VAL A N 1
ATOM 1287 C CA . VAL A 1 183 ? -4.27 8.836 11.312 1 98.94 183 VAL A CA 1
ATOM 1288 C C . VAL A 1 183 ? -4.988 9.422 10.102 1 98.94 183 VAL A C 1
ATOM 1290 O O . VAL A 1 183 ? -6.016 10.086 10.242 1 98.94 183 VAL A O 1
ATOM 1293 N N . ASP A 1 184 ? -4.426 9.258 8.977 1 98.88 184 ASP A N 1
ATOM 1294 C CA . ASP A 1 184 ? -5.039 9.703 7.727 1 98.88 184 ASP A CA 1
ATOM 1295 C C . ASP A 1 184 ? -5.703 8.539 6.996 1 98.88 184 ASP A C 1
ATOM 1297 O O . ASP A 1 184 ? -5.023 7.633 6.512 1 98.88 184 ASP A O 1
ATOM 1301 N N . THR A 1 185 ? -6.98 8.562 6.789 1 98.88 185 THR A N 1
ATOM 1302 C CA . THR A 1 185 ? -7.754 7.426 6.297 1 98.88 185 THR A CA 1
ATOM 1303 C C . THR A 1 185 ? -7.297 7.027 4.898 1 98.88 185 THR A C 1
ATOM 1305 O O . THR A 1 185 ? -7.223 5.836 4.582 1 98.88 185 THR A O 1
ATOM 1308 N N . TYR A 1 186 ? -6.996 7.973 4.051 1 98.69 186 TYR A N 1
ATOM 1309 C CA . TYR A 1 186 ? -6.562 7.656 2.695 1 98.69 186 TYR A CA 1
ATOM 1310 C C . TYR A 1 186 ? -5.348 6.738 2.715 1 98.69 186 TYR A C 1
ATOM 1312 O O . TYR A 1 186 ? -5.223 5.844 1.873 1 98.69 186 TYR A O 1
ATOM 1320 N N . HIS A 1 187 ? -4.492 6.969 3.627 1 98.75 187 HIS A N 1
ATOM 1321 C CA . HIS A 1 187 ? -3.184 6.32 3.629 1 98.75 187 HIS A CA 1
ATOM 1322 C C . HIS A 1 187 ? -3.227 4.996 4.383 1 98.75 187 HIS A C 1
ATOM 1324 O O . HIS A 1 187 ? -2.479 4.07 4.062 1 98.75 187 HIS A O 1
ATOM 1330 N N . VAL A 1 188 ? -4.152 4.809 5.371 1 98.88 188 VAL A N 1
ATOM 1331 C CA . VAL A 1 188 ? -3.92 3.695 6.285 1 98.88 188 VAL A CA 1
ATOM 1332 C C . VAL A 1 188 ? -5.125 2.758 6.273 1 98.88 188 VAL A C 1
ATOM 1334 O O . VAL A 1 188 ? -5.102 1.7 6.906 1 98.88 188 VAL A O 1
ATOM 1337 N N . TRP A 1 189 ? -6.199 3.016 5.527 1 98.88 189 TRP A N 1
ATOM 1338 C CA . TRP A 1 189 ? -7.465 2.295 5.617 1 98.88 189 TRP A CA 1
ATOM 1339 C C . TRP A 1 189 ? -7.273 0.814 5.301 1 98.88 189 TRP A C 1
ATOM 1341 O O . TRP A 1 189 ? -8.008 -0.035 5.812 1 98.88 189 TRP A O 1
ATOM 1351 N N . TRP A 1 190 ? -6.297 0.504 4.531 1 98.88 190 TRP A N 1
ATOM 1352 C CA . TRP A 1 190 ? -6.07 -0.847 4.027 1 98.88 190 TRP A CA 1
ATOM 1353 C C . TRP A 1 190 ? -5.422 -1.724 5.094 1 98.88 190 TRP A C 1
ATOM 1355 O O . TRP A 1 190 ? -5.469 -2.953 5.008 1 98.88 190 TRP A O 1
ATOM 1365 N N . ASP A 1 191 ? -4.789 -1.254 6.051 1 98.88 191 ASP A N 1
ATOM 1366 C CA . ASP A 1 191 ? -3.846 -1.909 6.953 1 98.88 191 ASP A CA 1
ATOM 1367 C C . ASP A 1 191 ? -4.566 -2.877 7.891 1 98.88 191 ASP A C 1
ATOM 1369 O O . ASP A 1 191 ? -5.391 -2.463 8.703 1 98.88 191 ASP A O 1
ATOM 1373 N N . PRO A 1 192 ? -4.184 -4.188 7.832 1 98.56 192 PRO A N 1
ATOM 1374 C CA . PRO A 1 192 ? -4.82 -5.156 8.727 1 98.56 192 PRO A CA 1
ATOM 1375 C C . PRO A 1 192 ? -4.531 -4.879 10.195 1 98.56 192 PRO A C 1
ATOM 1377 O O . PRO A 1 192 ? -5.242 -5.375 11.078 1 98.56 192 PRO A O 1
ATOM 1380 N N . ALA A 1 193 ? -3.545 -4.066 10.477 1 98.56 193 ALA A N 1
ATOM 1381 C CA . ALA A 1 193 ? -3.168 -3.783 11.859 1 98.56 193 ALA A CA 1
ATOM 1382 C C . ALA A 1 193 ? -3.738 -2.443 12.32 1 98.56 193 ALA A C 1
ATOM 1384 O O . ALA A 1 193 ? -3.426 -1.973 13.414 1 98.56 193 ALA A O 1
ATOM 1385 N N . LEU A 1 194 ? -4.578 -1.828 11.539 1 98.88 194 LEU A N 1
ATOM 1386 C CA . LEU A 1 194 ? -4.949 -0.438 11.781 1 98.88 194 LEU A CA 1
ATOM 1387 C C . LEU A 1 194 ? -5.648 -0.287 13.125 1 98.88 194 LEU A C 1
ATOM 1389 O O . LEU A 1 194 ? -5.32 0.616 13.906 1 98.88 194 LEU A O 1
ATOM 1393 N N . GLN A 1 195 ? -6.621 -1.16 13.414 1 98.88 195 GLN A N 1
ATOM 1394 C CA . GLN A 1 195 ? -7.336 -1.056 14.688 1 98.88 195 GLN A CA 1
ATOM 1395 C C . GLN A 1 195 ? -6.367 -1.097 15.867 1 98.88 195 GLN A C 1
ATOM 1397 O O . GLN A 1 195 ? -6.438 -0.251 16.766 1 98.88 195 GLN A O 1
ATOM 1402 N N . ARG A 1 196 ? -5.488 -2.064 15.859 1 98.81 196 ARG A N 1
ATOM 1403 C CA . ARG A 1 196 ? -4.523 -2.23 16.938 1 98.81 196 ARG A CA 1
ATOM 1404 C C . ARG A 1 196 ? -3.578 -1.036 17.016 1 98.81 196 ARG A C 1
ATOM 1406 O O . ARG A 1 196 ? -3.211 -0.601 18.109 1 98.81 196 ARG A O 1
ATOM 1413 N N . SER A 1 197 ? -3.16 -0.535 15.867 1 98.94 197 SER A N 1
ATOM 1414 C CA . SER A 1 197 ? -2.238 0.596 15.836 1 98.94 197 SER A CA 1
ATOM 1415 C C . SER A 1 197 ? -2.91 1.869 16.344 1 98.94 197 SER A C 1
ATOM 1417 O O . SER A 1 197 ? -2.285 2.672 17.047 1 98.94 197 SER A O 1
ATOM 1419 N N . ILE A 1 198 ? -4.18 2.062 15.969 1 98.94 198 ILE A N 1
ATOM 1420 C CA . ILE A 1 198 ? -4.918 3.219 16.469 1 98.94 198 ILE A CA 1
ATOM 1421 C C . ILE A 1 198 ? -5.074 3.115 17.984 1 98.94 198 ILE A C 1
ATOM 1423 O O . ILE A 1 198 ? -4.871 4.098 18.703 1 98.94 198 ILE A O 1
ATOM 1427 N N . ALA A 1 199 ? -5.41 1.952 18.469 1 98.94 199 ALA A N 1
ATOM 1428 C CA . ALA A 1 199 ? -5.531 1.74 19.906 1 98.94 199 ALA A CA 1
ATOM 1429 C C . ALA A 1 199 ? -4.215 2.037 20.609 1 98.94 199 ALA A C 1
ATOM 1431 O O . ALA A 1 199 ? -4.203 2.678 21.672 1 98.94 199 ALA A O 1
ATOM 1432 N N . ARG A 1 200 ? -3.123 1.562 20.062 1 98.94 200 ARG A N 1
ATOM 1433 C CA . ARG A 1 200 ? -1.804 1.832 20.625 1 98.94 200 ARG A CA 1
ATOM 1434 C C . ARG A 1 200 ? -1.521 3.33 20.656 1 98.94 200 ARG A C 1
ATOM 1436 O O . ARG A 1 200 ? -1.06 3.857 21.672 1 98.94 200 ARG A O 1
ATOM 1443 N N . ALA A 1 201 ? -1.792 3.977 19.531 1 98.94 201 ALA A N 1
ATOM 1444 C CA . ALA A 1 201 ? -1.578 5.418 19.453 1 98.94 201 ALA A CA 1
ATOM 1445 C C . ALA A 1 201 ? -2.367 6.152 20.547 1 98.94 201 ALA A C 1
ATOM 1447 O O . ALA A 1 201 ? -1.871 7.109 21.141 1 98.94 201 ALA A O 1
ATOM 1448 N N . GLY A 1 202 ? -3.627 5.707 20.75 1 98.88 202 GLY A N 1
ATOM 1449 C CA . GLY A 1 202 ? -4.441 6.281 21.797 1 98.88 202 GLY A CA 1
ATOM 1450 C C . GLY A 1 202 ? -3.861 6.062 23.188 1 98.88 202 GLY A C 1
ATOM 1451 O O . GLY A 1 202 ? -3.742 7.004 23.969 1 98.88 202 GLY A O 1
ATOM 1452 N N . ARG A 1 203 ? -3.471 4.82 23.453 1 98.75 203 ARG A N 1
ATOM 1453 C CA . ARG A 1 203 ? -2.904 4.477 24.766 1 98.75 203 ARG A CA 1
ATOM 1454 C C . ARG A 1 203 ? -1.661 5.312 25.047 1 98.75 203 ARG A C 1
ATOM 1456 O O . ARG A 1 203 ? -1.41 5.68 26.203 1 98.75 203 ARG A O 1
ATOM 1463 N N . GLU A 1 204 ? -0.97 5.648 24.047 1 98.75 204 GLU A N 1
ATOM 1464 C CA . GLU A 1 204 ? 0.287 6.375 24.219 1 98.75 204 GLU A CA 1
ATOM 1465 C C . GLU A 1 204 ? 0.072 7.879 24.109 1 98.75 204 GLU A C 1
ATOM 1467 O O . GLU A 1 204 ? 1.024 8.656 24.203 1 98.75 204 GLU A O 1
ATOM 1472 N N . ASP A 1 205 ? -1.182 8.289 23.875 1 98.69 205 ASP A N 1
ATOM 1473 C CA . ASP A 1 205 ? -1.551 9.695 23.734 1 98.69 205 ASP A CA 1
ATOM 1474 C C . ASP A 1 205 ? -0.782 10.352 22.578 1 98.69 205 ASP A C 1
ATOM 1476 O O . ASP A 1 205 ? -0.209 11.43 22.75 1 98.69 205 ASP A O 1
ATOM 1480 N N . ARG A 1 206 ? -0.804 9.648 21.406 1 98.88 206 ARG A N 1
ATOM 1481 C CA . ARG A 1 206 ? 0.061 10.117 20.328 1 98.88 206 ARG A CA 1
ATOM 1482 C C . ARG A 1 206 ? -0.758 10.539 19.125 1 98.88 206 ARG A C 1
ATOM 1484 O O . ARG A 1 206 ? -0.208 11.047 18.141 1 98.88 206 ARG A O 1
ATOM 1491 N N . ILE A 1 207 ? -2.086 10.273 19.078 1 98.94 207 ILE A N 1
ATOM 1492 C CA . ILE A 1 207 ? -2.861 10.727 17.922 1 98.94 207 ILE A CA 1
ATOM 1493 C C . ILE A 1 207 ? -2.936 12.25 17.922 1 98.94 207 ILE A C 1
ATOM 1495 O O . ILE A 1 207 ? -3.59 12.844 18.781 1 98.94 207 ILE A O 1
ATOM 1499 N N . ALA A 1 208 ? -2.287 12.844 16.969 1 98.69 208 ALA A N 1
ATOM 1500 C CA . ALA A 1 208 ? -2.215 14.305 16.891 1 98.69 208 ALA A CA 1
ATOM 1501 C C . ALA A 1 208 ? -3.242 14.844 15.898 1 98.69 208 ALA A C 1
ATOM 1503 O O . ALA A 1 208 ? -3.682 15.992 16.016 1 98.69 208 ALA A O 1
ATOM 1504 N N . SER A 1 209 ? -3.537 14.047 14.961 1 98.25 209 SER A N 1
ATOM 1505 C CA . SER A 1 209 ? -4.492 14.445 13.938 1 98.25 209 SER A CA 1
ATOM 1506 C C . SER A 1 209 ? -5.211 13.242 13.344 1 98.25 209 SER A C 1
ATOM 1508 O O . SER A 1 209 ? -4.609 12.18 13.164 1 98.25 209 SER A O 1
ATOM 1510 N N . TYR A 1 210 ? -6.488 13.367 13.266 1 98.88 210 TYR A N 1
ATOM 1511 C CA . TYR A 1 210 ? -7.285 12.469 12.43 1 98.88 210 TYR A CA 1
ATOM 1512 C C . TYR A 1 210 ? -7.695 13.156 11.133 1 98.88 210 TYR A C 1
ATOM 1514 O O . TYR A 1 210 ? -8.445 14.133 11.148 1 98.88 210 TYR A O 1
ATOM 1522 N N . GLN A 1 211 ? -7.105 12.719 10.016 1 98.94 211 GLN A N 1
ATOM 1523 C CA . GLN A 1 211 ? -7.391 13.266 8.695 1 98.94 211 GLN A CA 1
ATOM 1524 C C . GLN A 1 211 ? -8.305 12.336 7.898 1 98.94 211 GLN A C 1
ATOM 1526 O O . GLN A 1 211 ? -8.094 11.125 7.871 1 98.94 211 GLN A O 1
ATOM 1531 N N . VAL A 1 212 ? -9.32 12.961 7.258 1 98.81 212 VAL A N 1
ATOM 1532 C CA . VAL A 1 212 ? -10.289 12.125 6.555 1 98.81 212 VAL A CA 1
ATOM 1533 C C . VAL A 1 212 ? -10.383 12.555 5.094 1 98.81 212 VAL A C 1
ATOM 1535 O O . VAL A 1 212 ? -10.398 13.758 4.793 1 98.81 212 VAL A O 1
ATOM 1538 N N . CYS A 1 213 ? -10.281 11.742 4.215 1 98.62 213 CYS A N 1
ATOM 1539 C CA . CYS A 1 213 ? -10.586 11.719 2.787 1 98.62 213 CYS A CA 1
ATOM 1540 C C . CYS A 1 213 ? -10.727 10.281 2.287 1 98.62 213 CYS A C 1
ATOM 1542 O O . CYS A 1 213 ? -10.445 9.336 3.018 1 98.62 213 CYS A O 1
ATOM 1544 N N . ASP A 1 214 ? -11.32 10.125 1.152 1 98.75 214 ASP A N 1
ATOM 1545 C CA . ASP A 1 214 ? -11.719 8.789 0.736 1 98.75 214 ASP A CA 1
ATOM 1546 C C . ASP A 1 214 ? -10.758 8.219 -0.302 1 98.75 214 ASP A C 1
ATOM 1548 O O . ASP A 1 214 ? -10.062 8.969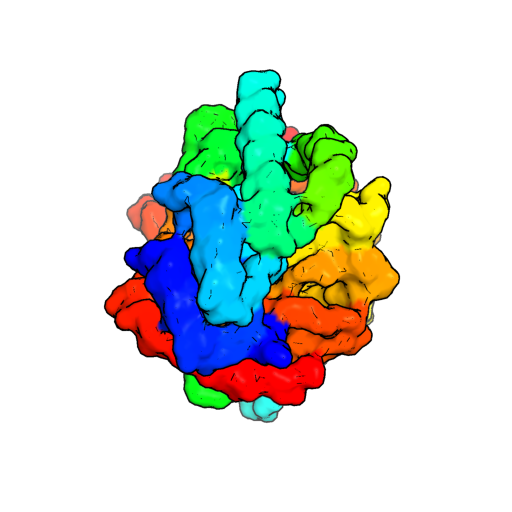 -0.988 1 98.75 214 ASP A O 1
ATOM 1552 N N . TRP A 1 215 ? -10.594 6.895 -0.314 1 98.44 215 TRP A N 1
ATOM 1553 C CA . TRP A 1 215 ? -9.922 6.168 -1.384 1 98.44 215 TRP A CA 1
ATOM 1554 C C . TRP A 1 215 ? -10.836 5.996 -2.588 1 98.44 215 TRP A C 1
ATOM 1556 O O . TRP A 1 215 ? -11.75 5.164 -2.57 1 98.44 215 TRP A O 1
ATOM 1566 N N . ALA A 1 216 ? -10.539 6.73 -3.654 1 96.5 216 ALA A N 1
ATOM 1567 C CA . ALA A 1 216 ? -11.406 6.73 -4.832 1 96.5 216 ALA A CA 1
ATOM 1568 C C . ALA A 1 216 ? -10.711 6.078 -6.023 1 96.5 216 ALA A C 1
ATOM 1570 O O . ALA A 1 216 ? -9.508 6.266 -6.227 1 96.5 216 ALA A O 1
ATOM 1571 N N . LEU A 1 217 ? -11.438 5.273 -6.758 1 96.62 217 LEU A N 1
ATOM 1572 C CA . LEU A 1 217 ? -11.008 4.68 -8.023 1 96.62 217 LEU A CA 1
ATOM 1573 C C . LEU A 1 217 ? -11.906 5.133 -9.164 1 96.62 217 LEU A C 1
ATOM 1575 O O . LEU A 1 217 ? -13.078 5.453 -8.953 1 96.62 217 LEU A O 1
ATOM 1579 N N . PRO A 1 218 ? -11.391 5.148 -10.438 1 96.5 218 PRO A N 1
ATOM 1580 C CA . PRO A 1 218 ? -10 4.855 -10.805 1 96.5 218 PRO A CA 1
ATOM 1581 C C . PRO A 1 218 ? -9.023 5.914 -10.305 1 96.5 218 PRO A C 1
ATOM 1583 O O . PRO A 1 218 ? -9.414 7.059 -10.062 1 96.5 218 PRO A O 1
ATOM 1586 N N . LEU A 1 219 ? -7.777 5.555 -10.141 1 96.5 219 LEU A N 1
ATOM 1587 C CA . LEU A 1 219 ? -6.746 6.512 -9.758 1 96.5 219 LEU A CA 1
ATOM 1588 C C . LEU A 1 219 ? -6.508 7.531 -10.867 1 96.5 219 LEU A C 1
ATOM 1590 O O . LEU A 1 219 ? -6.535 7.184 -12.047 1 96.5 219 LEU A O 1
ATOM 1594 N N . ALA A 1 220 ? -6.25 8.711 -10.391 1 95.19 220 ALA A N 1
ATOM 1595 C CA . ALA A 1 220 ? -5.77 9.734 -11.32 1 95.19 220 ALA A CA 1
ATOM 1596 C C . ALA A 1 220 ? -4.359 9.414 -11.805 1 95.19 220 ALA A C 1
ATOM 1598 O O . ALA A 1 220 ? -3.695 8.531 -11.266 1 95.19 220 ALA A O 1
ATOM 1599 N N . ALA A 1 221 ? -3.953 10.141 -12.891 1 91.44 221 ALA A N 1
ATOM 1600 C CA . ALA A 1 221 ? -2.6 9.969 -13.414 1 91.44 221 ALA A CA 1
ATOM 1601 C C . ALA A 1 221 ? -1.561 10.18 -12.32 1 91.44 221 ALA A C 1
ATOM 1603 O O . ALA A 1 221 ? -0.55 9.477 -12.266 1 91.44 221 ALA A O 1
ATOM 1604 N N . GLU A 1 222 ? -1.834 11.156 -11.523 1 92.94 222 GLU A N 1
ATOM 1605 C CA . GLU A 1 222 ? -1.092 11.344 -10.281 1 92.94 222 GLU A CA 1
ATOM 1606 C C . GLU A 1 222 ? -1.844 10.75 -9.094 1 92.94 222 GLU A C 1
ATOM 1608 O O . GLU A 1 222 ? -2.818 11.336 -8.609 1 92.94 222 GLU A O 1
ATOM 1613 N N . PRO A 1 223 ? -1.346 9.648 -8.625 1 92.25 223 PRO A N 1
ATOM 1614 C CA . PRO A 1 223 ? -2.105 8.953 -7.586 1 92.25 223 PRO A CA 1
ATOM 1615 C C . PRO A 1 223 ? -2.357 9.828 -6.359 1 92.25 223 PRO A C 1
ATOM 1617 O O . PRO A 1 223 ? -3.381 9.672 -5.688 1 92.25 223 PRO A O 1
ATOM 1620 N N . LEU A 1 224 ? -1.457 10.766 -6.098 1 94.38 224 LEU A N 1
ATOM 1621 C CA . LEU A 1 224 ? -1.625 11.672 -4.969 1 94.38 224 LEU A CA 1
ATOM 1622 C C . LEU A 1 224 ? -2.916 12.469 -5.098 1 94.38 224 LEU A C 1
ATOM 1624 O O . LEU A 1 224 ? -3.51 12.867 -4.094 1 94.38 224 LEU A O 1
ATOM 1628 N N . ASN A 1 225 ? -3.326 12.703 -6.305 1 97.19 225 ASN A N 1
ATOM 1629 C CA . ASN A 1 225 ? -4.512 13.508 -6.578 1 97.19 225 ASN A CA 1
ATOM 1630 C C . ASN A 1 225 ? -5.758 12.641 -6.719 1 97.19 225 ASN A C 1
ATOM 1632 O O . ASN A 1 225 ? -6.703 13.016 -7.414 1 97.19 225 ASN A O 1
ATOM 1636 N N . SER A 1 226 ? -5.754 11.508 -6.07 1 97.12 226 SER A N 1
ATOM 1637 C CA . SER A 1 226 ? -6.867 10.578 -6.227 1 97.12 226 SER A CA 1
ATOM 1638 C C . SER A 1 226 ? -7.738 10.547 -4.977 1 97.12 226 SER A C 1
ATOM 1640 O O . SER A 1 226 ? -8.609 9.688 -4.844 1 97.12 226 SER A O 1
ATOM 1642 N N . ARG A 1 227 ? -7.539 11.406 -4.035 1 98.56 227 ARG A N 1
ATOM 1643 C CA . ARG A 1 227 ? -8.359 11.469 -2.83 1 98.56 227 ARG A CA 1
ATOM 1644 C C . ARG A 1 227 ? -9.758 11.992 -3.143 1 98.56 227 ARG A C 1
ATOM 1646 O O . ARG A 1 227 ? -9.906 12.953 -3.904 1 98.56 227 ARG A O 1
ATOM 1653 N N . GLY A 1 228 ? -10.781 11.398 -2.629 1 98.56 228 GLY A N 1
ATOM 1654 C CA . GLY A 1 228 ? -12.148 11.844 -2.871 1 98.56 228 GLY A CA 1
ATOM 1655 C C . GLY A 1 228 ? -12.82 12.422 -1.64 1 98.56 228 GLY A C 1
ATOM 1656 O O . GLY A 1 228 ? -12.25 12.391 -0.546 1 98.56 228 GLY A O 1
ATOM 1657 N N . HIS A 1 229 ? -14.008 13 -1.893 1 98.69 229 HIS A N 1
ATOM 1658 C CA . HIS A 1 229 ? -14.844 13.375 -0.755 1 98.69 229 HIS A CA 1
ATOM 1659 C C . HIS A 1 229 ? -15.172 12.164 0.11 1 98.69 229 HIS A C 1
ATOM 1661 O O . HIS A 1 229 ? -15.359 11.055 -0.406 1 98.69 229 HIS A O 1
ATOM 1667 N N . VAL A 1 230 ? -15.195 12.414 1.399 1 98.56 230 VAL A N 1
ATOM 1668 C CA . VAL A 1 230 ? -15.609 11.383 2.342 1 98.56 230 VAL A CA 1
ATOM 1669 C C . VAL A 1 230 ? -16.938 10.781 1.903 1 98.56 230 VAL A C 1
ATOM 1671 O O . VAL A 1 230 ? -17.906 11.516 1.659 1 98.56 230 VAL A O 1
ATOM 1674 N N . GLY A 1 231 ? -16.938 9.477 1.69 1 97.25 231 GLY A N 1
ATOM 1675 C CA . GLY A 1 231 ? -18.172 8.797 1.325 1 97.25 231 GLY A CA 1
ATOM 1676 C C . GLY A 1 231 ? -18.234 8.398 -0.138 1 97.25 231 GLY A C 1
ATOM 1677 O O . GLY A 1 231 ? -19.062 7.59 -0.537 1 97.25 231 GLY A O 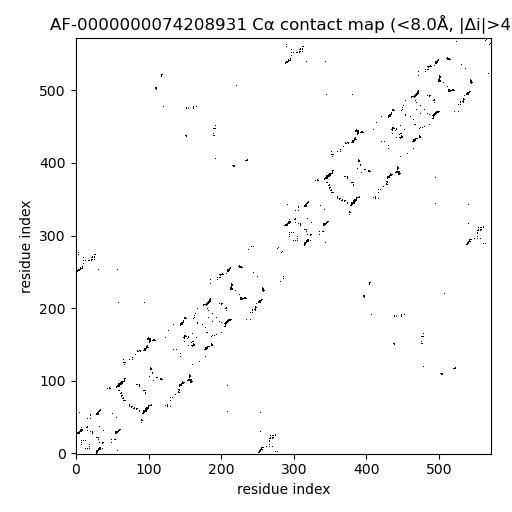1
ATOM 1678 N N . ASP A 1 232 ? -17.328 8.914 -0.947 1 97.06 232 ASP A N 1
ATOM 1679 C CA . ASP A 1 232 ? -17.391 8.68 -2.387 1 97.06 232 ASP A CA 1
ATOM 1680 C C . ASP A 1 232 ? -16.594 7.426 -2.771 1 97.06 232 ASP A C 1
ATOM 1682 O O . ASP A 1 232 ? -16.734 6.918 -3.887 1 97.06 232 ASP A O 1
ATOM 1686 N N . GLY A 1 233 ? -15.758 6.922 -1.882 1 98 233 GLY A N 1
ATOM 1687 C CA . GLY A 1 233 ? -14.859 5.836 -2.238 1 98 233 GLY A CA 1
ATOM 1688 C C . GLY A 1 233 ? -15.109 4.57 -1.437 1 98 233 GLY A C 1
ATOM 1689 O O . GLY A 1 233 ? -16.25 4.156 -1.263 1 98 233 GLY A O 1
ATOM 1690 N N . TYR A 1 234 ? -14.047 3.906 -0.99 1 98.69 234 TYR A N 1
ATOM 1691 C CA . TYR A 1 234 ? -14.133 2.543 -0.478 1 98.69 234 TYR A CA 1
ATOM 1692 C C . TYR A 1 234 ? -13.914 2.512 1.03 1 98.69 234 TYR A C 1
ATOM 1694 O O . TYR A 1 234 ? -14.07 1.466 1.664 1 98.69 234 TYR A O 1
ATOM 1702 N N . ILE A 1 235 ? -13.617 3.627 1.666 1 98.75 235 ILE A N 1
ATOM 1703 C CA . ILE A 1 235 ? -13.18 3.598 3.057 1 98.75 235 ILE A CA 1
ATOM 1704 C C . ILE A 1 235 ? -14.391 3.477 3.977 1 98.75 235 ILE A C 1
ATOM 1706 O O . ILE A 1 235 ? -15.406 4.156 3.775 1 98.75 235 ILE A O 1
ATOM 1710 N N . ASP A 1 236 ? -14.305 2.607 4.945 1 98.5 236 ASP A N 1
ATOM 1711 C CA . ASP A 1 236 ? -15.297 2.43 6 1 98.5 236 ASP A CA 1
ATOM 1712 C C . ASP A 1 236 ? -15.102 3.453 7.117 1 98.5 236 ASP A C 1
ATOM 1714 O O . ASP A 1 236 ? -14.562 3.127 8.18 1 98.5 236 ASP A O 1
ATOM 1718 N N . PHE A 1 237 ? -15.625 4.613 6.957 1 98.69 237 PHE A N 1
ATOM 1719 C CA . PHE A 1 237 ? -15.398 5.715 7.883 1 98.69 237 PHE A CA 1
ATOM 1720 C C . PHE A 1 237 ? -16.031 5.426 9.234 1 98.69 237 PHE A C 1
ATOM 1722 O O . PHE A 1 237 ? -15.508 5.812 10.281 1 98.69 237 PHE A O 1
ATOM 1729 N N . ALA A 1 238 ? -17.203 4.777 9.227 1 98.56 238 ALA A N 1
ATOM 1730 C CA . ALA A 1 238 ? -17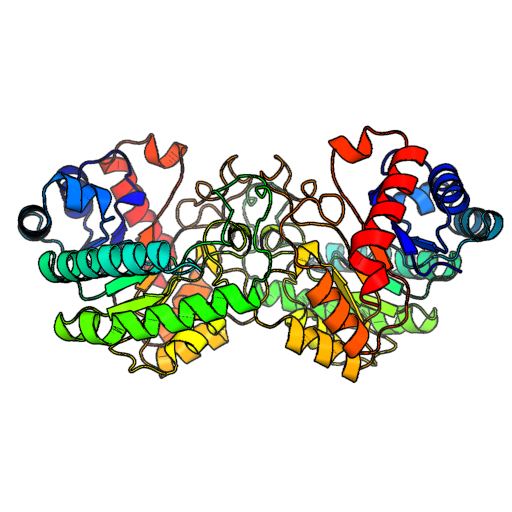.859 4.453 10.492 1 98.56 238 ALA A CA 1
ATOM 1731 C C . ALA A 1 238 ? -16.922 3.646 11.398 1 98.56 238 ALA A C 1
ATOM 1733 O O . ALA A 1 238 ? -16.75 3.986 12.57 1 98.56 238 ALA A O 1
ATOM 1734 N N . THR A 1 239 ? -16.297 2.646 10.852 1 98.75 239 THR A N 1
ATOM 1735 C CA . THR A 1 239 ? -15.445 1.75 11.617 1 98.75 239 THR A CA 1
ATOM 1736 C C . THR A 1 239 ? -14.18 2.471 12.078 1 98.75 239 THR A C 1
ATOM 1738 O O . THR A 1 239 ? -13.844 2.459 13.258 1 98.75 239 THR A O 1
ATOM 1741 N N . ILE A 1 240 ? -13.508 3.16 11.195 1 98.94 240 ILE A N 1
ATOM 1742 C CA . ILE A 1 240 ? -12.227 3.773 11.523 1 98.94 240 ILE A CA 1
ATOM 1743 C C . ILE A 1 240 ? -12.445 4.938 12.484 1 98.94 240 ILE A C 1
ATOM 1745 O O . ILE A 1 240 ? -11.695 5.102 13.453 1 98.94 240 ILE A O 1
ATOM 1749 N N . THR A 1 241 ? -13.477 5.727 12.211 1 98.88 241 THR A N 1
ATOM 1750 C CA . THR A 1 241 ? -13.789 6.805 13.141 1 98.88 241 THR A CA 1
ATOM 1751 C C . THR A 1 241 ? -14.125 6.25 14.523 1 98.88 241 THR A C 1
ATOM 1753 O O . THR A 1 241 ? -13.727 6.82 15.539 1 98.88 241 THR A O 1
ATOM 1756 N N . GLY A 1 242 ? -14.859 5.129 14.562 1 98.88 242 GLY A N 1
ATOM 1757 C CA . GLY A 1 242 ? -15.109 4.465 15.828 1 98.88 242 GLY A CA 1
ATOM 1758 C C . GLY A 1 242 ? -13.844 4.059 16.562 1 98.88 242 GLY A C 1
ATOM 1759 O O . GLY A 1 242 ? -13.734 4.234 17.766 1 98.88 242 GLY A O 1
ATOM 1760 N N . TRP A 1 243 ? -12.867 3.496 15.844 1 98.94 243 TRP A N 1
ATOM 1761 C CA . TRP A 1 243 ? -11.594 3.117 16.438 1 98.94 243 TRP A CA 1
ATOM 1762 C C . TRP A 1 243 ? -10.867 4.336 17 1 98.94 243 TRP A C 1
ATOM 1764 O O . TRP A 1 243 ? -10.289 4.273 18.078 1 98.94 243 TRP A O 1
ATOM 1774 N N . VAL A 1 244 ? -10.891 5.438 16.25 1 98.94 244 VAL A N 1
ATOM 1775 C CA . VAL A 1 244 ? -10.227 6.668 16.672 1 98.94 244 VAL A CA 1
ATOM 1776 C C . VAL A 1 244 ? -10.906 7.211 17.922 1 98.94 244 VAL A C 1
ATOM 1778 O O . VAL A 1 244 ? -10.242 7.602 18.891 1 98.94 244 VAL A O 1
ATOM 1781 N N . ARG A 1 245 ? -12.266 7.246 17.938 1 98.75 245 ARG A N 1
ATOM 1782 C CA . ARG A 1 245 ? -13.039 7.645 19.109 1 98.75 245 ARG A CA 1
ATOM 1783 C C . ARG A 1 245 ? -12.688 6.785 20.328 1 98.75 245 ARG A C 1
ATOM 1785 O O . ARG A 1 245 ? -12.406 7.305 21.406 1 98.75 245 ARG A O 1
ATOM 1792 N N . ASP A 1 246 ? -12.672 5.492 20.109 1 98.81 246 ASP A N 1
ATOM 1793 C CA . ASP A 1 246 ? -12.438 4.551 21.203 1 98.81 246 ASP A CA 1
ATOM 1794 C C . ASP A 1 246 ? -11.016 4.676 21.734 1 98.81 246 ASP A C 1
ATOM 1796 O O . ASP A 1 246 ? -10.742 4.324 22.891 1 98.81 246 ASP A O 1
ATOM 1800 N N . ALA A 1 247 ? -10.133 5.16 20.906 1 98.88 247 ALA A N 1
ATOM 1801 C CA . ALA A 1 247 ? -8.75 5.379 21.312 1 98.88 247 ALA A CA 1
ATOM 1802 C C . ALA A 1 247 ? -8.609 6.645 22.141 1 98.88 247 ALA A C 1
ATOM 1804 O O . ALA A 1 247 ? -7.531 6.938 22.672 1 98.88 247 ALA A O 1
ATOM 1805 N N . GLY A 1 248 ? -9.625 7.477 22.188 1 98.69 248 GLY A N 1
ATOM 1806 C CA . GLY A 1 248 ? -9.648 8.609 23.109 1 98.69 248 GLY A CA 1
ATOM 1807 C C . GLY A 1 248 ? -9.312 9.922 22.438 1 98.69 248 GLY A C 1
ATOM 1808 O O . GLY A 1 248 ? -9.133 10.945 23.109 1 98.69 248 GLY A O 1
ATOM 1809 N N . TYR A 1 249 ? -9.258 9.961 21.172 1 98.56 249 TYR A N 1
ATOM 1810 C CA . TYR A 1 249 ? -8.922 11.203 20.484 1 98.56 249 TYR A CA 1
ATOM 1811 C C . TYR A 1 249 ? -10.109 12.156 20.469 1 98.56 249 TYR A C 1
ATOM 1813 O O . TYR A 1 249 ? -11.211 11.773 20.047 1 98.56 249 TYR A O 1
ATOM 1821 N N . VAL A 1 250 ? -9.844 13.438 20.797 1 97.38 250 VAL A N 1
ATOM 1822 C CA . VAL A 1 250 ? -10.938 14.398 20.875 1 97.38 250 VAL A CA 1
ATOM 1823 C C . VAL A 1 250 ? -10.562 15.672 20.125 1 97.38 250 VAL A C 1
ATOM 1825 O O . VAL A 1 250 ? -11.234 16.703 20.25 1 97.38 250 VAL A O 1
ATOM 1828 N N . GLY A 1 251 ? -9.469 15.609 19.375 1 97.81 251 GLY A N 1
ATOM 1829 C CA . GLY A 1 251 ? -9 16.781 18.641 1 97.81 251 GLY A CA 1
ATOM 1830 C C . GLY A 1 251 ? -9.75 17 17.344 1 97.81 251 GLY A C 1
ATOM 1831 O O . GLY A 1 251 ? -10.828 16.453 17.141 1 97.81 251 GLY A O 1
ATOM 1832 N N . ASP A 1 252 ? -9.234 17.844 16.516 1 98.06 252 ASP A N 1
ATOM 1833 C CA . ASP A 1 252 ? -9.867 18.234 15.258 1 98.06 252 ASP A CA 1
ATOM 1834 C C . ASP A 1 252 ? -9.836 17.078 14.25 1 98.06 252 ASP A C 1
ATOM 1836 O O . ASP A 1 252 ? -8.922 16.25 14.266 1 98.06 252 ASP A O 1
ATOM 1840 N N . ILE A 1 253 ? -10.82 17.016 13.492 1 98.81 253 ILE A N 1
ATOM 1841 C CA . ILE A 1 253 ? -10.898 16.141 12.336 1 98.81 253 ILE A CA 1
ATOM 1842 C C . ILE A 1 253 ? -10.672 16.938 11.055 1 98.81 253 ILE A C 1
ATOM 1844 O O . ILE A 1 253 ? -11.492 17.781 10.688 1 98.81 253 ILE A O 1
ATOM 1848 N N . GLU A 1 254 ? -9.586 16.656 10.438 1 98.88 254 GLU A N 1
ATOM 1849 C CA . GLU A 1 254 ? -9.148 17.484 9.328 1 98.88 254 GLU A CA 1
ATOM 1850 C C . GLU A 1 254 ? -9.406 16.812 7.984 1 98.88 254 GLU A C 1
ATOM 1852 O O . GLU A 1 254 ? -9.102 15.625 7.812 1 98.88 254 GLU A O 1
ATOM 1857 N N . THR A 1 255 ? -10.078 17.484 7.051 1 98.94 255 THR A N 1
ATOM 1858 C CA . THR A 1 255 ? -10.289 16.953 5.711 1 98.94 255 THR A CA 1
ATOM 1859 C C . THR A 1 255 ? -9.234 17.484 4.746 1 98.94 255 THR A C 1
ATOM 1861 O O . THR A 1 255 ? -9.148 18.688 4.504 1 98.94 255 THR A O 1
ATOM 1864 N N . GLU A 1 256 ? -8.445 16.578 4.203 1 98.81 256 GLU A N 1
ATOM 1865 C CA . GLU A 1 256 ? -7.367 16.891 3.264 1 98.81 256 GLU A CA 1
ATOM 1866 C C . GLU A 1 256 ? -7.527 16.094 1.965 1 98.81 256 GLU A C 1
ATOM 1868 O O . GLU A 1 256 ? -7.301 14.891 1.931 1 98.81 256 GLU A O 1
ATOM 1873 N N . ILE A 1 257 ? -7.918 16.828 0.904 1 98.81 257 ILE A N 1
ATOM 1874 C CA . ILE A 1 257 ? -8.219 16.188 -0.371 1 98.81 257 ILE A CA 1
ATOM 1875 C C . ILE A 1 257 ? -7.363 16.812 -1.475 1 98.81 257 ILE A C 1
ATOM 1877 O O . ILE A 1 257 ? -7.344 18.031 -1.642 1 98.81 257 ILE A O 1
ATOM 1881 N N . PHE A 1 258 ? -6.625 16.031 -2.166 1 98.56 258 PHE A N 1
ATOM 1882 C CA . PHE A 1 258 ? -5.984 16.375 -3.428 1 98.56 258 PHE A CA 1
ATOM 1883 C C . PHE A 1 258 ? -6.75 15.781 -4.605 1 98.56 258 PHE A C 1
ATOM 1885 O O . PHE A 1 258 ? -6.812 14.562 -4.758 1 98.56 258 PHE A O 1
ATOM 1892 N N . ASN A 1 259 ? -7.34 16.594 -5.391 1 98.56 259 ASN A N 1
ATOM 1893 C CA . ASN A 1 259 ? -8.195 16.141 -6.48 1 98.56 259 ASN A CA 1
ATOM 1894 C C . ASN A 1 259 ? -8.492 17.266 -7.465 1 98.56 259 ASN A C 1
ATOM 1896 O O . ASN A 1 259 ? -9.086 18.281 -7.098 1 98.56 259 ASN A O 1
ATOM 1900 N N . GLU A 1 260 ? -8.164 17.016 -8.719 1 98.12 260 GLU A N 1
ATOM 1901 C CA . GLU A 1 260 ? -8.273 18.062 -9.742 1 98.12 260 GLU A CA 1
ATOM 1902 C C . GLU A 1 260 ? -9.727 18.516 -9.906 1 98.12 260 GLU A C 1
ATOM 1904 O O . GLU A 1 260 ? -9.992 19.688 -10.109 1 98.12 260 GLU A O 1
ATOM 1909 N N . GLN A 1 261 ? -10.641 17.641 -9.875 1 97.81 261 GLN A N 1
ATOM 1910 C CA . GLN A 1 261 ? -12.055 17.984 -10.047 1 97.81 261 GLN A CA 1
ATOM 1911 C C . GLN A 1 261 ? -12.57 18.797 -8.859 1 97.81 261 GLN A C 1
ATOM 1913 O O . GLN A 1 261 ? -13.359 19.719 -9.031 1 97.81 261 GLN A O 1
ATOM 1918 N N . ILE A 1 262 ? -12.141 18.422 -7.652 1 98.69 262 ILE A N 1
ATOM 1919 C CA . ILE A 1 262 ? -12.562 19.125 -6.449 1 98.69 262 ILE A CA 1
ATOM 1920 C C . ILE A 1 262 ? -11.93 20.516 -6.41 1 98.69 262 ILE A C 1
ATOM 1922 O O . ILE A 1 262 ? -12.586 21.5 -6.066 1 98.69 262 ILE A O 1
ATOM 1926 N N . TRP A 1 263 ? -10.703 20.625 -6.867 1 98.62 263 TRP A N 1
ATOM 1927 C CA . TRP A 1 263 ? -9.992 21.891 -6.922 1 98.62 263 TRP A CA 1
ATOM 1928 C C . TRP A 1 263 ? -10.656 22.844 -7.914 1 98.62 263 TRP A C 1
ATOM 1930 O O . TRP A 1 263 ? -10.539 24.062 -7.785 1 98.62 263 TRP A O 1
ATOM 1940 N N . ALA A 1 264 ? -11.336 22.297 -8.914 1 98.38 264 ALA A N 1
ATOM 1941 C CA . ALA A 1 264 ? -11.945 23.094 -9.969 1 98.38 264 ALA A CA 1
ATOM 1942 C C . ALA A 1 264 ? -13.25 23.734 -9.492 1 98.38 264 ALA A C 1
ATOM 1944 O O . ALA A 1 264 ? -13.766 24.656 -10.125 1 98.38 264 ALA A O 1
ATOM 1945 N N . GLU A 1 265 ? -13.828 23.297 -8.414 1 98.5 265 GLU A N 1
ATOM 1946 C CA . GLU A 1 265 ? -15.055 23.859 -7.859 1 98.5 265 GLU A CA 1
ATOM 1947 C C . GLU A 1 265 ? -14.773 25.141 -7.078 1 98.5 265 GLU A C 1
ATOM 1949 O O . GLU A 1 265 ? -13.672 25.328 -6.57 1 98.5 265 GLU A O 1
ATOM 1954 N N . PRO A 1 266 ? -15.812 26 -6.977 1 98.62 266 PRO A N 1
ATOM 1955 C CA . PRO A 1 266 ? -15.641 27.156 -6.109 1 98.62 266 PRO A CA 1
ATOM 1956 C C . PRO A 1 266 ? -15.281 26.781 -4.676 1 98.62 266 PRO A C 1
ATOM 1958 O O . PRO A 1 266 ? -15.836 25.812 -4.133 1 98.62 266 PRO A O 1
ATOM 1961 N N . THR A 1 267 ? -14.383 27.547 -4.121 1 98.75 267 THR A N 1
ATOM 1962 C CA . THR A 1 267 ? -13.875 27.281 -2.779 1 98.75 267 THR A CA 1
ATOM 1963 C C . THR A 1 267 ? -15.023 27.156 -1.782 1 98.75 267 THR A C 1
ATOM 1965 O O . THR A 1 267 ? -15.039 26.219 -0.968 1 98.75 267 THR A O 1
ATOM 1968 N N . SER A 1 268 ? -15.984 28.047 -1.851 1 98.69 268 SER A N 1
ATOM 1969 C CA . SER A 1 268 ? -17.109 28.031 -0.915 1 98.69 268 SER A CA 1
ATOM 1970 C C . SER A 1 268 ? -17.922 26.75 -1.056 1 98.69 268 SER A C 1
ATOM 1972 O O . SER A 1 268 ? -18.328 26.156 -0.056 1 98.69 268 SER A O 1
ATOM 1974 N N . LYS A 1 269 ? -18.141 26.344 -2.266 1 98.69 269 LYS A N 1
ATOM 1975 C CA . LYS A 1 269 ? -18.906 25.125 -2.512 1 98.69 269 LYS A CA 1
ATOM 1976 C C . LYS A 1 269 ? -18.156 23.906 -1.973 1 98.69 269 LYS A C 1
ATOM 1978 O O . LYS A 1 269 ? -18.766 23.016 -1.382 1 98.69 269 LYS A O 1
ATOM 1983 N N . THR A 1 270 ? -16.891 23.859 -2.209 1 98.88 270 THR A N 1
ATOM 1984 C CA . THR A 1 270 ? -16.062 22.766 -1.707 1 98.88 270 THR A CA 1
ATOM 1985 C C . THR A 1 270 ? -16.125 22.703 -0.183 1 98.88 270 THR A C 1
ATOM 1987 O O . THR A 1 270 ? -16.312 21.625 0.396 1 98.88 270 THR A O 1
ATOM 1990 N N . ALA A 1 271 ? -15.984 23.828 0.477 1 98.88 271 ALA A N 1
ATOM 1991 C CA . ALA A 1 271 ? -16.047 23.859 1.936 1 98.88 271 ALA A CA 1
ATOM 1992 C C . ALA A 1 271 ? -17.375 23.328 2.447 1 98.88 271 ALA A C 1
ATOM 1994 O O . ALA A 1 271 ? -17.422 22.547 3.391 1 98.88 271 ALA A O 1
ATOM 1995 N N . GLU A 1 272 ? -18.438 23.766 1.8 1 98.81 272 GLU A N 1
ATOM 1996 C CA . GLU A 1 272 ? -19.781 23.312 2.193 1 98.81 272 GLU A CA 1
ATOM 1997 C C . GLU A 1 272 ? -19.922 21.812 2.002 1 98.81 272 GLU A C 1
ATOM 1999 O O . GLU A 1 272 ? -20.5 21.125 2.854 1 98.81 272 GLU A O 1
ATOM 2004 N N . THR A 1 273 ? -19.453 21.328 0.883 1 98.81 273 THR A N 1
ATOM 2005 C CA . THR A 1 273 ? -19.531 19.906 0.597 1 98.81 273 THR A CA 1
ATOM 2006 C C . THR A 1 273 ? -18.719 19.094 1.617 1 98.81 273 THR A C 1
ATOM 2008 O O . THR A 1 273 ? -19.203 18.078 2.129 1 98.81 273 THR A O 1
ATOM 2011 N N . VAL A 1 274 ? -17.531 19.562 1.924 1 98.88 274 VAL A N 1
ATOM 2012 C CA . VAL A 1 274 ? -16.672 18.875 2.885 1 98.88 274 VAL A CA 1
ATOM 2013 C C . VAL A 1 274 ? -17.375 18.781 4.234 1 98.88 274 VAL A C 1
ATOM 2015 O O . VAL A 1 274 ? -17.422 17.703 4.844 1 98.88 274 VAL A O 1
ATOM 2018 N N . LEU A 1 275 ? -17.938 19.891 4.664 1 98.69 275 LEU A N 1
ATOM 2019 C CA . LEU A 1 275 ? -18.609 19.891 5.961 1 98.69 275 LEU A CA 1
ATOM 2020 C C . LEU A 1 275 ? -19.812 18.969 5.945 1 98.69 275 LEU A C 1
ATOM 2022 O O . LEU A 1 275 ? -20.062 18.25 6.91 1 98.69 275 LEU A O 1
ATOM 2026 N N . SER A 1 276 ? -20.578 19 4.867 1 98.56 276 SER A N 1
ATOM 2027 C CA . SER A 1 276 ? -21.734 18.141 4.73 1 98.56 276 SER A CA 1
ATOM 2028 C C . SER A 1 276 ? -21.359 16.672 4.805 1 98.56 276 SER A C 1
ATOM 2030 O O . SER A 1 276 ? -22 15.883 5.492 1 98.56 276 SER A O 1
ATOM 2032 N N . ARG A 1 277 ? -20.312 16.281 4.137 1 98.56 277 ARG A N 1
ATOM 2033 C CA . ARG A 1 277 ? -19.844 14.898 4.129 1 98.56 277 ARG A CA 1
ATOM 2034 C C . ARG A 1 277 ? -19.312 14.5 5.496 1 98.56 277 ARG A C 1
ATOM 2036 O O . ARG A 1 277 ? -19.516 13.367 5.941 1 98.56 277 ARG A O 1
ATOM 2043 N N . TYR A 1 278 ? -18.594 15.414 6.141 1 98.44 278 TYR A N 1
ATOM 2044 C CA . TYR A 1 278 ? -18.156 15.203 7.512 1 98.44 278 TYR A CA 1
ATOM 2045 C C . TYR A 1 278 ? -19.328 14.914 8.43 1 98.44 278 TYR A C 1
ATOM 2047 O O . TYR A 1 278 ? -19.312 13.945 9.195 1 98.44 278 TYR A O 1
ATOM 2055 N N . ASP A 1 279 ? -20.359 15.68 8.352 1 98.31 279 ASP A N 1
ATOM 2056 C CA . ASP A 1 279 ? -21.547 15.547 9.203 1 98.31 279 ASP A CA 1
ATOM 2057 C C . ASP A 1 279 ? -22.25 14.219 8.938 1 98.31 279 ASP A C 1
ATOM 2059 O O . ASP A 1 279 ? -22.828 13.625 9.859 1 98.31 279 ASP A O 1
ATOM 2063 N N . GLN A 1 280 ? -22.172 13.797 7.754 1 98.12 280 GLN A N 1
ATOM 2064 C CA . GLN A 1 280 ? -22.906 12.602 7.352 1 98.12 280 GLN A CA 1
ATOM 2065 C C . GLN A 1 280 ? -22.141 11.336 7.695 1 98.12 280 GLN A C 1
ATOM 2067 O O . GLN A 1 280 ? -22.719 10.344 8.141 1 98.12 280 GLN A O 1
ATOM 2072 N N . HIS A 1 281 ? -20.812 11.352 7.504 1 98.25 281 HIS A N 1
ATOM 2073 C CA . HIS A 1 281 ? -20.094 10.078 7.441 1 98.25 281 HIS A CA 1
ATOM 2074 C C . HIS A 1 281 ? -19.094 9.953 8.586 1 98.25 281 HIS A C 1
ATOM 2076 O O . HIS A 1 281 ? -18.609 8.859 8.875 1 98.25 281 HIS A O 1
ATOM 2082 N N . VAL A 1 282 ? -18.766 11.047 9.227 1 98.69 282 VAL A N 1
ATOM 2083 C CA . VAL A 1 282 ? -17.703 11 10.234 1 98.69 282 VAL A CA 1
ATOM 2084 C C . VAL A 1 282 ? -18.281 11.383 11.602 1 98.69 282 VAL A C 1
ATOM 2086 O O . VAL A 1 282 ? -18.219 10.594 12.547 1 98.69 282 VAL A O 1
ATOM 2089 N N . ALA A 1 283 ? -18.984 12.516 11.727 1 98.25 283 ALA A N 1
ATOM 2090 C CA . ALA A 1 283 ? -19.438 13.117 12.977 1 98.25 283 ALA A CA 1
ATOM 2091 C C . ALA A 1 283 ? -20.312 12.148 13.773 1 98.25 283 ALA A C 1
ATOM 2093 O O . ALA A 1 283 ? -20.172 12.039 14.992 1 98.25 283 ALA A O 1
ATOM 2094 N N . PRO A 1 284 ? -21.219 11.367 13.133 1 98.19 284 PRO A N 1
ATOM 2095 C CA . PRO A 1 284 ? -22.109 10.484 13.898 1 98.19 284 PRO A CA 1
ATOM 2096 C C . PRO A 1 284 ? -21.359 9.391 14.648 1 98.19 284 PRO A C 1
ATOM 2098 O O . PRO A 1 284 ? -21.922 8.734 15.531 1 98.19 284 PRO A O 1
ATOM 2101 N N . HIS A 1 285 ? -20.109 9.172 14.281 1 98.19 285 HIS A N 1
ATOM 2102 C CA . HIS A 1 285 ? -19.359 8.039 14.828 1 98.19 285 HIS A CA 1
ATOM 2103 C C . HIS A 1 285 ? -18.297 8.508 15.812 1 98.19 285 HIS A C 1
ATOM 2105 O O . HIS A 1 285 ? -17.5 7.707 16.297 1 98.19 285 HIS A O 1
ATOM 2111 N N . LEU A 1 286 ? -18.234 9.789 16.094 1 96.94 286 LEU A N 1
ATOM 2112 C CA . LEU A 1 286 ? -17.25 10.367 17.016 1 96.94 286 LEU A CA 1
ATOM 2113 C C . LEU A 1 286 ? -17.734 10.266 18.453 1 96.94 286 LEU A C 1
ATOM 2115 O O . LEU A 1 286 ? -18.938 10.25 18.703 1 96.94 286 LEU A O 1
ATOM 2119 N N . MET B 1 1 ? 19.312 -27.781 -12.812 1 72.44 1 MET B N 1
ATOM 2120 C CA . MET B 1 1 ? 18.422 -26.938 -13.594 1 72.44 1 MET B CA 1
ATOM 2121 C C . MET B 1 1 ? 18.219 -25.594 -12.914 1 72.44 1 MET B C 1
ATOM 2123 O O . MET B 1 1 ? 18.219 -25.5 -11.68 1 72.44 1 MET B O 1
ATOM 2127 N N . SER B 1 2 ? 18.141 -24.594 -13.789 1 89.69 2 SER B N 1
ATOM 2128 C CA . SER B 1 2 ? 17.969 -23.234 -13.289 1 89.69 2 SER B CA 1
ATOM 2129 C C . SER B 1 2 ? 16.734 -23.125 -12.383 1 89.69 2 SER B C 1
ATOM 2131 O O . SER B 1 2 ? 15.734 -23.797 -12.617 1 89.69 2 SER B O 1
ATOM 2133 N N . ARG B 1 3 ? 16.844 -22.453 -11.25 1 97.12 3 ARG B N 1
ATOM 2134 C CA . ARG B 1 3 ? 15.727 -22.203 -10.352 1 97.12 3 ARG B CA 1
ATOM 2135 C C . ARG B 1 3 ? 14.812 -21.125 -10.914 1 97.12 3 ARG B C 1
ATOM 2137 O O . ARG B 1 3 ? 13.758 -20.828 -10.344 1 97.12 3 ARG B O 1
ATOM 2144 N N . ALA B 1 4 ? 15.227 -20.562 -12 1 98.62 4 ALA B N 1
ATOM 2145 C CA . ALA B 1 4 ? 14.414 -19.516 -12.609 1 98.62 4 ALA B CA 1
ATOM 2146 C C . ALA B 1 4 ? 13.156 -20.094 -13.25 1 98.62 4 ALA B C 1
ATOM 2148 O O . ALA B 1 4 ? 13.203 -21.141 -13.898 1 98.62 4 ALA B O 1
ATOM 2149 N N . SER B 1 5 ? 12.039 -19.453 -13.016 1 98.88 5 SER B N 1
ATOM 2150 C CA . SER B 1 5 ? 10.742 -19.812 -13.578 1 98.88 5 SER B CA 1
ATOM 2151 C C . SER B 1 5 ? 10.117 -18.625 -14.312 1 98.88 5 SER B C 1
ATOM 2153 O O . SER B 1 5 ? 10.109 -17.5 -13.805 1 98.88 5 SER B O 1
ATOM 2155 N N . LEU B 1 6 ? 9.633 -18.859 -15.516 1 98.94 6 LEU B N 1
ATOM 2156 C CA . LEU B 1 6 ? 8.93 -17.828 -16.281 1 98.94 6 LEU B CA 1
ATOM 2157 C C . LEU B 1 6 ? 7.422 -17.938 -16.078 1 98.94 6 LEU B C 1
ATOM 2159 O O . LEU B 1 6 ? 6.801 -18.922 -16.453 1 98.94 6 LEU B O 1
ATOM 2163 N N . ASN B 1 7 ? 6.844 -16.953 -15.477 1 98.94 7 ASN B N 1
ATOM 2164 C CA . ASN B 1 7 ? 5.391 -16.875 -15.375 1 98.94 7 ASN B CA 1
ATOM 2165 C C . ASN B 1 7 ? 4.758 -16.484 -16.703 1 98.94 7 ASN B C 1
ATOM 2167 O O . ASN B 1 7 ? 5.199 -15.531 -17.359 1 98.94 7 ASN B O 1
ATOM 2171 N N . THR B 1 8 ? 3.715 -17.094 -17.062 1 98.88 8 THR B N 1
ATOM 2172 C CA . THR B 1 8 ? 3.141 -16.891 -18.391 1 98.88 8 THR B CA 1
ATOM 2173 C C . THR B 1 8 ? 2.512 -15.508 -18.5 1 98.88 8 THR B C 1
ATOM 2175 O O . THR B 1 8 ? 2.301 -15 -19.594 1 98.88 8 THR B O 1
ATOM 2178 N N . ALA B 1 9 ? 2.205 -14.875 -17.391 1 98.69 9 ALA B N 1
ATOM 2179 C CA . ALA B 1 9 ? 1.682 -13.516 -17.438 1 98.69 9 ALA B CA 1
ATOM 2180 C C . ALA B 1 9 ? 2.723 -12.539 -17.984 1 98.69 9 ALA B C 1
ATOM 2182 O O . ALA B 1 9 ? 2.379 -11.469 -18.484 1 98.69 9 ALA B O 1
ATOM 2183 N N . THR B 1 10 ? 4.008 -12.914 -17.844 1 98.88 10 THR B N 1
ATOM 2184 C CA . THR B 1 10 ? 5.094 -12.07 -18.328 1 98.88 10 THR B CA 1
ATOM 2185 C C . THR B 1 10 ? 5.113 -12.055 -19.859 1 98.88 10 THR B C 1
ATOM 2187 O O . THR B 1 10 ? 5.586 -11.094 -20.469 1 98.88 10 THR B O 1
ATOM 2190 N N . VAL B 1 11 ? 4.672 -13.086 -20.469 1 98.81 11 VAL B N 1
ATOM 2191 C CA . VAL B 1 11 ? 4.57 -13.227 -21.906 1 98.81 11 VAL B CA 1
ATOM 2192 C C . VAL B 1 11 ? 3.117 -13.469 -22.312 1 98.81 11 VAL B C 1
ATOM 2194 O O . VAL B 1 11 ? 2.809 -14.445 -23 1 98.81 11 VAL B O 1
ATOM 2197 N N . LYS B 1 12 ? 2.271 -12.57 -22.016 1 97.62 12 LYS B N 1
ATOM 2198 C CA . LYS B 1 12 ? 0.82 -12.703 -21.938 1 97.62 12 LYS B CA 1
ATOM 2199 C C . LYS B 1 12 ? 0.224 -13.109 -23.281 1 97.62 12 LYS B C 1
ATOM 2201 O O . LYS B 1 12 ? -0.799 -13.797 -23.328 1 97.62 12 LYS B O 1
ATOM 2206 N N . HIS B 1 13 ? 0.837 -12.789 -24.375 1 97.94 13 HIS B N 1
ATOM 2207 C CA . HIS B 1 13 ? 0.225 -13.023 -25.672 1 97.94 13 HIS B CA 1
ATOM 2208 C C . HIS B 1 13 ? 0.662 -14.359 -26.266 1 97.94 13 HIS B C 1
ATOM 2210 O O . HIS B 1 13 ? 0.192 -14.766 -27.328 1 97.94 13 HIS B O 1
ATOM 2216 N N . ALA B 1 14 ? 1.548 -15.07 -25.547 1 98.81 14 ALA B N 1
ATOM 2217 C CA . ALA B 1 14 ? 2.023 -16.375 -26.016 1 98.81 14 ALA B CA 1
ATOM 2218 C C . ALA B 1 14 ? 1.066 -17.484 -25.594 1 98.81 14 ALA B C 1
ATOM 2220 O O . ALA B 1 14 ? 0.448 -17.406 -24.531 1 98.81 14 ALA B O 1
ATOM 2221 N N . THR B 1 15 ? 0.909 -18.469 -26.469 1 98.75 15 THR B N 1
ATOM 2222 C CA . THR B 1 15 ? 0.304 -19.719 -26.031 1 98.75 15 THR B CA 1
ATOM 2223 C C . THR B 1 15 ? 1.199 -20.422 -25 1 98.75 15 THR B C 1
ATOM 2225 O O . THR B 1 15 ? 2.365 -20.047 -24.844 1 98.75 15 THR B O 1
ATOM 2228 N N . LEU B 1 16 ? 0.621 -21.422 -24.312 1 98.88 16 LEU B N 1
ATOM 2229 C CA . LEU B 1 16 ? 1.432 -22.172 -23.359 1 98.88 16 LEU B CA 1
ATOM 2230 C C . LEU B 1 16 ? 2.639 -22.797 -24.047 1 98.88 16 LEU B C 1
ATOM 2232 O O . LEU B 1 16 ? 3.754 -22.75 -23.531 1 98.88 16 LEU B O 1
ATOM 2236 N N . ALA B 1 17 ? 2.418 -23.375 -25.219 1 98.88 17 ALA B N 1
ATOM 2237 C CA . ALA B 1 17 ? 3.498 -24.016 -25.953 1 98.88 17 ALA B CA 1
ATOM 2238 C C . ALA B 1 17 ? 4.602 -23.031 -26.297 1 98.88 17 ALA B C 1
ATOM 2240 O O . ALA B 1 17 ? 5.785 -23.328 -26.141 1 98.88 17 ALA B O 1
ATOM 2241 N N . GLU B 1 18 ? 4.23 -21.859 -26.766 1 98.88 18 GLU B N 1
ATOM 2242 C CA . GLU B 1 18 ? 5.191 -20.812 -27.109 1 98.88 18 GLU B CA 1
ATOM 2243 C C . GLU B 1 18 ? 5.969 -20.344 -25.891 1 98.88 18 GLU B C 1
ATOM 2245 O O . GLU B 1 18 ? 7.176 -20.125 -25.953 1 98.88 18 GLU B O 1
ATOM 2250 N N . ALA B 1 19 ? 5.273 -20.141 -24.797 1 98.94 19 ALA B N 1
ATOM 2251 C CA . ALA B 1 19 ? 5.922 -19.719 -23.562 1 98.94 19 ALA B CA 1
ATOM 2252 C C . ALA B 1 19 ? 6.938 -20.766 -23.078 1 98.94 19 ALA B C 1
ATOM 2254 O O . ALA B 1 19 ? 8.055 -20.422 -22.703 1 98.94 19 ALA B O 1
ATOM 2255 N N . CYS B 1 20 ? 6.559 -22 -23.125 1 98.88 20 CYS B N 1
ATOM 2256 C CA . CYS B 1 20 ? 7.441 -23.078 -22.703 1 98.88 20 CYS B CA 1
ATOM 2257 C C . CYS B 1 20 ? 8.664 -23.172 -23.609 1 98.88 20 CYS B C 1
ATOM 2259 O O . CYS B 1 20 ? 9.789 -23.359 -23.125 1 98.88 20 CYS B O 1
ATOM 2261 N N . GLU B 1 21 ? 8.422 -23.078 -24.875 1 98.81 21 GLU B N 1
ATOM 2262 C CA . GLU B 1 21 ? 9.531 -23.109 -25.812 1 98.81 21 GLU B CA 1
ATOM 2263 C C . GLU B 1 21 ? 10.516 -21.984 -25.547 1 98.81 21 GLU B C 1
ATOM 2265 O O . GLU B 1 21 ? 11.727 -22.203 -25.516 1 98.81 21 GLU B O 1
ATOM 2270 N N . ALA B 1 22 ? 9.992 -20.781 -25.406 1 98.88 22 ALA B N 1
ATOM 2271 C CA . ALA B 1 22 ? 10.836 -19.625 -25.125 1 98.88 22 ALA B CA 1
ATOM 2272 C C . ALA B 1 22 ? 11.602 -19.797 -23.812 1 98.88 22 ALA B C 1
ATOM 2274 O O . ALA B 1 22 ? 12.797 -19.5 -23.75 1 98.88 22 ALA B O 1
ATOM 2275 N N . ALA B 1 23 ? 10.93 -20.266 -22.812 1 98.88 23 ALA B N 1
ATOM 2276 C CA . ALA B 1 23 ? 11.555 -20.484 -21.516 1 98.88 23 ALA B CA 1
ATOM 2277 C C . ALA B 1 23 ? 12.68 -21.516 -21.625 1 98.88 23 ALA B C 1
ATOM 2279 O O . ALA B 1 23 ? 13.789 -21.281 -21.141 1 98.88 23 ALA B O 1
ATOM 2280 N N . ALA B 1 24 ? 12.367 -22.656 -22.234 1 98.69 24 ALA B N 1
ATOM 2281 C CA . ALA B 1 24 ? 13.352 -23.719 -22.391 1 98.69 24 ALA B CA 1
ATOM 2282 C C . ALA B 1 24 ? 14.57 -23.234 -23.172 1 98.69 24 ALA B C 1
ATOM 2284 O O . ALA B 1 24 ? 15.711 -23.484 -22.75 1 98.69 24 ALA B O 1
ATOM 2285 N N . ASN B 1 25 ? 14.289 -22.547 -24.266 1 98.5 25 ASN B N 1
ATOM 2286 C CA . ASN B 1 25 ? 15.367 -22.047 -25.109 1 98.5 25 ASN B CA 1
ATOM 2287 C C . ASN B 1 25 ? 16.25 -21.062 -24.359 1 98.5 25 ASN B C 1
ATOM 2289 O O . ASN B 1 25 ? 17.453 -21 -24.594 1 98.5 25 ASN B O 1
ATOM 2293 N N . ALA B 1 26 ? 15.664 -20.281 -23.531 1 98.44 26 ALA B N 1
ATOM 2294 C CA . ALA B 1 26 ? 16.422 -19.266 -22.781 1 98.44 26 ALA B CA 1
ATOM 2295 C C . ALA B 1 26 ? 17.203 -19.906 -21.641 1 98.44 26 ALA B C 1
ATOM 2297 O O . ALA B 1 26 ? 18.156 -19.328 -21.141 1 98.44 26 ALA B O 1
ATOM 2298 N N . GLY B 1 27 ? 16.719 -21.031 -21.109 1 98.44 27 GLY B N 1
ATOM 2299 C CA . GLY B 1 27 ? 17.469 -21.719 -20.078 1 98.44 27 GLY B CA 1
ATOM 2300 C C . GLY B 1 27 ? 16.75 -21.766 -18.75 1 98.44 27 GLY B C 1
ATOM 2301 O O . GLY B 1 27 ? 17.359 -22.047 -17.703 1 98.44 27 GLY B O 1
ATOM 2302 N N . PHE B 1 28 ? 15.469 -21.547 -18.719 1 98.75 28 PHE B N 1
ATOM 2303 C CA . PHE B 1 28 ? 14.672 -21.672 -17.5 1 98.75 28 PHE B CA 1
ATOM 2304 C C . PHE B 1 28 ? 14.508 -23.125 -17.109 1 98.75 28 PHE B C 1
ATOM 2306 O O . PHE B 1 28 ? 14.578 -24.016 -17.953 1 98.75 28 PHE B O 1
ATOM 2313 N N . GLY B 1 29 ? 14.289 -23.328 -15.805 1 98.5 29 GLY B N 1
ATOM 2314 C CA . GLY B 1 29 ? 14.008 -24.672 -15.32 1 98.5 29 GLY B CA 1
ATOM 2315 C C . GLY B 1 29 ? 12.523 -24.938 -15.117 1 98.5 29 GLY B C 1
ATOM 2316 O O . GLY B 1 29 ? 12.109 -26.078 -14.984 1 98.5 29 GLY B O 1
ATOM 2317 N N . ALA B 1 30 ? 11.773 -23.859 -15.125 1 98.88 30 ALA B N 1
ATOM 2318 C CA . ALA B 1 30 ? 10.352 -24 -14.812 1 98.88 30 ALA B CA 1
ATOM 2319 C C . ALA B 1 30 ? 9.523 -22.906 -15.477 1 98.88 30 ALA B C 1
ATOM 2321 O O . ALA B 1 30 ? 10.078 -21.922 -15.977 1 98.88 30 ALA B O 1
ATOM 2322 N N . VAL B 1 31 ? 8.242 -23.156 -15.555 1 98.88 31 VAL B N 1
ATOM 2323 C CA . VAL B 1 31 ? 7.242 -22.172 -15.953 1 98.88 31 VAL B CA 1
ATOM 2324 C C . VAL B 1 31 ? 6.137 -22.094 -14.898 1 98.88 31 VAL B C 1
ATOM 2326 O O . VAL B 1 31 ? 5.848 -23.094 -14.227 1 98.88 31 VAL B O 1
ATOM 2329 N N . GLY B 1 32 ? 5.637 -20.922 -14.602 1 98.88 32 GLY B N 1
ATOM 2330 C CA . GLY B 1 32 ? 4.441 -20.734 -13.797 1 98.88 32 GLY B CA 1
ATOM 2331 C C . GLY B 1 32 ? 3.23 -20.328 -14.617 1 98.88 32 GLY B C 1
ATOM 2332 O O . GLY B 1 32 ? 3.041 -19.141 -14.906 1 98.88 32 GLY B O 1
ATOM 2333 N N . PRO B 1 33 ? 2.432 -21.234 -15.016 1 98.94 33 PRO B N 1
ATOM 2334 C CA . PRO B 1 33 ? 1.326 -20.906 -15.914 1 98.94 33 PRO B CA 1
ATOM 2335 C C . PRO B 1 33 ? 0.16 -20.234 -15.188 1 98.94 33 PRO B C 1
ATOM 2337 O O . PRO B 1 33 ? -0.103 -20.547 -14.016 1 98.94 33 PRO B O 1
ATOM 2340 N N . TRP B 1 34 ? -0.498 -19.375 -15.883 1 98.81 34 TRP B N 1
ATOM 2341 C CA . TRP B 1 34 ? -1.83 -18.922 -15.492 1 98.81 34 TRP B CA 1
ATOM 2342 C C . TRP B 1 34 ? -2.898 -19.891 -15.984 1 98.81 34 TRP B C 1
ATOM 2344 O O . TRP B 1 34 ? -2.695 -20.594 -16.969 1 98.81 34 TRP B O 1
ATOM 2354 N N . ARG B 1 35 ? -4.027 -19.875 -15.359 1 98.75 35 ARG B N 1
ATOM 2355 C CA . ARG B 1 35 ? -5.055 -20.875 -15.641 1 98.75 35 ARG B CA 1
ATOM 2356 C C . ARG B 1 35 ? -5.625 -20.703 -17.047 1 98.75 35 ARG B C 1
ATOM 2358 O O . ARG B 1 35 ? -6.035 -21.672 -17.688 1 98.75 35 ARG B O 1
ATOM 2365 N N . ASP B 1 36 ? -5.617 -19.484 -17.516 1 98.25 36 ASP B N 1
ATOM 2366 C CA . ASP B 1 36 ? -6.215 -19.25 -18.828 1 98.25 36 ASP B CA 1
ATOM 2367 C C . ASP B 1 36 ? -5.473 -20.031 -19.922 1 98.25 36 ASP B C 1
ATOM 2369 O O . ASP B 1 36 ? -6.094 -20.641 -20.797 1 98.25 36 ASP B O 1
ATOM 2373 N N . VAL B 1 37 ? -4.117 -20.078 -19.891 1 98.69 37 VAL B N 1
ATOM 2374 C CA . VAL B 1 37 ? -3.355 -20.781 -20.922 1 98.69 37 VAL B CA 1
ATOM 2375 C C . VAL B 1 37 ? -3.443 -22.281 -20.703 1 98.69 37 VAL B C 1
ATOM 2377 O O . VAL B 1 37 ? -3.369 -23.062 -21.656 1 98.69 37 VAL B O 1
ATOM 2380 N N . VAL B 1 38 ? -3.602 -22.719 -19.453 1 98.88 38 VAL B N 1
ATOM 2381 C CA . VAL B 1 38 ? -3.824 -24.141 -19.156 1 98.88 38 VAL B CA 1
ATOM 2382 C C . VAL B 1 38 ? -5.188 -24.562 -19.703 1 98.88 38 VAL B C 1
ATOM 2384 O O . VAL B 1 38 ? -5.297 -25.594 -20.375 1 98.88 38 VAL B O 1
ATOM 2387 N N . GLN B 1 39 ? -6.176 -23.734 -19.5 1 98.75 39 GLN B N 1
ATOM 2388 C CA . GLN B 1 39 ? -7.543 -24.062 -19.891 1 98.75 39 GLN B CA 1
ATOM 2389 C C . GLN B 1 39 ? -7.711 -24.016 -21.406 1 98.75 39 GLN B C 1
ATOM 2391 O O . GLN B 1 39 ? -8.555 -24.719 -21.953 1 98.75 39 GLN B O 1
ATOM 2396 N N . ALA B 1 40 ? -6.91 -23.219 -22.047 1 98.75 40 ALA B N 1
ATOM 2397 C CA . ALA B 1 40 ? -6.98 -23.094 -23.5 1 98.75 40 ALA B CA 1
ATOM 2398 C C . ALA B 1 40 ? -6.676 -24.422 -24.172 1 98.75 40 ALA B C 1
ATOM 2400 O O . ALA B 1 40 ? -7.191 -24.703 -25.25 1 98.75 40 ALA B O 1
ATOM 2401 N N . VAL B 1 41 ? -5.906 -25.312 -23.562 1 98.75 41 VAL B N 1
ATOM 2402 C CA . VAL B 1 41 ? -5.516 -26.578 -24.188 1 98.75 41 VAL B CA 1
ATOM 2403 C C . VAL B 1 41 ? -6.016 -27.75 -23.359 1 98.75 41 VAL B C 1
ATOM 2405 O O . VAL B 1 41 ? -5.973 -28.906 -23.812 1 98.75 41 VAL B O 1
ATOM 2408 N N . GLY B 1 42 ? -6.52 -27.422 -22.172 1 98.75 42 GLY B N 1
ATOM 2409 C CA . GLY B 1 42 ? -6.859 -28.484 -21.234 1 98.75 42 GLY B CA 1
ATOM 2410 C C . GLY B 1 42 ? -5.684 -28.922 -20.375 1 98.75 42 GLY B C 1
ATOM 2411 O O . GLY B 1 42 ? -4.555 -29.016 -20.875 1 98.75 42 GLY B O 1
ATOM 2412 N N . ALA B 1 43 ? -5.922 -29.281 -19.125 1 98.81 43 ALA B N 1
ATOM 2413 C CA . ALA B 1 43 ? -4.887 -29.531 -18.125 1 98.81 43 ALA B CA 1
ATOM 2414 C C . ALA B 1 43 ? -4.004 -30.703 -18.516 1 98.81 43 ALA B C 1
ATOM 2416 O O . ALA B 1 43 ? -2.777 -30.641 -18.406 1 98.81 43 ALA B O 1
ATOM 2417 N N . PRO B 1 44 ? -4.582 -31.812 -18.984 1 98.81 44 PRO B N 1
ATOM 2418 C CA . PRO B 1 44 ? -3.705 -32.906 -19.375 1 98.81 44 PRO B CA 1
ATOM 2419 C C . PRO B 1 44 ? -2.736 -32.531 -20.5 1 98.81 44 PRO B C 1
ATOM 2421 O O . PRO B 1 44 ? -1.551 -32.875 -20.422 1 98.81 44 PRO B O 1
ATOM 2424 N N . GLN B 1 45 ? -3.254 -31.844 -21.484 1 98.88 45 GLN B N 1
ATOM 2425 C CA . GLN B 1 45 ? -2.393 -31.391 -22.578 1 98.88 45 GLN B CA 1
ATOM 2426 C C . GLN B 1 45 ? -1.367 -30.375 -22.078 1 98.88 45 GLN B C 1
ATOM 2428 O O . GLN B 1 45 ? -0.228 -30.359 -22.547 1 98.88 45 GLN B O 1
ATOM 2433 N N . ALA B 1 46 ? -1.764 -29.5 -21.234 1 98.94 46 ALA B N 1
ATOM 2434 C CA . ALA B 1 46 ? -0.835 -28.531 -20.641 1 98.94 46 ALA B CA 1
ATOM 2435 C C . ALA B 1 46 ? 0.32 -29.25 -19.938 1 98.94 46 ALA B C 1
ATOM 2437 O O . ALA B 1 46 ? 1.481 -28.875 -20.109 1 98.94 46 ALA B O 1
ATOM 2438 N N . ALA B 1 47 ? 0.015 -30.281 -19.203 1 98.88 47 ALA B N 1
ATOM 2439 C CA . ALA B 1 47 ? 1.039 -31.062 -18.516 1 98.88 47 ALA B CA 1
ATOM 2440 C C . ALA B 1 47 ? 2.053 -31.625 -19.516 1 98.88 47 ALA B C 1
ATOM 2442 O O . ALA B 1 47 ? 3.262 -31.578 -19.266 1 98.88 47 ALA B O 1
ATOM 2443 N N . ARG B 1 48 ? 1.553 -32.094 -20.578 1 98.81 48 ARG B N 1
ATOM 2444 C CA . ARG B 1 48 ? 2.414 -32.688 -21.609 1 98.81 48 ARG B CA 1
ATOM 2445 C C . ARG B 1 48 ? 3.301 -31.625 -22.25 1 98.81 48 ARG B C 1
ATOM 2447 O O . ARG B 1 48 ? 4.492 -31.844 -22.469 1 98.81 48 ARG B O 1
ATOM 2454 N N . ILE B 1 49 ? 2.709 -30.484 -22.531 1 98.88 49 ILE B N 1
ATOM 2455 C CA . ILE B 1 49 ? 3.443 -29.375 -23.141 1 98.88 49 ILE B CA 1
ATOM 2456 C C . ILE B 1 49 ? 4.613 -28.984 -22.25 1 98.88 49 ILE B C 1
ATOM 2458 O O . ILE B 1 49 ? 5.742 -28.828 -22.719 1 98.88 49 ILE B O 1
ATOM 2462 N N . ILE B 1 50 ? 4.371 -28.844 -20.984 1 98.88 50 ILE B N 1
ATOM 2463 C CA . ILE B 1 50 ? 5.383 -28.422 -20.016 1 98.88 50 ILE B CA 1
ATOM 2464 C C . ILE B 1 50 ? 6.473 -29.484 -19.906 1 98.88 50 ILE B C 1
ATOM 2466 O O . ILE B 1 50 ? 7.664 -29.172 -20 1 98.88 50 ILE B O 1
ATOM 2470 N N . ALA B 1 51 ? 6.074 -30.75 -19.781 1 98.62 51 ALA B N 1
ATOM 2471 C CA . ALA B 1 51 ? 7.008 -31.859 -19.656 1 98.62 51 ALA B CA 1
ATOM 2472 C C . ALA B 1 51 ? 7.855 -32.031 -20.922 1 98.62 51 ALA B C 1
ATOM 2474 O O . ALA B 1 51 ? 9.07 -32.25 -20.844 1 98.62 51 ALA B O 1
ATOM 2475 N N . ASP B 1 52 ? 7.23 -31.938 -22.047 1 98.62 52 ASP B N 1
ATOM 2476 C CA . ASP B 1 52 ? 7.922 -32.125 -23.328 1 98.62 52 ASP B CA 1
ATOM 2477 C C . ASP B 1 52 ? 8.984 -31.031 -23.531 1 98.62 52 ASP B C 1
ATOM 2479 O O . ASP B 1 52 ? 9.984 -31.266 -24.219 1 98.62 52 ASP B O 1
ATOM 2483 N N . ALA B 1 53 ? 8.766 -29.906 -22.938 1 98.56 53 ALA B N 1
ATOM 2484 C CA . ALA B 1 53 ? 9.727 -28.812 -23.047 1 98.56 53 ALA B CA 1
ATOM 2485 C C . ALA B 1 53 ? 10.867 -28.984 -22.047 1 98.56 53 ALA B C 1
ATOM 2487 O O . ALA B 1 53 ? 11.812 -28.203 -22.031 1 98.56 53 ALA B O 1
ATOM 2488 N N . GLY B 1 54 ? 10.75 -30.031 -21.188 1 98.25 54 GLY B N 1
ATOM 2489 C CA . GLY B 1 54 ? 11.766 -30.266 -20.172 1 98.25 54 GLY B CA 1
ATOM 2490 C C . GLY B 1 54 ? 11.656 -29.328 -18.984 1 98.25 54 GLY B C 1
ATOM 2491 O O . GLY B 1 54 ? 12.656 -29.031 -18.328 1 98.25 54 GLY B O 1
ATOM 2492 N N . LEU B 1 55 ? 10.508 -28.734 -18.75 1 98.69 55 LEU B N 1
ATOM 2493 C CA . LEU B 1 55 ? 10.289 -27.766 -17.688 1 98.69 55 LEU B CA 1
ATOM 2494 C C . LEU B 1 55 ? 9.422 -28.359 -16.578 1 98.69 55 LEU B C 1
ATOM 2496 O O . LEU B 1 55 ? 8.695 -29.328 -16.812 1 98.69 55 LEU B O 1
ATOM 2500 N N . ARG B 1 56 ? 9.523 -27.844 -15.391 1 98.44 56 ARG B N 1
ATOM 2501 C CA . ARG B 1 56 ? 8.578 -28.094 -14.305 1 98.44 56 ARG B CA 1
ATOM 2502 C C . ARG B 1 56 ? 7.527 -26.984 -14.227 1 98.44 56 ARG B C 1
ATOM 2504 O O . ARG B 1 56 ? 7.758 -25.859 -14.688 1 98.44 56 ARG B O 1
ATOM 2511 N N . ALA B 1 57 ? 6.414 -27.281 -13.727 1 98.75 57 ALA B N 1
ATOM 2512 C CA . ALA B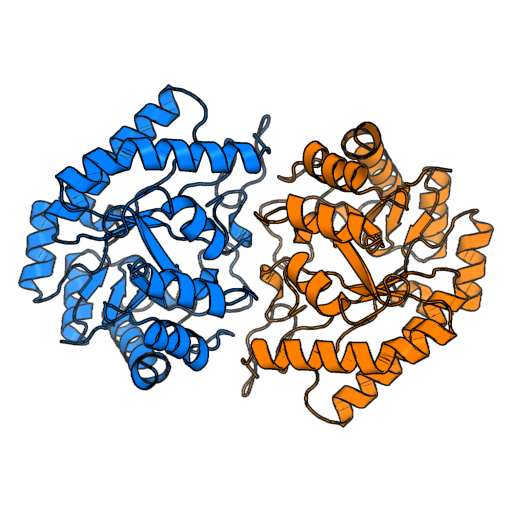 1 57 ? 5.441 -26.266 -13.336 1 98.75 57 ALA B CA 1
ATOM 2513 C C . ALA B 1 57 ? 5.723 -25.734 -11.93 1 98.75 57 ALA B C 1
ATOM 2515 O O . ALA B 1 57 ? 5.492 -26.453 -10.945 1 98.75 57 ALA B O 1
ATOM 2516 N N . SER B 1 58 ? 6.152 -24.5 -11.82 1 98.81 58 SER B N 1
ATOM 2517 C CA . SER B 1 58 ? 6.547 -23.969 -10.516 1 98.81 58 SER B CA 1
ATOM 2518 C C . SER B 1 58 ? 5.328 -23.609 -9.68 1 98.81 58 SER B C 1
ATOM 2520 O O . SER B 1 58 ? 5.391 -23.609 -8.445 1 98.81 58 SER B O 1
ATOM 2522 N N . SER B 1 59 ? 4.266 -23.219 -10.289 1 98.88 59 SER B N 1
ATOM 2523 C CA . SER B 1 59 ? 3.021 -22.828 -9.648 1 98.88 59 SER B CA 1
ATOM 2524 C C . SER B 1 59 ? 1.864 -22.812 -10.641 1 98.88 59 SER B C 1
ATOM 2526 O O . SER B 1 59 ? 2.061 -23.047 -11.828 1 98.88 59 SER B O 1
ATOM 2528 N N . LEU B 1 60 ? 0.728 -22.688 -10.203 1 98.94 60 LEU B N 1
ATOM 2529 C CA . LEU B 1 60 ? -0.434 -22.344 -11.008 1 98.94 60 LEU B CA 1
ATOM 2530 C C . LEU B 1 60 ? -1.114 -21.078 -10.469 1 98.94 60 LEU B C 1
ATOM 2532 O O . LEU B 1 60 ? -1.403 -21 -9.273 1 98.94 60 LEU B O 1
ATOM 2536 N N . CYS B 1 61 ? -1.175 -20.125 -11.367 1 98.5 61 CYS B N 1
ATOM 2537 C CA . CYS B 1 61 ? -1.877 -18.891 -11.023 1 98.5 61 CYS B CA 1
ATOM 2538 C C . CYS B 1 61 ? -3.203 -18.797 -11.766 1 98.5 61 CYS B C 1
ATOM 2540 O O . CYS B 1 61 ? -3.268 -19.047 -12.969 1 98.5 61 CYS B O 1
ATOM 2542 N N . ARG B 1 62 ? -4.352 -18.469 -11.266 1 96.56 62 ARG B N 1
ATOM 2543 C CA . ARG B 1 62 ? -4.574 -18.375 -9.828 1 96.56 62 ARG B CA 1
ATOM 2544 C C . ARG B 1 62 ? -5.949 -18.906 -9.445 1 96.56 62 ARG B C 1
ATOM 2546 O O . ARG B 1 62 ? -6.812 -19.094 -10.305 1 96.56 62 ARG B O 1
ATOM 2553 N N . GLY B 1 63 ? -6 -19.406 -8.25 1 98.38 63 GLY B N 1
ATOM 2554 C CA . GLY B 1 63 ? -7.262 -19.531 -7.539 1 98.38 63 GLY B CA 1
ATOM 2555 C C . GLY B 1 63 ? -7.574 -18.312 -6.68 1 98.38 63 GLY B C 1
ATOM 2556 O O . GLY B 1 63 ? -6.945 -17.266 -6.824 1 98.38 63 GLY B O 1
ATOM 2557 N N . GLY B 1 64 ? -8.641 -18.484 -5.781 1 98.12 64 GLY B N 1
ATOM 2558 C CA . GLY B 1 64 ? -9 -17.406 -4.863 1 98.12 64 GLY B CA 1
ATOM 2559 C C . GLY B 1 64 ? -10.398 -16.875 -5.086 1 98.12 64 GLY B C 1
ATOM 2560 O O . GLY B 1 64 ? -11.359 -17.641 -5.133 1 98.12 64 GLY B O 1
ATOM 2561 N N . PHE B 1 65 ? -10.562 -15.477 -5.031 1 97.94 65 PHE B N 1
ATOM 2562 C CA . PHE B 1 65 ? -11.844 -14.797 -5.172 1 97.94 65 PHE B CA 1
ATOM 2563 C C . PHE B 1 65 ? -12.852 -15.328 -4.16 1 97.94 65 PHE B C 1
ATOM 2565 O O . PHE B 1 65 ? -13.93 -15.797 -4.535 1 97.94 65 PHE B O 1
ATOM 2572 N N . LEU B 1 66 ? -12.5 -15.07 -2.93 1 98.75 66 LEU B N 1
ATOM 2573 C CA . LEU B 1 66 ? -13.164 -15.742 -1.815 1 98.75 66 LEU B CA 1
ATOM 2574 C C . LEU B 1 66 ? -13.953 -14.742 -0.979 1 98.75 66 LEU B C 1
ATOM 2576 O O . LEU B 1 66 ? -14.211 -14.984 0.202 1 98.75 66 LEU B O 1
ATOM 2580 N N . THR B 1 67 ? -14.336 -13.602 -1.538 1 98.56 67 THR B N 1
ATOM 2581 C CA . THR B 1 67 ? -14.867 -12.516 -0.724 1 98.56 67 THR B CA 1
ATOM 2582 C C . THR B 1 67 ? -16.391 -12.477 -0.795 1 98.56 67 THR B C 1
ATOM 2584 O O . THR B 1 67 ? -17.031 -11.695 -0.094 1 98.56 67 THR B O 1
ATOM 2587 N N . ALA B 1 68 ? -17 -13.352 -1.553 1 97.62 68 ALA B N 1
ATOM 2588 C CA . ALA B 1 68 ? -18.453 -13.32 -1.729 1 97.62 68 ALA B CA 1
ATOM 2589 C C . ALA B 1 68 ? -19.172 -13.453 -0.389 1 97.62 68 ALA B C 1
ATOM 2591 O O . ALA B 1 68 ? -18.734 -14.211 0.483 1 97.62 68 ALA B O 1
ATOM 2592 N N . ALA B 1 69 ? -20.312 -12.781 -0.303 1 96.12 69 ALA B N 1
ATOM 2593 C CA . ALA B 1 69 ? -21.047 -12.766 0.957 1 96.12 69 ALA B CA 1
ATOM 2594 C C . ALA B 1 69 ? -22.312 -13.602 0.86 1 96.12 69 ALA B C 1
ATOM 2596 O O . ALA B 1 69 ? -22.875 -14.008 1.88 1 96.12 69 ALA B O 1
ATOM 2597 N N . ASP B 1 70 ? -22.797 -13.805 -0.331 1 96.88 70 ASP B N 1
ATOM 2598 C CA . ASP B 1 70 ? -24.031 -14.562 -0.48 1 96.88 70 ASP B CA 1
ATOM 2599 C C . ASP B 1 70 ? -23.734 -16.016 -0.865 1 96.88 70 ASP B C 1
ATOM 2601 O O . ASP B 1 70 ? -22.641 -16.328 -1.333 1 96.88 70 ASP B O 1
ATOM 2605 N N . ASP B 1 71 ? -24.734 -16.844 -0.756 1 98.06 71 ASP B N 1
ATOM 2606 C CA . ASP B 1 71 ? -24.562 -18.281 -0.932 1 98.06 71 ASP B CA 1
ATOM 2607 C C . ASP B 1 71 ? -24.188 -18.625 -2.373 1 98.06 71 ASP B C 1
ATOM 2609 O O . ASP B 1 71 ? -23.375 -19.516 -2.611 1 98.06 71 ASP B O 1
ATOM 2613 N N . ALA B 1 72 ? -24.797 -18 -3.236 1 98.12 72 ALA B N 1
ATOM 2614 C CA . ALA B 1 72 ? -24.531 -18.281 -4.645 1 98.12 72 ALA B CA 1
ATOM 2615 C C . ALA B 1 72 ? -23.078 -17.953 -5.004 1 98.12 72 ALA B C 1
ATOM 2617 O O . ALA B 1 72 ? -22.406 -18.75 -5.684 1 98.12 72 ALA B O 1
ATOM 2618 N N . GLY B 1 73 ? -22.609 -16.781 -4.582 1 98 73 GLY B N 1
ATOM 2619 C CA . GLY B 1 73 ? -21.219 -16.391 -4.805 1 98 73 GLY B CA 1
ATOM 2620 C C . GLY B 1 73 ? -20.234 -17.328 -4.125 1 98 73 GLY B C 1
ATOM 2621 O O . GLY B 1 73 ? -19.188 -17.656 -4.695 1 98 73 GLY B O 1
ATOM 2622 N N . ILE B 1 74 ? -20.547 -17.766 -2.93 1 98.56 74 ILE B N 1
ATOM 2623 C CA . ILE B 1 74 ? -19.703 -18.688 -2.182 1 98.56 74 ILE B CA 1
ATOM 2624 C C . ILE B 1 74 ? -19.609 -20.016 -2.932 1 98.56 74 ILE B C 1
ATOM 2626 O O . ILE B 1 74 ? -18.5 -20.531 -3.143 1 98.56 74 ILE B O 1
ATOM 2630 N N . ARG B 1 75 ? -20.703 -20.516 -3.365 1 98.5 75 ARG B N 1
ATOM 2631 C CA . ARG B 1 75 ? -20.719 -21.781 -4.098 1 98.5 75 ARG B CA 1
ATOM 2632 C C . ARG B 1 75 ? -19.906 -21.672 -5.383 1 98.5 75 ARG B C 1
ATOM 2634 O O . ARG B 1 75 ? -19.109 -22.562 -5.699 1 98.5 75 ARG B O 1
ATOM 2641 N N . ALA B 1 76 ? -20.109 -20.578 -6.086 1 98.56 76 ALA B N 1
ATOM 2642 C CA . ALA B 1 76 ? -19.375 -20.375 -7.336 1 98.56 76 ALA B CA 1
ATOM 2643 C C . ALA B 1 76 ? -17.875 -20.328 -7.09 1 98.56 76 ALA B C 1
ATOM 2645 O O . ALA B 1 76 ? -17.094 -20.906 -7.855 1 98.56 76 ALA B O 1
ATOM 2646 N N . ALA B 1 77 ? -17.438 -19.641 -6.07 1 98.69 77 ALA B N 1
ATOM 2647 C CA . ALA B 1 77 ? -16.031 -19.531 -5.723 1 98.69 77 ALA B CA 1
ATOM 2648 C C . ALA B 1 77 ? -15.453 -20.891 -5.348 1 98.69 77 ALA B C 1
ATOM 2650 O O . ALA B 1 77 ? -14.359 -21.266 -5.793 1 98.69 77 ALA B O 1
ATOM 2651 N N . LEU B 1 78 ? -16.172 -21.625 -4.527 1 98.75 78 LEU B N 1
ATOM 2652 C CA . LEU B 1 78 ? -15.695 -22.938 -4.113 1 98.75 78 LEU B CA 1
ATOM 2653 C C . LEU B 1 78 ? -15.562 -23.875 -5.316 1 98.75 78 LEU B C 1
ATOM 2655 O O . LEU B 1 78 ? -14.562 -24.578 -5.453 1 98.75 78 LEU B O 1
ATOM 2659 N N . ASP B 1 79 ? -16.547 -23.828 -6.207 1 98.81 79 ASP B N 1
ATOM 2660 C CA . ASP B 1 79 ? -16.516 -24.688 -7.387 1 98.81 79 ASP B CA 1
ATOM 2661 C C . ASP B 1 79 ? -15.344 -24.344 -8.289 1 98.81 79 ASP B C 1
ATOM 2663 O O . ASP B 1 79 ? -14.625 -25.234 -8.758 1 98.81 79 ASP B O 1
ATOM 2667 N N . ASP B 1 80 ? -15.164 -23.125 -8.477 1 98.81 80 ASP B N 1
ATOM 2668 C CA . ASP B 1 80 ? -14.078 -22.672 -9.336 1 98.81 80 ASP B CA 1
ATOM 2669 C C . ASP B 1 80 ? -12.719 -23.047 -8.742 1 98.81 80 ASP B C 1
ATOM 2671 O O . ASP B 1 80 ? -11.805 -23.453 -9.469 1 98.81 80 ASP B O 1
ATOM 2675 N N . ASN B 1 81 ? -12.547 -22.938 -7.469 1 98.88 81 ASN B N 1
ATOM 2676 C CA . ASN B 1 81 ? -11.266 -23.234 -6.836 1 98.88 81 ASN B CA 1
ATOM 2677 C C . ASN B 1 81 ? -11.023 -24.75 -6.773 1 98.88 81 ASN B C 1
ATOM 2679 O O . ASN B 1 81 ? -9.875 -25.188 -6.855 1 98.88 81 ASN B O 1
ATOM 2683 N N . LYS B 1 82 ? -12.078 -25.516 -6.625 1 98.88 82 LYS B N 1
ATOM 2684 C CA . LYS B 1 82 ? -11.898 -26.953 -6.734 1 98.88 82 LYS B CA 1
ATOM 2685 C C . LYS B 1 82 ? -11.383 -27.344 -8.117 1 98.88 82 LYS B C 1
ATOM 2687 O O . LYS B 1 82 ? -10.492 -28.188 -8.234 1 98.88 82 LYS B O 1
ATOM 2692 N N . GLN B 1 83 ? -11.914 -26.703 -9.117 1 98.88 83 GLN B N 1
ATOM 2693 C CA . GLN B 1 83 ? -11.398 -26.922 -10.461 1 98.88 83 GLN B CA 1
ATOM 2694 C C . GLN B 1 83 ? -9.93 -26.516 -10.562 1 98.88 83 GLN B C 1
ATOM 2696 O O . GLN B 1 83 ? -9.125 -27.219 -11.172 1 98.88 83 GLN B O 1
ATOM 2701 N N . ALA B 1 84 ? -9.562 -25.375 -10 1 98.94 84 ALA B N 1
ATOM 2702 C CA . ALA B 1 84 ? -8.18 -24.891 -10.008 1 98.94 84 ALA B CA 1
ATOM 2703 C C . ALA B 1 84 ? -7.246 -25.875 -9.32 1 98.94 84 ALA B C 1
ATOM 2705 O O . ALA B 1 84 ? -6.125 -26.109 -9.773 1 98.94 84 ALA B O 1
ATOM 2706 N N . ILE B 1 85 ? -7.699 -26.438 -8.203 1 98.94 85 ILE B N 1
ATOM 2707 C CA . ILE B 1 85 ? -6.922 -27.406 -7.453 1 98.94 85 ILE B CA 1
ATOM 2708 C C . ILE B 1 85 ? -6.66 -28.641 -8.32 1 98.94 85 ILE B C 1
ATOM 2710 O O . ILE B 1 85 ? -5.523 -29.125 -8.398 1 98.94 85 ILE B O 1
ATOM 2714 N N . GLU B 1 86 ? -7.629 -29.109 -9 1 98.94 86 GLU B N 1
ATOM 2715 C CA . GLU B 1 86 ? -7.473 -30.25 -9.883 1 98.94 86 GLU B CA 1
ATOM 2716 C C . GLU B 1 86 ? -6.527 -29.922 -11.039 1 98.94 86 GLU B C 1
ATOM 2718 O O . GLU B 1 86 ? -5.719 -30.766 -11.438 1 98.94 86 GLU B O 1
ATOM 2723 N N . GLU B 1 87 ? -6.668 -28.734 -11.602 1 98.94 87 GLU B N 1
ATOM 2724 C CA . GLU B 1 87 ? -5.77 -28.297 -12.664 1 98.94 87 GLU B CA 1
ATOM 2725 C C . GLU B 1 87 ? -4.316 -28.281 -12.188 1 98.94 87 GLU B C 1
ATOM 2727 O O . GLU B 1 87 ? -3.426 -28.766 -12.898 1 98.94 87 GLU B O 1
ATOM 2732 N N . ALA B 1 88 ? -4.098 -27.75 -10.992 1 98.94 88 ALA B N 1
ATOM 2733 C CA . ALA B 1 88 ? -2.75 -27.703 -10.43 1 98.94 88 ALA B CA 1
ATOM 2734 C C . ALA B 1 88 ? -2.156 -29.109 -10.305 1 98.94 88 ALA B C 1
ATOM 2736 O O . ALA B 1 88 ? -1.044 -29.359 -10.766 1 98.94 88 ALA B O 1
ATOM 2737 N N . ALA B 1 89 ? -2.912 -30 -9.734 1 98.88 89 ALA B N 1
ATOM 2738 C CA . ALA B 1 89 ? -2.461 -31.375 -9.578 1 98.88 89 ALA B CA 1
ATOM 2739 C C . ALA B 1 89 ? -2.141 -32 -10.938 1 98.88 89 ALA B C 1
ATOM 2741 O O . ALA B 1 89 ? -1.141 -32.719 -11.078 1 98.88 89 ALA B O 1
ATOM 2742 N N . THR B 1 90 ? -2.971 -31.734 -11.883 1 98.88 90 THR B N 1
ATOM 2743 C CA . THR B 1 90 ? -2.838 -32.344 -13.203 1 98.88 90 THR B CA 1
ATOM 2744 C C . THR B 1 90 ? -1.559 -31.875 -13.891 1 98.88 90 THR B C 1
ATOM 2746 O O . THR B 1 90 ? -0.854 -32.688 -14.516 1 98.88 90 THR B O 1
ATOM 2749 N N . ILE B 1 91 ? -1.198 -30.609 -13.773 1 98.81 91 ILE B N 1
ATOM 2750 C CA . ILE B 1 91 ? -0.021 -30.125 -14.477 1 98.81 91 ILE B CA 1
ATOM 2751 C C . ILE B 1 91 ? 1.232 -30.406 -13.656 1 98.81 91 ILE B C 1
ATOM 2753 O O . ILE B 1 91 ? 2.348 -30.094 -14.086 1 98.81 91 ILE B O 1
ATOM 2757 N N . GLY B 1 92 ? 1.039 -30.891 -12.445 1 98.44 92 GLY B N 1
ATOM 2758 C CA . GLY B 1 92 ? 2.156 -31.438 -11.68 1 98.44 92 GLY B CA 1
ATOM 2759 C C . GLY B 1 92 ? 2.729 -30.438 -10.688 1 98.44 92 GLY B C 1
ATOM 2760 O O . GLY B 1 92 ? 3.85 -30.609 -10.203 1 98.44 92 GLY B O 1
ATOM 2761 N N . THR B 1 93 ? 2.055 -29.359 -10.383 1 98.69 93 THR B N 1
ATOM 2762 C CA . THR B 1 93 ? 2.531 -28.453 -9.344 1 98.69 93 THR B CA 1
ATOM 2763 C C . THR B 1 93 ? 1.766 -28.688 -8.039 1 98.69 93 THR B C 1
ATOM 2765 O O . THR B 1 93 ? 0.591 -29.062 -8.062 1 98.69 93 THR B O 1
ATOM 2768 N N . SER B 1 94 ? 2.416 -28.453 -6.961 1 98.38 94 SER B N 1
ATOM 2769 C CA . SER B 1 94 ? 1.786 -28.531 -5.648 1 98.38 94 SER B CA 1
ATOM 2770 C C . SER B 1 94 ? 1.36 -27.141 -5.164 1 98.38 94 SER B C 1
ATOM 2772 O O . SER B 1 94 ? 0.757 -27.016 -4.098 1 98.38 94 SER B O 1
ATOM 2774 N N . GLU B 1 95 ? 1.723 -26.078 -5.898 1 98.88 95 GLU B N 1
ATOM 2775 C CA . GLU B 1 95 ? 1.534 -24.719 -5.41 1 98.88 95 GLU B CA 1
ATOM 2776 C C . GLU B 1 95 ? 0.464 -23.984 -6.215 1 98.88 95 GLU B C 1
ATOM 2778 O O . GLU B 1 95 ? 0.703 -23.578 -7.355 1 98.88 95 GLU B O 1
ATOM 2783 N N . LEU B 1 96 ? -0.719 -23.797 -5.707 1 98.94 96 LEU B N 1
ATOM 2784 C CA . LEU B 1 96 ? -1.78 -23 -6.316 1 98.94 96 LEU B CA 1
ATOM 2785 C C . LEU B 1 96 ? -1.855 -21.609 -5.68 1 98.94 96 LEU B C 1
ATOM 2787 O O . LEU B 1 96 ? -2.238 -21.484 -4.516 1 98.94 96 LEU B O 1
ATOM 2791 N N . VAL B 1 97 ? -1.54 -20.609 -6.426 1 98.94 97 VAL B N 1
ATOM 2792 C CA . VAL B 1 97 ? -1.481 -19.234 -5.926 1 98.94 97 VAL B CA 1
ATOM 2793 C C . VAL B 1 97 ? -2.893 -18.656 -5.84 1 98.94 97 VAL B C 1
ATOM 2795 O O . VAL B 1 97 ? -3.652 -18.719 -6.809 1 98.94 97 VAL B O 1
ATOM 2798 N N . PHE B 1 98 ? -3.207 -18.125 -4.664 1 98.88 98 PHE B N 1
ATOM 2799 C CA . PHE B 1 98 ? -4.504 -17.5 -4.438 1 98.88 98 PHE B CA 1
ATOM 2800 C C . PHE B 1 98 ? -4.375 -15.984 -4.406 1 98.88 98 PHE B C 1
ATOM 2802 O O . PHE B 1 98 ? -3.604 -15.438 -3.619 1 98.88 98 PHE B O 1
ATOM 2809 N N . VAL B 1 99 ? -5.066 -15.312 -5.238 1 98.25 99 VAL B N 1
ATOM 2810 C CA . VAL B 1 99 ? -5.453 -13.914 -5.102 1 98.25 99 VAL B CA 1
ATOM 2811 C C . VAL B 1 99 ? -6.914 -13.82 -4.66 1 98.25 99 VAL B C 1
ATOM 2813 O O . VAL B 1 99 ? -7.82 -14.148 -5.426 1 98.25 99 VAL B O 1
ATOM 2816 N N . VAL B 1 100 ? -7.207 -13.273 -3.551 1 98.44 100 VAL B N 1
ATOM 2817 C CA . VAL B 1 100 ? -8.398 -13.688 -2.816 1 98.44 100 VAL B CA 1
ATOM 2818 C C . VAL B 1 100 ? -9.578 -12.797 -3.197 1 98.44 100 VAL B C 1
ATOM 2820 O O . VAL B 1 100 ? -10.727 -13.102 -2.877 1 98.44 100 VAL B O 1
ATOM 2823 N N . GLY B 1 101 ? -9.367 -11.68 -3.896 1 98.06 101 GLY B N 1
ATOM 2824 C CA . GLY B 1 101 ? -10.461 -10.812 -4.305 1 98.06 101 GLY B CA 1
ATOM 2825 C C . GLY B 1 101 ? -10.57 -9.555 -3.461 1 98.06 101 GLY B C 1
ATOM 2826 O O . GLY B 1 101 ? -9.984 -9.477 -2.379 1 98.06 101 GLY B O 1
ATOM 2827 N N . GLY B 1 102 ? -11.289 -8.57 -4.051 1 98.06 102 GLY B N 1
ATOM 2828 C CA . GLY B 1 102 ? -11.523 -7.305 -3.371 1 98.06 102 GLY B CA 1
ATOM 2829 C C . GLY B 1 102 ? -12.875 -7.234 -2.686 1 98.06 102 GLY B C 1
ATOM 2830 O O . GLY B 1 102 ? -13.508 -8.266 -2.453 1 98.06 102 GLY B O 1
ATOM 2831 N N . LEU B 1 103 ? -13.25 -6.051 -2.301 1 98.5 103 LEU B N 1
ATOM 2832 C CA . LEU B 1 103 ? -14.523 -5.812 -1.621 1 98.5 103 LEU B CA 1
ATOM 2833 C C . LEU B 1 103 ? -15.695 -6.172 -2.523 1 98.5 103 LEU B C 1
ATOM 2835 O O . LEU B 1 103 ? -15.625 -6 -3.742 1 98.5 103 LEU B O 1
ATOM 2839 N N . VAL B 1 104 ? -16.766 -6.719 -1.897 1 97.06 104 VAL B N 1
ATOM 2840 C CA . VAL B 1 104 ? -17.969 -7.027 -2.664 1 97.06 104 VAL B CA 1
ATOM 2841 C C . VAL B 1 104 ? -18.562 -5.746 -3.246 1 97.06 104 VAL B C 1
ATOM 2843 O O . VAL B 1 104 ? -18.75 -4.762 -2.527 1 97.06 104 VAL B O 1
ATOM 2846 N N . GLY B 1 105 ? -18.828 -5.742 -4.504 1 95.25 105 GLY B N 1
ATOM 2847 C CA . GLY B 1 105 ? -19.328 -4.551 -5.164 1 95.25 105 GLY B CA 1
ATOM 2848 C C . GLY B 1 105 ? -18.25 -3.73 -5.832 1 95.25 105 GLY B C 1
ATOM 2849 O O . GLY B 1 105 ? -18.516 -2.662 -6.383 1 95.25 105 GLY B O 1
ATOM 2850 N N . SER B 1 106 ? -17.016 -4.195 -5.812 1 97.06 106 SER B N 1
ATOM 2851 C CA . SER B 1 106 ? -15.906 -3.543 -6.492 1 97.06 106 SER B CA 1
ATOM 2852 C C . SER B 1 106 ? -15.617 -4.203 -7.832 1 97.06 106 SER B C 1
ATOM 2854 O O . SER B 1 106 ? -15.984 -5.359 -8.055 1 97.06 106 SER B O 1
ATOM 2856 N N . THR B 1 107 ? -15.078 -3.5 -8.781 1 95.31 107 THR B N 1
ATOM 2857 C CA . THR B 1 107 ? -14.453 -3.977 -10.008 1 95.31 107 THR B CA 1
ATOM 2858 C C . THR B 1 107 ? -13.047 -3.402 -10.164 1 95.31 107 THR B C 1
ATOM 2860 O O . THR B 1 107 ? -12.773 -2.293 -9.703 1 95.31 107 THR B O 1
ATOM 2863 N N . PRO B 1 108 ? -12.141 -4.176 -10.711 1 94.69 108 PRO B N 1
ATOM 2864 C CA . PRO B 1 108 ? -10.773 -3.676 -10.852 1 94.69 108 PRO B CA 1
ATOM 2865 C C . PRO B 1 108 ? -10.711 -2.285 -11.477 1 94.69 108 PRO B C 1
ATOM 2867 O O . PRO B 1 108 ? -11.156 -2.098 -12.617 1 94.69 108 PRO B O 1
ATOM 2870 N N . GLY B 1 109 ? -10.164 -1.379 -10.719 1 94.56 109 GLY B N 1
ATOM 2871 C CA . GLY B 1 109 ? -9.945 -0.033 -11.227 1 94.56 109 GLY B CA 1
ATOM 2872 C C . GLY B 1 109 ? -11.211 0.792 -11.297 1 94.56 109 GLY B C 1
ATOM 2873 O O . GLY B 1 109 ? -11.203 1.913 -11.812 1 94.56 109 GLY B O 1
ATOM 2874 N N . GLY B 1 110 ? -12.297 0.269 -10.812 1 95.69 110 GLY B N 1
ATOM 2875 C CA . GLY B 1 110 ? -13.57 0.958 -10.961 1 95.69 110 GLY B CA 1
ATOM 2876 C C . GLY B 1 110 ? -14.039 1.609 -9.672 1 95.69 110 GLY B C 1
ATOM 2877 O O . GLY B 1 110 ? -13.609 1.228 -8.578 1 95.69 110 GLY B O 1
ATOM 2878 N N . ALA B 1 111 ? -14.906 2.639 -9.758 1 95.81 111 ALA B N 1
ATOM 2879 C CA . ALA B 1 111 ? -15.57 3.256 -8.609 1 95.81 111 ALA B CA 1
ATOM 2880 C C . ALA B 1 111 ? -16.5 2.264 -7.918 1 95.81 111 ALA B C 1
ATOM 2882 O O . ALA B 1 111 ? -16.953 1.292 -8.523 1 95.81 111 ALA B O 1
ATOM 2883 N N . PRO B 1 112 ? -16.703 2.48 -6.621 1 96.31 112 PRO B N 1
ATOM 2884 C CA . PRO B 1 112 ? -17.656 1.581 -5.953 1 96.31 112 PRO B CA 1
ATOM 2885 C C . PRO B 1 112 ? -19.062 1.662 -6.543 1 96.31 112 PRO B C 1
ATOM 2887 O O . PRO B 1 112 ? -19.516 2.744 -6.934 1 96.31 112 PRO B O 1
ATOM 2890 N N . THR B 1 113 ? -19.656 0.527 -6.633 1 94.56 113 THR B N 1
ATOM 2891 C CA . THR B 1 113 ? -21.078 0.515 -6.992 1 94.56 113 THR B CA 1
ATOM 2892 C C . THR B 1 113 ? -21.938 1.021 -5.836 1 94.56 113 THR B C 1
ATOM 2894 O O . THR B 1 113 ? -21.438 1.178 -4.719 1 94.56 113 THR B O 1
ATOM 2897 N N . SER B 1 114 ? -23.266 1.144 -6.332 1 90.44 114 SER B N 1
ATOM 2898 C CA . SER B 1 114 ? -24.219 1.444 -5.266 1 90.44 114 SER B CA 1
ATOM 2899 C C . SER B 1 114 ? -24.359 0.271 -4.301 1 90.44 114 SER B C 1
ATOM 2901 O O . SER B 1 114 ? -24.531 -0.874 -4.727 1 90.44 114 SER B O 1
ATOM 2903 N N . GLY B 1 115 ? -24.062 0.352 -3.131 1 88.56 115 GLY B N 1
ATOM 2904 C CA . GLY B 1 115 ? -24.219 -0.705 -2.143 1 88.56 115 GLY B CA 1
ATOM 2905 C C . GLY B 1 115 ? -22.922 -1.432 -1.845 1 88.56 115 GLY B C 1
ATOM 2906 O O . GLY B 1 115 ? -22.922 -2.498 -1.227 1 88.56 115 GLY B O 1
ATOM 2907 N N . VAL B 1 116 ? -21.875 -0.961 -2.379 1 92.62 116 VAL B N 1
ATOM 2908 C CA . VAL B 1 116 ? -20.578 -1.558 -2.092 1 92.62 116 VAL B CA 1
ATOM 2909 C C . VAL B 1 116 ? -20.453 -1.842 -0.596 1 92.62 116 VAL B C 1
ATOM 2911 O O . VAL B 1 116 ? -20.922 -1.056 0.231 1 92.62 116 VAL B O 1
ATOM 2914 N N . ASP B 1 117 ? -20 -3.01 -0.324 1 93.69 117 ASP B N 1
ATOM 2915 C CA . ASP B 1 117 ? -19.656 -3.373 1.047 1 93.69 117 ASP B CA 1
ATOM 2916 C C . ASP B 1 117 ? -18.266 -2.861 1.418 1 93.69 117 ASP B C 1
ATOM 2918 O O . ASP B 1 117 ? -17.25 -3.363 0.916 1 93.69 117 ASP B O 1
ATOM 2922 N N . ARG B 1 118 ? -18.172 -1.951 2.383 1 97 118 ARG B N 1
ATOM 2923 C CA . ARG B 1 118 ? -16.906 -1.317 2.734 1 97 118 ARG B CA 1
ATOM 2924 C C . ARG B 1 118 ? -16.281 -1.971 3.969 1 97 118 ARG B C 1
ATOM 2926 O O . ARG B 1 118 ? -15.242 -1.53 4.457 1 97 118 ARG B O 1
ATOM 2933 N N . ASP B 1 119 ? -16.938 -2.996 4.48 1 98 119 ASP B N 1
ATOM 2934 C CA . ASP B 1 119 ? -16.453 -3.641 5.699 1 98 119 ASP B CA 1
ATOM 2935 C C . ASP B 1 119 ? -15.258 -4.555 5.402 1 98 119 ASP B C 1
ATOM 2937 O O . ASP B 1 119 ? -15.422 -5.77 5.277 1 98 119 ASP B O 1
ATOM 2941 N N . LEU B 1 120 ? -14.109 -3.984 5.359 1 98.56 120 LEU B N 1
ATOM 2942 C CA . LEU B 1 120 ? -12.875 -4.68 5.008 1 98.56 120 LEU B CA 1
ATOM 2943 C C . LEU B 1 120 ? -12.578 -5.789 6.008 1 98.56 120 LEU B C 1
ATOM 2945 O O . LEU B 1 120 ? -12.148 -6.879 5.621 1 98.56 120 LEU B O 1
ATOM 2949 N N . VAL B 1 121 ? -12.82 -5.555 7.25 1 98.25 121 VAL B N 1
ATOM 2950 C CA . VAL B 1 121 ? -12.547 -6.516 8.312 1 98.25 121 VAL B CA 1
ATOM 2951 C C . VAL B 1 121 ? -13.406 -7.762 8.117 1 98.25 121 VAL B C 1
ATOM 2953 O O . VAL B 1 121 ? -12.898 -8.883 8.117 1 98.25 121 VAL B O 1
ATOM 2956 N N . ALA B 1 122 ? -14.68 -7.574 7.883 1 98.12 122 ALA B N 1
ATOM 2957 C CA . ALA B 1 122 ? -15.586 -8.703 7.668 1 98.12 122 ALA B CA 1
ATOM 2958 C C . ALA B 1 122 ? -15.219 -9.453 6.391 1 98.12 122 ALA B C 1
ATOM 2960 O O . ALA B 1 122 ? -15.312 -10.688 6.336 1 98.12 122 ALA B O 1
ATOM 2961 N N . THR B 1 123 ? -14.883 -8.711 5.371 1 98.69 123 THR B N 1
ATOM 2962 C CA . THR B 1 123 ? -14.5 -9.336 4.109 1 98.69 123 THR B CA 1
ATOM 2963 C C . THR B 1 123 ? -13.297 -10.25 4.301 1 98.69 123 THR B C 1
ATOM 2965 O O . THR B 1 123 ? -13.273 -11.375 3.787 1 98.69 123 THR B O 1
ATOM 2968 N N . ARG B 1 124 ? -12.266 -9.805 5.035 1 98.81 124 ARG B N 1
ATOM 2969 C CA . ARG B 1 124 ? -11.094 -10.625 5.34 1 98.81 124 ARG B CA 1
ATOM 2970 C C . ARG B 1 124 ? -11.484 -11.867 6.133 1 98.81 124 ARG B C 1
ATOM 2972 O O . ARG B 1 124 ? -10.906 -12.938 5.945 1 98.81 124 ARG B O 1
ATOM 2979 N N . GLY B 1 125 ? -12.492 -11.719 6.988 1 98.62 125 GLY B N 1
ATOM 2980 C CA . GLY B 1 125 ? -13.016 -12.875 7.691 1 98.62 125 GLY B CA 1
ATOM 2981 C C . GLY B 1 125 ? -13.617 -13.914 6.766 1 98.62 125 GLY B C 1
ATOM 2982 O O . GLY B 1 125 ? -13.414 -15.117 6.953 1 98.62 125 GLY B O 1
ATOM 2983 N N . ARG B 1 126 ? -14.328 -13.5 5.762 1 98.56 126 ARG B N 1
ATOM 2984 C CA . ARG B 1 126 ? -14.906 -14.414 4.785 1 98.56 126 ARG B CA 1
ATOM 2985 C C . ARG B 1 126 ? -13.82 -15.172 4.027 1 98.56 126 ARG B C 1
ATOM 2987 O O . ARG B 1 126 ? -13.969 -16.359 3.734 1 98.56 126 ARG B O 1
ATOM 2994 N N . VAL B 1 127 ? -12.781 -14.477 3.727 1 98.81 127 VAL B N 1
ATOM 2995 C CA . VAL B 1 127 ? -11.648 -15.117 3.064 1 98.81 127 VAL B CA 1
ATOM 2996 C C . VAL B 1 127 ? -11.125 -16.266 3.926 1 98.81 127 VAL B C 1
ATOM 2998 O O . VAL B 1 127 ? -10.914 -17.375 3.428 1 98.81 127 VAL B O 1
ATOM 3001 N N . ALA B 1 128 ? -10.938 -16 5.227 1 98.81 128 ALA B N 1
ATOM 3002 C CA . ALA B 1 128 ? -10.461 -17.031 6.152 1 98.81 128 ALA B CA 1
ATOM 3003 C C . ALA B 1 128 ? -11.383 -18.234 6.148 1 98.81 128 ALA B C 1
ATOM 3005 O O . ALA B 1 128 ? -10.922 -19.375 6.09 1 98.81 128 ALA B O 1
ATOM 3006 N N . ASP B 1 129 ? -12.664 -18 6.152 1 98.75 129 ASP B N 1
ATOM 3007 C CA . ASP B 1 129 ? -13.656 -19.078 6.16 1 98.75 129 ASP B CA 1
ATOM 3008 C C . ASP B 1 129 ? -13.547 -19.938 4.902 1 98.75 129 ASP B C 1
ATOM 3010 O O . ASP B 1 129 ? -13.594 -21.156 4.973 1 98.75 129 ASP B O 1
ATOM 3014 N N . ARG B 1 130 ? -13.383 -19.266 3.781 1 98.81 130 ARG B N 1
ATOM 3015 C CA . ARG B 1 130 ? -13.383 -19.969 2.51 1 98.81 130 ARG B CA 1
ATOM 3016 C C . ARG B 1 130 ? -12.086 -20.766 2.322 1 98.81 130 ARG B C 1
ATOM 3018 O O . ARG B 1 130 ? -12.094 -21.844 1.737 1 98.81 130 ARG B O 1
ATOM 3025 N N . ILE B 1 131 ? -10.953 -20.219 2.848 1 98.94 131 ILE B N 1
ATOM 3026 C CA . ILE B 1 131 ? -9.719 -21 2.85 1 98.94 131 ILE B CA 1
ATOM 3027 C C . ILE B 1 131 ? -9.938 -22.312 3.615 1 98.94 131 ILE B C 1
ATOM 3029 O O . ILE B 1 131 ? -9.594 -23.391 3.125 1 98.94 131 ILE B O 1
ATOM 3033 N N . ALA B 1 132 ? -10.547 -22.203 4.758 1 98.88 132 ALA B N 1
ATOM 3034 C CA . ALA B 1 132 ? -10.812 -23.375 5.586 1 98.88 132 ALA B CA 1
ATOM 3035 C C . ALA B 1 132 ? -11.695 -24.391 4.844 1 98.88 132 ALA B C 1
ATOM 3037 O O . ALA B 1 132 ? -11.5 -25.594 4.969 1 98.88 132 ALA B O 1
ATOM 3038 N N . ASP B 1 133 ? -12.633 -23.906 4.059 1 98.81 133 ASP B N 1
ATOM 3039 C CA . ASP B 1 133 ? -13.523 -24.766 3.287 1 98.81 133 ASP B CA 1
ATOM 3040 C C . ASP B 1 133 ? -12.75 -25.562 2.24 1 98.81 133 ASP B C 1
ATOM 3042 O O . ASP B 1 133 ? -13.117 -26.688 1.912 1 98.81 133 ASP B O 1
ATOM 3046 N N . LEU B 1 134 ? -11.68 -24.984 1.714 1 98.88 134 LEU B N 1
ATOM 3047 C CA . LEU B 1 134 ? -11.031 -25.531 0.523 1 98.88 134 LEU B CA 1
ATOM 3048 C C . LEU B 1 134 ? -9.852 -26.422 0.901 1 98.88 134 LEU B C 1
ATOM 3050 O O . LEU B 1 134 ? -9.422 -27.266 0.111 1 98.88 134 LEU B O 1
ATOM 3054 N N . VAL B 1 135 ? -9.266 -26.219 2.107 1 98.88 135 VAL B N 1
ATOM 3055 C CA . VAL B 1 135 ? -8.008 -26.828 2.51 1 98.88 135 VAL B CA 1
ATOM 3056 C C . VAL B 1 135 ? -8.125 -28.359 2.441 1 98.88 135 VAL B C 1
ATOM 3058 O O . VAL B 1 135 ? -7.262 -29.031 1.868 1 98.88 135 VAL B O 1
ATOM 3061 N N . PRO B 1 136 ? -9.258 -29 2.953 1 98.75 136 PRO B N 1
ATOM 3062 C CA . PRO B 1 136 ? -9.328 -30.453 2.891 1 98.75 136 PRO B CA 1
ATOM 3063 C C . PRO B 1 136 ? -9.289 -30.984 1.46 1 98.75 136 PRO B C 1
ATOM 3065 O O . PRO B 1 136 ? -8.586 -31.953 1.174 1 98.75 136 PRO B O 1
ATOM 3068 N N . PHE B 1 137 ? -9.992 -30.375 0.606 1 98.81 137 PHE B N 1
ATOM 3069 C CA . PHE B 1 137 ? -10.023 -30.797 -0.79 1 98.81 137 PHE B CA 1
ATOM 3070 C C . PHE B 1 137 ? -8.656 -30.641 -1.438 1 98.81 137 PHE B C 1
ATOM 3072 O O . PHE B 1 137 ? -8.211 -31.516 -2.182 1 98.81 137 PHE B O 1
ATOM 3079 N N . ALA B 1 138 ? -7.988 -29.5 -1.188 1 98.94 138 ALA B N 1
ATOM 3080 C CA . ALA B 1 138 ? -6.656 -29.25 -1.733 1 98.94 138 ALA B CA 1
ATOM 3081 C C . ALA B 1 138 ? -5.66 -30.312 -1.252 1 98.94 138 ALA B C 1
ATOM 3083 O O . ALA B 1 138 ? -4.871 -30.828 -2.041 1 98.94 138 ALA B O 1
ATOM 3084 N N . ALA B 1 139 ? -5.754 -30.594 -0.005 1 98.56 139 ALA B N 1
ATOM 3085 C CA . ALA B 1 139 ? -4.855 -31.578 0.596 1 98.56 139 ALA B CA 1
ATOM 3086 C C . ALA B 1 139 ? -5.039 -32.969 -0.043 1 98.56 139 ALA B C 1
ATOM 3088 O O . ALA B 1 139 ? -4.066 -33.688 -0.277 1 98.56 139 ALA B O 1
ATOM 3089 N N . GLU B 1 140 ? -6.23 -33.312 -0.347 1 98.44 140 GLU B N 1
ATOM 3090 C CA . GLU B 1 140 ? -6.543 -34.594 -0.977 1 98.44 140 GLU B CA 1
ATOM 3091 C C . GLU B 1 140 ? -5.875 -34.719 -2.344 1 98.44 140 GLU B C 1
ATOM 3093 O O . GLU B 1 140 ? -5.613 -35.812 -2.82 1 98.44 140 GLU B O 1
ATOM 3098 N N . HIS B 1 141 ? -5.582 -33.656 -2.934 1 98.62 141 HIS B N 1
ATOM 3099 C CA . HIS B 1 141 ? -5.004 -33.625 -4.273 1 98.62 141 HIS B CA 1
ATOM 3100 C C . HIS B 1 141 ? -3.514 -33.312 -4.227 1 98.62 141 HIS B C 1
ATOM 3102 O O . HIS B 1 141 ? -2.887 -33.125 -5.27 1 98.62 141 HIS B O 1
ATOM 3108 N N . GLY B 1 142 ? -2.959 -33.156 -2.996 1 98.5 142 GLY B N 1
ATOM 3109 C CA . GLY B 1 142 ? -1.549 -32.844 -2.857 1 98.5 142 GLY B CA 1
ATOM 3110 C C . GLY B 1 142 ? -1.217 -31.422 -3.297 1 98.5 142 GLY B C 1
ATOM 3111 O O . GLY B 1 142 ? -0.117 -31.172 -3.789 1 98.5 142 GLY B O 1
ATOM 3112 N N . VAL B 1 143 ? -2.193 -30.5 -3.295 1 98.81 143 VAL B N 1
ATOM 3113 C CA . VAL B 1 143 ? -2.025 -29.109 -3.713 1 98.81 143 VAL B CA 1
ATOM 3114 C C . VAL B 1 143 ? -2.072 -28.203 -2.49 1 98.81 143 VAL B C 1
ATOM 3116 O O . VAL B 1 143 ? -2.955 -28.328 -1.641 1 98.81 143 VAL B O 1
ATOM 3119 N N . ARG B 1 144 ? -1.112 -27.422 -2.416 1 98.81 144 ARG B N 1
ATOM 3120 C CA . ARG B 1 144 ? -1.03 -26.406 -1.373 1 98.81 144 ARG B CA 1
ATOM 3121 C C . ARG B 1 144 ? -1.693 -25.109 -1.821 1 98.81 144 ARG B C 1
ATOM 3123 O O . ARG B 1 144 ? -1.507 -24.672 -2.959 1 98.81 144 ARG B O 1
ATOM 3130 N N . ILE B 1 145 ? -2.562 -24.516 -0.93 1 98.94 145 ILE B N 1
ATOM 3131 C CA . ILE B 1 145 ? -3.082 -23.172 -1.155 1 98.94 145 ILE B CA 1
ATOM 3132 C C . ILE B 1 145 ? -2.02 -22.141 -0.788 1 98.94 145 ILE B C 1
ATOM 3134 O O . ILE B 1 145 ? -1.541 -22.109 0.349 1 98.94 145 ILE B O 1
ATOM 3138 N N . VAL B 1 146 ? -1.646 -21.328 -1.718 1 98.94 146 VAL B N 1
ATOM 3139 C CA . VAL B 1 146 ? -0.565 -20.359 -1.495 1 98.94 146 VAL B CA 1
ATOM 3140 C C . VAL B 1 146 ? -1.112 -18.938 -1.55 1 98.94 146 VAL B C 1
ATOM 3142 O O . VAL B 1 146 ? -1.499 -18.453 -2.617 1 98.94 146 VAL B O 1
ATOM 3145 N N . LEU B 1 147 ? -1.138 -18.266 -0.409 1 98.94 147 LEU B N 1
ATOM 3146 C CA . LEU B 1 147 ? -1.724 -16.938 -0.301 1 98.94 147 LEU B CA 1
ATOM 3147 C C . LEU B 1 147 ? -0.75 -15.867 -0.796 1 98.94 147 LEU B C 1
ATOM 3149 O O . LEU B 1 147 ? 0.39 -15.797 -0.329 1 98.94 147 LEU B O 1
ATOM 3153 N N . GLU B 1 148 ? -1.206 -15.109 -1.694 1 98.94 148 GLU B N 1
ATOM 3154 C CA . GLU B 1 148 ? -0.413 -14 -2.217 1 98.94 148 GLU B CA 1
ATOM 3155 C C . GLU B 1 148 ? -0.969 -12.656 -1.753 1 98.94 148 GLU B C 1
ATOM 3157 O O . GLU B 1 148 ? -1.986 -12.188 -2.268 1 98.94 148 GLU B O 1
ATOM 3162 N N . PRO B 1 149 ? -0.274 -12.031 -0.781 1 98.81 149 PRO B N 1
ATOM 3163 C CA . PRO B 1 149 ? -0.66 -10.648 -0.507 1 98.81 149 PRO B CA 1
ATOM 3164 C C . PRO B 1 149 ? -0.362 -9.711 -1.676 1 98.81 149 PRO B C 1
ATOM 3166 O O . PRO B 1 149 ? 0.684 -9.836 -2.32 1 98.81 149 PRO B O 1
ATOM 3169 N N . LEU B 1 150 ? -1.33 -8.875 -1.993 1 98.75 150 LEU B N 1
ATOM 3170 C CA . LEU B 1 150 ? -1.085 -7.875 -3.029 1 98.75 150 LEU B CA 1
ATOM 3171 C C . LEU B 1 150 ? -0.746 -6.523 -2.412 1 98.75 150 LEU B C 1
ATOM 3173 O O . LEU B 1 150 ? -1.023 -6.285 -1.235 1 98.75 150 LEU B O 1
ATOM 3177 N N . HIS B 1 151 ? -0.12 -5.727 -3.205 1 98.81 151 HIS B N 1
ATOM 3178 C CA . HIS B 1 151 ? 0.148 -4.355 -2.791 1 98.81 151 HIS B CA 1
ATOM 3179 C C . HIS B 1 151 ? -1.125 -3.664 -2.316 1 98.81 151 HIS B C 1
ATOM 3181 O O . HIS B 1 151 ? -2.188 -3.828 -2.92 1 98.81 151 HIS B O 1
ATOM 3187 N N . PRO B 1 152 ? -1.049 -2.795 -1.293 1 98.69 152 PRO B N 1
ATOM 3188 C CA . PRO B 1 152 ? -2.23 -2.141 -0.728 1 98.69 152 PRO B CA 1
ATOM 3189 C C . PRO B 1 152 ? -3.004 -1.326 -1.762 1 98.69 152 PRO B C 1
ATOM 3191 O O . PRO B 1 152 ? -4.191 -1.047 -1.57 1 98.69 152 PRO B O 1
ATOM 3194 N N . ILE B 1 153 ? -2.4 -0.921 -2.836 1 98.25 153 ILE B N 1
ATOM 3195 C CA . ILE B 1 153 ? -3.082 -0.171 -3.885 1 98.25 153 ILE B CA 1
ATOM 3196 C C . ILE B 1 153 ? -4.23 -1.003 -4.449 1 98.25 153 ILE B C 1
ATOM 3198 O O . ILE B 1 153 ? -5.18 -0.457 -5.02 1 98.25 153 ILE B O 1
ATOM 3202 N N . PHE B 1 154 ? -4.25 -2.297 -4.176 1 98.44 154 PHE B N 1
ATOM 3203 C CA . PHE B 1 154 ? -5.227 -3.215 -4.75 1 98.44 154 PHE B CA 1
ATOM 3204 C C . PHE B 1 154 ?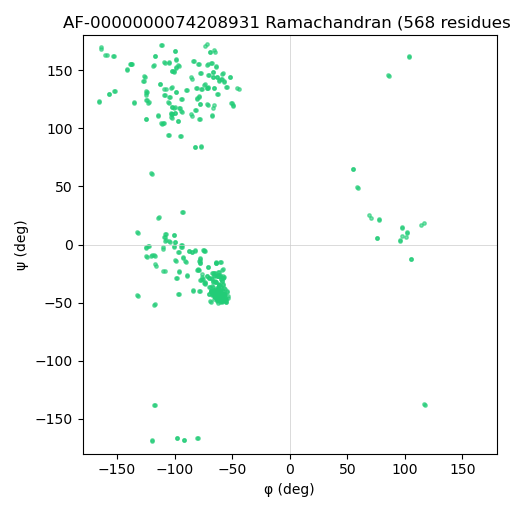 -6.227 -3.67 -3.697 1 98.44 154 PHE B C 1
ATOM 3206 O O . PHE B 1 154 ? -7.062 -4.539 -3.961 1 98.44 154 PHE B O 1
ATOM 3213 N N . ALA B 1 155 ? -6.199 -3.131 -2.504 1 98.62 155 ALA B N 1
ATOM 3214 C CA . ALA B 1 155 ? -6.961 -3.641 -1.366 1 98.62 155 ALA B CA 1
ATOM 3215 C C . ALA B 1 155 ? -8.461 -3.584 -1.641 1 98.62 155 ALA B C 1
ATOM 3217 O O . ALA B 1 155 ? -9.203 -4.5 -1.27 1 98.62 155 ALA B O 1
ATOM 3218 N N . ALA B 1 156 ? -8.906 -2.566 -2.357 1 98.38 156 ALA B N 1
ATOM 3219 C CA . ALA B 1 156 ? -10.336 -2.369 -2.549 1 98.38 156 ALA B CA 1
ATOM 3220 C C . ALA B 1 156 ? -10.883 -3.32 -3.611 1 98.38 156 ALA B C 1
ATOM 3222 O O . ALA B 1 156 ? -11.945 -3.926 -3.426 1 98.38 156 ALA B O 1
ATOM 3223 N N . ASP B 1 157 ? -10.109 -3.492 -4.645 1 97.75 157 ASP B N 1
ATOM 3224 C CA . ASP B 1 157 ? -10.805 -3.977 -5.828 1 97.75 157 ASP B CA 1
ATOM 3225 C C . ASP B 1 157 ? -10.164 -5.262 -6.355 1 97.75 157 ASP B C 1
ATOM 3227 O O . ASP B 1 157 ? -10.695 -5.891 -7.277 1 97.75 157 ASP B O 1
ATOM 3231 N N . ARG B 1 158 ? -9.062 -5.73 -5.73 1 98 158 ARG B N 1
ATOM 3232 C CA . ARG B 1 158 ? -8.422 -6.918 -6.285 1 98 158 ARG B CA 1
ATOM 3233 C C . ARG B 1 158 ? -8.133 -7.945 -5.195 1 98 158 ARG B C 1
ATOM 3235 O O . ARG B 1 158 ? -8.305 -9.148 -5.406 1 98 158 ARG B O 1
ATOM 3242 N N . ALA B 1 159 ? -7.602 -7.441 -4.051 1 98.56 159 ALA B N 1
ATOM 3243 C CA . ALA B 1 159 ? -7.297 -8.406 -2.996 1 98.56 159 ALA B CA 1
ATOM 3244 C C . ALA B 1 159 ? -7.262 -7.727 -1.63 1 98.56 159 ALA B C 1
ATOM 3246 O O . ALA B 1 159 ? -6.477 -6.805 -1.408 1 98.56 159 ALA B O 1
ATOM 3247 N N . VAL B 1 160 ? -7.969 -8.297 -0.688 1 98.81 160 VAL B N 1
ATOM 3248 C CA . VAL B 1 160 ? -8.117 -7.664 0.621 1 98.81 160 VAL B CA 1
ATOM 3249 C C . VAL B 1 160 ? -6.961 -8.07 1.527 1 98.81 160 VAL B C 1
ATOM 3251 O O . VAL B 1 160 ? -6.824 -7.559 2.639 1 98.81 160 VAL B O 1
ATOM 3254 N N . ILE B 1 161 ? -6.055 -8.992 1.099 1 98.81 161 ILE B N 1
ATOM 3255 C CA . ILE B 1 161 ? -4.84 -9.328 1.827 1 98.81 161 ILE B CA 1
ATOM 3256 C C . ILE B 1 161 ? -3.672 -8.492 1.31 1 98.81 161 ILE B C 1
ATOM 3258 O O . ILE B 1 161 ? -3.334 -8.555 0.125 1 98.81 161 ILE B O 1
ATOM 3262 N N . SER B 1 162 ? -3.01 -7.773 2.299 1 98.75 162 SER B N 1
ATOM 3263 C CA . SER B 1 162 ? -2.141 -6.711 1.807 1 98.75 162 SER B CA 1
ATOM 3264 C C . SER B 1 162 ? -0.714 -6.879 2.32 1 98.75 162 SER B C 1
ATOM 3266 O O . SER B 1 162 ? 0.2 -6.188 1.869 1 98.75 162 SER B O 1
ATOM 3268 N N . THR B 1 163 ? -0.474 -7.785 3.289 1 98.88 163 THR B N 1
ATOM 3269 C CA . THR B 1 163 ? 0.875 -7.949 3.822 1 98.88 163 THR B CA 1
ATOM 3270 C C . THR B 1 163 ? 1.218 -9.422 3.986 1 98.88 163 THR B C 1
ATOM 3272 O O . THR B 1 163 ? 0.323 -10.266 4.102 1 98.88 163 THR B O 1
ATOM 3275 N N . LEU B 1 164 ? 2.492 -9.656 3.951 1 98.94 164 LEU B N 1
ATOM 3276 C CA . LEU B 1 164 ? 2.959 -11.016 4.199 1 98.94 164 LEU B CA 1
ATOM 3277 C C . LEU B 1 164 ? 2.57 -11.477 5.598 1 98.94 164 LEU B C 1
ATOM 3279 O O . LEU B 1 164 ? 2.156 -12.625 5.781 1 98.94 164 LEU B O 1
ATOM 3283 N N . ALA B 1 165 ? 2.646 -10.594 6.582 1 98.88 165 ALA B N 1
ATOM 3284 C CA . ALA B 1 165 ? 2.25 -10.93 7.949 1 98.88 165 ALA B CA 1
ATOM 3285 C C . ALA B 1 165 ? 0.784 -11.344 8.008 1 98.88 165 ALA B C 1
ATOM 3287 O O . ALA B 1 165 ? 0.438 -12.328 8.672 1 98.88 165 ALA B O 1
ATOM 3288 N N . GLN B 1 166 ? -0.045 -10.594 7.34 1 98.94 166 GLN B N 1
ATOM 3289 C CA . GLN B 1 166 ? -1.466 -10.922 7.289 1 98.94 166 GLN B CA 1
ATOM 3290 C C . GLN B 1 166 ? -1.693 -12.297 6.672 1 98.94 166 GLN B C 1
ATOM 3292 O O . GLN B 1 166 ? -2.492 -13.086 7.18 1 98.94 166 GLN B O 1
ATOM 3297 N N . ALA B 1 167 ? -1.026 -12.547 5.555 1 98.94 167 ALA B N 1
ATOM 3298 C CA . ALA B 1 167 ? -1.141 -13.844 4.891 1 98.94 167 ALA B CA 1
ATOM 3299 C C . ALA B 1 167 ? -0.706 -14.977 5.816 1 98.94 167 ALA B C 1
ATOM 3301 O O . ALA B 1 167 ? -1.351 -16.031 5.871 1 98.94 167 ALA B O 1
ATOM 3302 N N . LEU B 1 168 ? 0.377 -14.789 6.535 1 98.94 168 LEU B N 1
ATOM 3303 C CA . LEU B 1 168 ? 0.866 -15.797 7.469 1 98.94 168 LEU B CA 1
ATOM 3304 C C . LEU B 1 168 ? -0.127 -16.016 8.609 1 98.94 168 LEU B C 1
ATOM 3306 O O . LEU B 1 168 ? -0.324 -17.141 9.062 1 98.94 168 LEU B O 1
ATOM 3310 N N . ASP B 1 169 ? -0.729 -14.93 9.062 1 98.88 169 ASP B N 1
ATOM 3311 C CA . ASP B 1 169 ? -1.758 -15.062 10.094 1 98.88 169 ASP B CA 1
ATOM 3312 C C . ASP B 1 169 ? -2.93 -15.906 9.594 1 98.88 169 ASP B C 1
ATOM 3314 O O . ASP B 1 169 ? -3.479 -16.719 10.344 1 9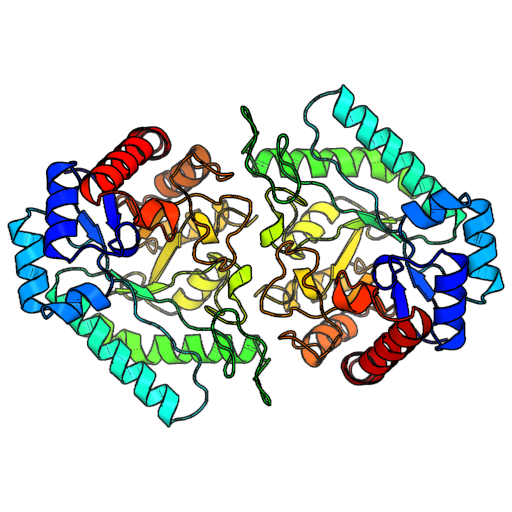8.88 169 ASP B O 1
ATOM 3318 N N . LEU B 1 170 ? -3.318 -15.703 8.375 1 98.81 170 LEU B N 1
ATOM 3319 C CA . LEU B 1 170 ? -4.402 -16.484 7.777 1 98.81 170 LEU B CA 1
ATOM 3320 C C . LEU B 1 170 ? -3.998 -17.938 7.602 1 98.81 170 LEU B C 1
ATOM 3322 O O . LEU B 1 170 ? -4.84 -18.828 7.672 1 98.81 170 LEU B O 1
ATOM 3326 N N . ALA B 1 171 ? -2.74 -18.156 7.363 1 98.88 171 ALA B N 1
ATOM 3327 C CA . ALA B 1 171 ? -2.225 -19.5 7.121 1 98.88 171 ALA B CA 1
ATOM 3328 C C . ALA B 1 171 ? -2.029 -20.266 8.43 1 98.88 171 ALA B C 1
ATOM 3330 O O . ALA B 1 171 ? -2.053 -21.5 8.445 1 98.88 171 ALA B O 1
ATOM 3331 N N . ALA B 1 172 ? -1.907 -19.594 9.531 1 98.69 172 ALA B N 1
ATOM 3332 C CA . ALA B 1 172 ? -1.415 -20.094 10.812 1 98.69 172 ALA B CA 1
ATOM 3333 C C . ALA B 1 172 ? -2.26 -21.266 11.305 1 98.69 172 ALA B C 1
ATOM 3335 O O . ALA B 1 172 ? -1.73 -22.234 11.867 1 98.69 172 ALA B O 1
ATOM 3336 N N . PRO B 1 173 ? -3.582 -21.281 11.055 1 98.62 173 PRO B N 1
ATOM 3337 C CA . PRO B 1 173 ? -4.391 -22.375 11.594 1 98.62 173 PRO B CA 1
ATOM 3338 C C . PRO B 1 173 ? -4.176 -23.688 10.844 1 98.62 173 PRO B C 1
ATOM 3340 O O . PRO B 1 173 ? -4.652 -24.75 11.281 1 98.62 173 PRO B O 1
ATOM 3343 N N . PHE B 1 174 ? -3.453 -23.719 9.82 1 98.88 174 PHE B N 1
ATOM 3344 C CA . PHE B 1 174 ? -3.293 -24.891 8.969 1 98.88 174 PHE B CA 1
ATOM 3345 C C . PHE B 1 174 ? -1.849 -25.375 8.984 1 98.88 174 PHE B C 1
ATOM 3347 O O . PHE B 1 174 ? -0.944 -24.641 9.391 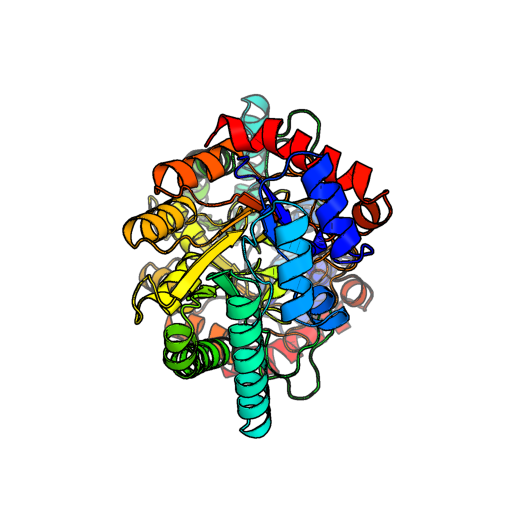1 98.88 174 PHE B O 1
ATOM 3354 N N . ALA B 1 175 ? -1.648 -26.609 8.555 1 98.75 175 ALA B N 1
ATOM 3355 C CA . ALA B 1 175 ? -0.288 -27.109 8.383 1 98.75 175 ALA B CA 1
ATOM 3356 C C . ALA B 1 175 ? 0.433 -26.375 7.258 1 98.75 175 ALA B C 1
ATOM 3358 O O . ALA B 1 175 ? -0.199 -25.906 6.309 1 98.75 175 ALA B O 1
ATOM 3359 N N . ALA B 1 176 ? 1.742 -26.25 7.41 1 98.62 176 ALA B N 1
ATOM 3360 C CA . ALA B 1 176 ? 2.561 -25.578 6.406 1 98.62 176 ALA B CA 1
ATOM 3361 C C . ALA B 1 176 ? 2.412 -26.234 5.043 1 98.62 176 ALA B C 1
ATOM 3363 O O . ALA B 1 176 ? 2.52 -25.578 4.004 1 98.62 176 ALA B O 1
ATOM 3364 N N . SER B 1 177 ? 2.107 -27.516 4.988 1 98.44 177 SER B N 1
ATOM 3365 C CA . SER B 1 177 ? 1.938 -28.25 3.74 1 98.44 177 SER B CA 1
ATOM 3366 C C . SER B 1 177 ? 0.582 -27.969 3.105 1 98.44 177 SER B C 1
ATOM 3368 O O . SER B 1 177 ? 0.349 -28.297 1.943 1 98.44 177 SER B O 1
ATOM 3370 N N . GLU B 1 178 ? -0.328 -27.375 3.895 1 98.88 178 GLU B N 1
ATOM 3371 C CA . GLU B 1 178 ? -1.683 -27.094 3.422 1 98.88 178 GLU B CA 1
ATOM 3372 C C . GLU B 1 178 ? -1.814 -25.672 2.908 1 98.88 178 GLU B C 1
ATOM 3374 O O . GLU B 1 178 ? -2.504 -25.422 1.916 1 98.88 178 GLU B O 1
ATOM 3379 N N . VAL B 1 179 ? -1.243 -24.75 3.615 1 98.94 179 VAL B N 1
ATOM 3380 C CA . VAL B 1 179 ? -1.343 -23.344 3.246 1 98.94 179 VAL B CA 1
ATOM 3381 C C . VAL B 1 179 ? 0.028 -22.688 3.363 1 98.94 179 VAL B C 1
ATOM 3383 O O . VAL B 1 179 ? 0.677 -22.766 4.41 1 98.94 179 VAL B O 1
ATOM 3386 N N . GLY B 1 180 ? 0.529 -22.125 2.299 1 98.88 180 GLY B N 1
ATOM 3387 C CA . GLY B 1 180 ? 1.756 -21.344 2.244 1 98.88 180 GLY B CA 1
ATOM 3388 C C . GLY B 1 180 ? 1.536 -19.906 1.782 1 98.88 180 GLY B C 1
ATOM 3389 O O . GLY B 1 180 ? 0.401 -19.438 1.754 1 98.88 180 GLY B O 1
ATOM 3390 N N . VAL B 1 181 ? 2.639 -19.234 1.487 1 98.94 181 VAL B N 1
ATOM 3391 C CA . VAL B 1 181 ? 2.551 -17.828 1.097 1 98.94 181 VAL B CA 1
ATOM 3392 C C . VAL B 1 181 ? 3.504 -17.562 -0.064 1 98.94 181 VAL B C 1
ATOM 3394 O O . VAL B 1 181 ? 4.469 -18.297 -0.271 1 98.94 181 VAL B O 1
ATOM 3397 N N . VAL B 1 182 ? 3.16 -16.547 -0.804 1 98.88 182 VAL B N 1
ATOM 3398 C CA . VAL B 1 182 ? 4.043 -16 -1.833 1 98.88 182 VAL B CA 1
ATOM 3399 C C . VAL B 1 182 ? 4.77 -14.766 -1.298 1 98.88 182 VAL B C 1
ATOM 3401 O O . VAL B 1 182 ? 4.16 -13.922 -0.644 1 98.88 182 VAL B O 1
ATOM 3404 N N . VAL B 1 183 ? 6.039 -14.719 -1.467 1 98.94 183 VAL B N 1
ATOM 3405 C CA . VAL B 1 183 ? 6.781 -13.469 -1.356 1 98.94 183 VAL B CA 1
ATOM 3406 C C . VAL B 1 183 ? 6.961 -12.852 -2.74 1 98.94 183 VAL B C 1
ATOM 3408 O O . VAL B 1 183 ? 7.863 -13.234 -3.488 1 98.94 183 VAL B O 1
ATOM 3411 N N . ASP B 1 184 ? 6.086 -12 -3.104 1 98.88 184 ASP B N 1
ATOM 3412 C CA . ASP B 1 184 ? 6.176 -11.273 -4.367 1 98.88 184 ASP B CA 1
ATOM 3413 C C . ASP B 1 184 ? 6.727 -9.867 -4.156 1 98.88 184 ASP B C 1
ATOM 3415 O O . ASP B 1 184 ? 6.07 -9.023 -3.543 1 98.88 184 ASP B O 1
ATOM 3419 N N . THR B 1 185 ? 7.844 -9.523 -4.715 1 98.88 185 THR B N 1
ATOM 3420 C CA . THR B 1 185 ? 8.57 -8.297 -4.426 1 98.88 185 THR B CA 1
ATOM 3421 C C . THR B 1 185 ? 7.742 -7.074 -4.797 1 98.88 185 THR B C 1
ATOM 3423 O O . THR B 1 185 ? 7.75 -6.07 -4.082 1 98.88 185 THR B O 1
ATOM 3426 N N . TYR B 1 186 ? 7.031 -7.129 -5.891 1 98.75 186 TYR B N 1
ATOM 3427 C CA . TYR B 1 186 ? 6.223 -5.988 -6.305 1 98.75 186 TYR B CA 1
ATOM 3428 C C . TYR B 1 186 ? 5.238 -5.59 -5.215 1 98.75 186 TYR B C 1
ATOM 3430 O O . TYR B 1 186 ? 4.977 -4.402 -5.008 1 98.75 186 TYR B O 1
ATOM 3438 N N . HIS B 1 187 ? 4.719 -6.539 -4.57 1 98.75 187 HIS B N 1
ATOM 3439 C CA . HIS B 1 187 ? 3.604 -6.32 -3.654 1 98.75 187 HIS B CA 1
ATOM 3440 C C . HIS B 1 187 ? 4.098 -5.996 -2.25 1 98.75 187 HIS B C 1
ATOM 3442 O O . HIS B 1 187 ? 3.441 -5.262 -1.509 1 98.75 187 HIS B O 1
ATOM 3448 N N . VAL B 1 188 ? 5.316 -6.465 -1.836 1 98.88 188 VAL B N 1
ATOM 3449 C CA . VAL B 1 188 ? 5.578 -6.441 -0.401 1 98.88 188 VAL B CA 1
ATOM 3450 C C . VAL B 1 188 ? 6.836 -5.625 -0.119 1 98.88 188 VAL B C 1
ATOM 3452 O O . VAL B 1 188 ? 7.191 -5.398 1.041 1 98.88 188 VAL B O 1
ATOM 3455 N N . TRP B 1 189 ? 7.551 -5.074 -1.108 1 98.88 189 TRP B N 1
ATOM 3456 C CA . TRP B 1 189 ? 8.867 -4.469 -0.947 1 98.88 189 TRP B CA 1
ATOM 3457 C C . TRP B 1 189 ? 8.812 -3.293 0.023 1 98.88 189 TRP B C 1
ATOM 3459 O O . TRP B 1 189 ? 9.797 -2.998 0.708 1 98.88 189 TRP B O 1
ATOM 3469 N N . TRP B 1 190 ? 7.691 -2.68 0.133 1 98.88 190 TRP B N 1
ATOM 3470 C CA . TRP B 1 190 ? 7.52 -1.452 0.904 1 98.88 190 TRP B CA 1
ATOM 3471 C C . TRP B 1 190 ? 7.402 -1.757 2.393 1 98.88 190 TRP B C 1
ATOM 3473 O O . TRP B 1 190 ? 7.602 -0.874 3.23 1 98.88 190 TRP B O 1
ATOM 3483 N N . ASP B 1 191 ? 7.074 -2.871 2.818 1 98.88 191 ASP B N 1
ATOM 3484 C CA . ASP B 1 191 ? 6.598 -3.246 4.145 1 98.88 191 ASP B CA 1
ATOM 3485 C C . ASP B 1 191 ? 7.73 -3.186 5.172 1 98.88 191 ASP B C 1
ATOM 3487 O O . ASP B 1 191 ? 8.703 -3.934 5.07 1 98.88 191 ASP B O 1
ATOM 3491 N N . PRO B 1 192 ? 7.559 -2.336 6.234 1 98.56 192 PRO B N 1
ATOM 3492 C CA . PRO B 1 192 ? 8.602 -2.26 7.262 1 98.56 192 PRO B CA 1
ATOM 3493 C C . PRO B 1 192 ? 8.781 -3.572 8.023 1 98.56 192 PRO B C 1
ATOM 3495 O O . PRO B 1 192 ? 9.812 -3.783 8.664 1 98.56 192 PRO B O 1
ATOM 3498 N N . ALA B 1 193 ? 7.828 -4.473 7.914 1 98.56 193 ALA B N 1
ATOM 3499 C CA . ALA B 1 193 ? 7.898 -5.734 8.641 1 98.56 193 ALA B CA 1
ATOM 3500 C C . ALA B 1 193 ? 8.375 -6.867 7.738 1 98.56 193 ALA B C 1
ATOM 3502 O O . ALA B 1 193 ? 8.375 -8.031 8.141 1 98.56 193 ALA B O 1
ATOM 3503 N N . LEU B 1 194 ? 8.797 -6.574 6.543 1 98.88 194 LEU B N 1
ATOM 3504 C CA . LEU B 1 194 ? 9.008 -7.605 5.535 1 98.88 194 LEU B CA 1
ATOM 3505 C C . LEU B 1 194 ? 10.078 -8.594 5.984 1 98.88 194 LEU B C 1
ATOM 3507 O O . LEU B 1 194 ? 9.891 -9.805 5.887 1 98.88 194 LEU B O 1
ATOM 3511 N N . GLN B 1 195 ? 11.227 -8.078 6.473 1 98.88 195 GLN B N 1
ATOM 3512 C CA . GLN B 1 195 ? 12.297 -8.977 6.902 1 98.88 195 GLN B CA 1
ATOM 3513 C C . GLN B 1 195 ? 11.789 -9.969 7.949 1 98.88 195 GLN B C 1
ATOM 3515 O O . GLN B 1 195 ? 12.023 -11.172 7.828 1 98.88 195 GLN B O 1
ATOM 3520 N N . ARG B 1 196 ? 11.117 -9.453 8.945 1 98.81 196 ARG B N 1
ATOM 3521 C CA . ARG B 1 196 ? 10.602 -10.289 10.031 1 98.81 196 ARG B CA 1
ATOM 3522 C C . ARG B 1 196 ? 9.57 -11.281 9.508 1 98.81 196 ARG B C 1
ATOM 3524 O O . ARG B 1 196 ? 9.531 -12.43 9.953 1 98.81 196 ARG B O 1
ATOM 3531 N N . SER B 1 197 ? 8.719 -10.836 8.609 1 98.94 197 SER B N 1
ATOM 3532 C CA . SER B 1 197 ? 7.676 -11.703 8.062 1 98.94 197 SER B CA 1
ATOM 3533 C C . SER B 1 197 ? 8.273 -12.805 7.195 1 98.94 197 SER B C 1
ATOM 3535 O O . SER B 1 197 ? 7.797 -13.945 7.223 1 98.94 197 SER B O 1
ATOM 3537 N N . ILE B 1 198 ? 9.297 -12.461 6.41 1 98.94 198 ILE B N 1
ATOM 3538 C CA . ILE B 1 198 ? 9.969 -13.469 5.602 1 98.94 198 ILE B CA 1
ATOM 3539 C C . ILE B 1 198 ? 10.633 -14.5 6.516 1 98.94 198 ILE B C 1
ATOM 3541 O O . ILE B 1 198 ? 10.531 -15.703 6.281 1 98.94 198 ILE B O 1
ATOM 3545 N N . ALA B 1 199 ? 11.289 -14.031 7.543 1 98.94 199 ALA B N 1
ATOM 3546 C CA . ALA B 1 199 ? 11.922 -14.93 8.5 1 98.94 199 ALA B CA 1
ATOM 3547 C C . ALA B 1 199 ? 10.891 -15.859 9.141 1 98.94 199 ALA B C 1
ATOM 3549 O O . ALA B 1 199 ? 11.133 -17.062 9.289 1 98.94 199 ALA B O 1
ATOM 3550 N N . ARG B 1 200 ? 9.766 -15.305 9.531 1 98.94 200 ARG B N 1
ATOM 3551 C CA . ARG B 1 200 ? 8.68 -16.109 10.102 1 98.94 200 ARG B CA 1
ATOM 3552 C C . ARG B 1 200 ? 8.203 -17.156 9.109 1 98.94 200 ARG B C 1
ATOM 3554 O O . ARG B 1 200 ? 8.031 -18.328 9.469 1 98.94 200 ARG B O 1
ATOM 3561 N N . ALA B 1 201 ? 7.969 -16.719 7.887 1 98.94 201 ALA B N 1
ATOM 3562 C CA . ALA B 1 201 ? 7.52 -17.641 6.848 1 98.94 201 ALA B CA 1
ATOM 3563 C C . ALA B 1 201 ? 8.5 -18.797 6.68 1 98.94 201 ALA B C 1
ATOM 3565 O O . ALA B 1 201 ? 8.094 -19.953 6.492 1 98.94 201 ALA B O 1
ATOM 3566 N N . GLY B 1 202 ? 9.812 -18.453 6.707 1 98.88 202 GLY B N 1
ATOM 3567 C CA . GLY B 1 202 ? 10.836 -19.484 6.629 1 98.88 202 GLY B CA 1
ATOM 3568 C C . GLY B 1 202 ? 10.797 -20.453 7.801 1 98.88 202 GLY B C 1
ATOM 3569 O O . GLY B 1 202 ? 10.797 -21.672 7.605 1 98.88 202 GLY B O 1
ATOM 3570 N N . ARG B 1 203 ? 10.719 -19.891 9 1 98.75 203 ARG B N 1
ATOM 3571 C CA . ARG B 1 203 ? 10.68 -20.719 10.211 1 98.75 203 ARG B CA 1
ATOM 3572 C C . ARG B 1 203 ? 9.492 -21.672 10.18 1 98.75 203 ARG B C 1
ATOM 3574 O O . ARG B 1 203 ? 9.586 -22.812 10.672 1 98.75 203 ARG B O 1
ATOM 3581 N N . GLU B 1 204 ? 8.469 -21.266 9.578 1 98.75 204 GLU B N 1
ATOM 3582 C CA . GLU B 1 204 ? 7.238 -22.062 9.555 1 98.75 204 GLU B CA 1
ATOM 3583 C C . GLU B 1 204 ? 7.168 -22.938 8.312 1 98.75 204 GLU B C 1
ATOM 3585 O O . GLU B 1 204 ? 6.195 -23.672 8.117 1 98.75 204 GLU B O 1
ATOM 3590 N N . ASP B 1 205 ? 8.188 -22.844 7.461 1 98.69 205 ASP B N 1
ATOM 3591 C CA . ASP B 1 205 ? 8.266 -23.609 6.219 1 98.69 205 ASP B CA 1
ATOM 3592 C C . ASP B 1 205 ? 7.07 -23.312 5.316 1 98.69 205 ASP B C 1
ATOM 3594 O O . ASP B 1 205 ? 6.426 -24.234 4.809 1 98.69 205 ASP B O 1
ATOM 3598 N N . ARG B 1 206 ? 6.805 -21.984 5.129 1 98.88 206 ARG B N 1
ATOM 3599 C CA . ARG B 1 206 ? 5.57 -21.625 4.438 1 98.88 206 ARG B CA 1
ATOM 3600 C C . ARG B 1 206 ? 5.863 -20.875 3.143 1 98.88 206 ARG B C 1
ATOM 3602 O O . ARG B 1 206 ? 4.949 -20.578 2.373 1 98.88 206 ARG B O 1
ATOM 3609 N N . ILE B 1 207 ? 7.117 -20.469 2.875 1 98.94 207 ILE B N 1
ATOM 3610 C CA . ILE B 1 207 ? 7.387 -19.797 1.605 1 98.94 207 ILE B CA 1
ATOM 3611 C C . ILE B 1 207 ? 7.223 -20.781 0.455 1 98.94 207 ILE B C 1
ATOM 3613 O O . ILE B 1 207 ? 8.031 -21.703 0.301 1 98.94 207 ILE B O 1
ATOM 3617 N N . ALA B 1 208 ? 6.215 -20.578 -0.322 1 98.69 208 ALA B N 1
ATOM 3618 C CA . ALA B 1 208 ? 5.895 -21.484 -1.42 1 98.69 208 ALA B CA 1
ATOM 3619 C C . ALA B 1 208 ? 6.441 -20.953 -2.744 1 98.69 208 ALA B C 1
ATOM 3621 O O . ALA B 1 208 ? 6.715 -21.734 -3.662 1 98.69 208 ALA B O 1
ATOM 3622 N N . SER B 1 209 ? 6.52 -19.688 -2.805 1 98.25 209 SER B N 1
ATOM 3623 C CA . SER B 1 209 ? 7.004 -19.062 -4.023 1 98.25 209 SER B CA 1
ATOM 3624 C C . SER B 1 209 ? 7.664 -17.719 -3.719 1 98.25 209 SER B C 1
ATOM 3626 O O . SER B 1 209 ? 7.203 -16.969 -2.852 1 98.25 209 SER B O 1
ATOM 3628 N N . TYR B 1 210 ? 8.805 -17.547 -4.277 1 98.88 210 TYR B N 1
ATOM 3629 C CA . TYR B 1 210 ? 9.406 -16.219 -4.375 1 98.88 210 TYR B CA 1
ATOM 3630 C C . TYR B 1 210 ? 9.25 -15.648 -5.777 1 98.88 210 TYR B C 1
ATOM 3632 O O . TYR B 1 210 ? 9.805 -16.188 -6.738 1 98.88 210 TYR B O 1
ATOM 3640 N N . GLN B 1 211 ? 8.391 -14.633 -5.922 1 98.94 211 GLN B N 1
ATOM 3641 C CA . GLN B 1 211 ? 8.133 -13.977 -7.199 1 98.94 211 GLN B CA 1
ATOM 3642 C C . GLN B 1 211 ? 8.859 -12.641 -7.285 1 98.94 211 GLN B C 1
ATOM 3644 O O . GLN B 1 211 ? 8.836 -11.852 -6.336 1 98.94 211 GLN B O 1
ATOM 3649 N N . VAL B 1 212 ? 9.492 -12.414 -8.461 1 98.88 212 VAL B N 1
ATOM 3650 C CA . VAL B 1 212 ? 10.281 -11.195 -8.578 1 98.88 212 VAL B CA 1
ATOM 3651 C C . VAL B 1 212 ? 9.812 -10.391 -9.789 1 98.88 212 VAL B C 1
ATOM 3653 O O . VAL B 1 212 ? 9.531 -10.953 -10.844 1 98.88 212 VAL B O 1
ATOM 3656 N N . CYS B 1 213 ? 9.57 -9.219 -9.672 1 98.69 213 CYS B N 1
ATOM 3657 C CA . CYS B 1 213 ? 9.375 -8.102 -10.594 1 98.69 213 CYS B CA 1
ATOM 3658 C C . CYS B 1 213 ? 9.57 -6.773 -9.883 1 98.69 213 CYS B C 1
ATOM 3660 O O . CYS B 1 213 ? 9.695 -6.73 -8.656 1 98.69 213 CYS B O 1
ATOM 3662 N N . ASP B 1 214 ? 9.766 -5.738 -10.633 1 98.75 214 ASP B N 1
ATOM 3663 C CA . ASP B 1 214 ? 10.211 -4.488 -10.023 1 98.75 214 ASP B CA 1
ATOM 3664 C C . ASP B 1 214 ? 9.055 -3.498 -9.891 1 98.75 214 ASP B C 1
ATOM 3666 O O . ASP B 1 214 ? 8.062 -3.598 -10.617 1 98.75 214 ASP B O 1
ATOM 3670 N N . TRP B 1 215 ? 9.109 -2.643 -8.867 1 98.44 215 TRP B N 1
ATOM 3671 C CA . TRP B 1 215 ? 8.234 -1.479 -8.734 1 98.44 215 TRP B CA 1
ATOM 3672 C C . TRP B 1 215 ? 8.711 -0.338 -9.625 1 98.44 215 TRP B C 1
ATOM 3674 O O . TRP B 1 215 ? 9.695 0.336 -9.312 1 98.44 215 TRP B O 1
ATOM 3684 N N . ALA B 1 216 ? 7.961 -0.082 -10.688 1 96.5 216 ALA B N 1
ATOM 3685 C CA . ALA B 1 216 ? 8.367 0.918 -11.672 1 96.5 216 ALA B CA 1
ATOM 3686 C C . ALA B 1 216 ? 7.418 2.115 -11.656 1 96.5 216 ALA B C 1
ATOM 3688 O O . ALA B 1 216 ? 6.207 1.955 -11.508 1 96.5 216 ALA B O 1
ATOM 3689 N N . LEU B 1 217 ? 7.98 3.311 -11.75 1 96.62 217 LEU B N 1
ATOM 3690 C CA . LEU B 1 217 ? 7.246 4.559 -11.906 1 96.62 217 LEU B CA 1
ATOM 3691 C C . LEU B 1 217 ? 7.617 5.246 -13.219 1 96.62 217 LEU B C 1
ATOM 3693 O O . LEU B 1 217 ? 8.727 5.07 -13.719 1 96.62 217 LEU B O 1
ATOM 3697 N N . PRO B 1 218 ? 6.711 6.09 -13.805 1 96.5 218 PRO B N 1
ATOM 3698 C CA . PRO B 1 218 ? 5.348 6.336 -13.336 1 96.5 218 PRO B CA 1
ATOM 3699 C C . PRO B 1 218 ? 4.438 5.117 -13.5 1 96.5 218 PRO B C 1
ATOM 3701 O O . PRO B 1 218 ? 4.707 4.25 -14.328 1 96.5 218 PRO B O 1
ATOM 3704 N N . LEU B 1 219 ? 3.387 5.031 -12.719 1 96.5 219 LEU B N 1
ATOM 3705 C CA . LEU B 1 219 ? 2.41 3.957 -12.852 1 96.5 219 LEU B CA 1
ATOM 3706 C C . LEU B 1 219 ? 1.655 4.074 -14.172 1 96.5 219 LEU B C 1
ATOM 3708 O O . LEU B 1 219 ? 1.34 5.18 -14.617 1 96.5 219 LEU B O 1
ATOM 3712 N N . ALA B 1 220 ? 1.386 2.91 -14.68 1 95.19 220 ALA B N 1
ATOM 3713 C CA . ALA B 1 220 ? 0.471 2.852 -15.82 1 95.19 220 ALA B CA 1
ATOM 3714 C C . ALA B 1 220 ? -0.953 3.197 -15.398 1 95.19 220 ALA B C 1
ATOM 3716 O O . ALA B 1 220 ? -1.252 3.275 -14.203 1 95.19 220 ALA B O 1
ATOM 3717 N N . ALA B 1 221 ? -1.814 3.461 -16.438 1 91.38 221 ALA B N 1
ATOM 3718 C CA . ALA B 1 221 ? -3.221 3.742 -16.156 1 91.38 221 ALA B CA 1
ATOM 3719 C C . ALA B 1 221 ? -3.852 2.631 -15.32 1 91.38 221 ALA B C 1
ATOM 3721 O O . ALA B 1 221 ? -4.664 2.898 -14.43 1 91.38 221 ALA B O 1
ATOM 3722 N N . GLU B 1 222 ? -3.482 1.447 -15.68 1 92.94 222 GLU B N 1
ATOM 3723 C CA . GLU B 1 222 ? -3.781 0.289 -14.836 1 92.94 222 GLU B CA 1
ATOM 3724 C C . GLU B 1 222 ? -2.59 -0.076 -13.961 1 92.94 222 GLU B C 1
ATOM 3726 O O . GLU B 1 222 ? -1.616 -0.662 -14.43 1 92.94 222 GLU B O 1
ATOM 3731 N N . PRO B 1 223 ? -2.719 0.228 -12.711 1 92.19 223 PRO B N 1
ATOM 3732 C CA . PRO B 1 223 ? -1.553 0.042 -11.844 1 92.19 223 PRO B CA 1
ATOM 3733 C C . PRO B 1 223 ? -1.037 -1.396 -11.844 1 92.19 223 PRO B C 1
ATOM 3735 O O . PRO B 1 223 ? 0.163 -1.625 -11.68 1 92.19 223 PRO B O 1
ATOM 3738 N N . LEU B 1 224 ? -1.937 -2.348 -12.078 1 94.38 224 LEU B N 1
ATOM 3739 C CA . LEU B 1 224 ? -1.537 -3.75 -12.133 1 94.38 224 LEU B CA 1
ATOM 3740 C C . LEU B 1 224 ? -0.504 -3.977 -13.234 1 94.38 224 LEU B C 1
ATOM 3742 O O . LEU B 1 224 ? 0.328 -4.883 -13.125 1 94.38 224 LEU B O 1
ATOM 3746 N N . ASN B 1 225 ? -0.566 -3.184 -14.258 1 97.19 225 ASN B N 1
ATOM 3747 C CA . ASN B 1 225 ? 0.319 -3.328 -15.406 1 97.19 225 ASN B CA 1
ATOM 3748 C C . ASN B 1 225 ? 1.566 -2.461 -15.266 1 97.19 225 ASN B C 1
ATOM 3750 O O . ASN B 1 225 ? 2.152 -2.043 -16.266 1 97.19 225 ASN B O 1
ATOM 3754 N N . SER B 1 226 ? 1.957 -2.201 -14.055 1 97.19 226 SER B N 1
ATOM 3755 C CA . SER B 1 226 ? 3.084 -1.301 -13.828 1 97.19 226 SER B CA 1
ATOM 3756 C C . SER B 1 226 ? 4.316 -2.064 -13.352 1 97.19 226 SER B C 1
ATOM 3758 O O . SER B 1 226 ? 5.297 -1.461 -12.922 1 97.19 226 SER B O 1
ATOM 3760 N N . ARG B 1 227 ? 4.316 -3.348 -13.375 1 98.56 227 ARG B N 1
ATOM 3761 C CA . ARG B 1 227 ? 5.469 -4.148 -12.977 1 98.56 227 ARG B CA 1
ATOM 3762 C C . ARG B 1 227 ? 6.582 -4.055 -14.016 1 98.56 227 ARG B C 1
ATOM 3764 O O . ARG B 1 227 ? 6.324 -4.117 -15.219 1 98.56 227 ARG B O 1
ATOM 3771 N N . GLY B 1 228 ? 7.801 -3.875 -13.617 1 98.56 228 GLY B N 1
ATOM 3772 C CA . GLY B 1 228 ? 8.922 -3.773 -14.539 1 98.56 228 GLY B CA 1
ATOM 3773 C C . GLY B 1 228 ? 9.867 -4.961 -14.461 1 98.56 228 GLY B C 1
ATOM 3774 O O . GLY B 1 228 ? 9.711 -5.832 -13.602 1 98.56 228 GLY B O 1
ATOM 3775 N N . HIS B 1 229 ? 10.805 -4.965 -15.43 1 98.75 229 HIS B N 1
ATOM 3776 C CA . HIS B 1 229 ? 11.898 -5.922 -15.32 1 98.75 229 HIS B CA 1
ATOM 3777 C C . HIS B 1 229 ? 12.688 -5.715 -14.023 1 98.75 229 HIS B C 1
ATOM 3779 O O . HIS B 1 229 ? 12.859 -4.578 -13.578 1 98.75 229 HIS B O 1
ATOM 3785 N N . VAL B 1 230 ? 13.102 -6.824 -13.461 1 98.56 230 VAL B N 1
ATOM 3786 C CA . VAL B 1 230 ? 13.961 -6.777 -12.281 1 98.56 230 VAL B CA 1
ATOM 3787 C C . VAL B 1 230 ? 15.148 -5.855 -12.547 1 98.56 230 VAL B C 1
ATOM 3789 O O . VAL B 1 230 ? 15.852 -6.012 -13.547 1 98.56 230 VAL B O 1
ATOM 3792 N N . GLY B 1 231 ? 15.281 -4.836 -11.711 1 97.31 231 GLY B N 1
ATOM 3793 C CA . GLY B 1 231 ? 16.406 -3.93 -11.836 1 97.31 231 GLY B CA 1
ATOM 3794 C C . GLY B 1 231 ? 16.031 -2.582 -12.422 1 97.31 231 GLY B C 1
ATOM 3795 O O . GLY B 1 231 ? 16.812 -1.627 -12.344 1 97.31 231 GLY B O 1
ATOM 3796 N N . ASP B 1 232 ? 14.852 -2.461 -12.977 1 97.06 232 ASP B N 1
ATOM 3797 C CA . ASP B 1 232 ? 14.469 -1.234 -13.672 1 97.06 232 ASP B CA 1
ATOM 3798 C C . ASP B 1 232 ? 13.797 -0.249 -12.711 1 97.06 232 ASP B C 1
ATOM 3800 O O . ASP B 1 232 ? 13.641 0.93 -13.039 1 97.06 232 ASP B O 1
ATOM 3804 N N . GLY B 1 233 ? 13.383 -0.711 -11.547 1 97.94 233 GLY B N 1
ATOM 3805 C CA . GLY B 1 233 ? 12.594 0.129 -10.656 1 97.94 233 GLY B CA 1
ATOM 3806 C C . GLY B 1 233 ? 13.289 0.411 -9.336 1 97.94 233 GLY B C 1
ATOM 3807 O O . GLY B 1 233 ? 14.477 0.737 -9.305 1 97.94 233 GLY B O 1
ATOM 3808 N N . TYR B 1 234 ? 12.547 0.36 -8.227 1 98.69 234 TYR B N 1
ATOM 3809 C CA . TYR B 1 234 ? 13.016 0.895 -6.949 1 98.69 234 TYR B CA 1
ATOM 3810 C C . TYR B 1 234 ? 13.312 -0.229 -5.965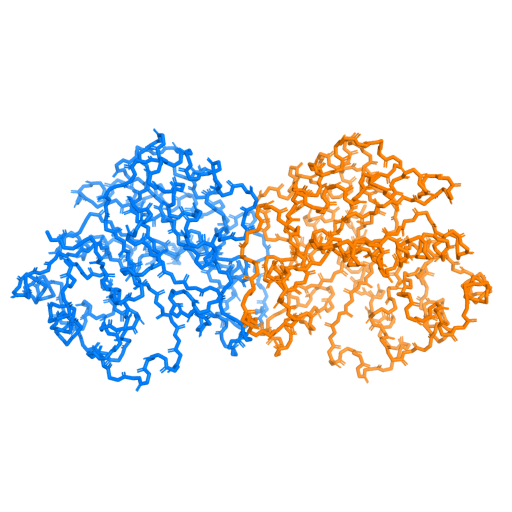 1 98.69 234 TYR B C 1
ATOM 3812 O O . TYR B 1 234 ? 13.828 0.017 -4.871 1 98.69 234 TYR B O 1
ATOM 3820 N N . ILE B 1 235 ? 13.086 -1.479 -6.309 1 98.75 235 ILE B N 1
ATOM 3821 C CA . ILE B 1 235 ? 13.148 -2.551 -5.32 1 98.75 235 ILE B CA 1
ATOM 3822 C C . ILE B 1 235 ? 14.602 -2.959 -5.098 1 98.75 235 ILE B C 1
ATOM 3824 O O . ILE B 1 235 ? 15.367 -3.1 -6.051 1 98.75 235 ILE B O 1
ATOM 3828 N N . ASP B 1 236 ? 14.977 -3.109 -3.859 1 98.5 236 ASP B N 1
ATOM 3829 C CA . ASP B 1 236 ? 16.281 -3.615 -3.441 1 98.5 236 ASP B CA 1
ATOM 3830 C C . ASP B 1 236 ? 16.312 -5.145 -3.467 1 98.5 236 ASP B C 1
ATOM 3832 O O . ASP B 1 236 ? 16.219 -5.789 -2.422 1 98.5 236 ASP B O 1
ATOM 3836 N N . PHE B 1 237 ? 16.562 -5.715 -4.59 1 98.69 237 PHE B N 1
ATOM 3837 C CA . PHE B 1 237 ? 16.484 -7.16 -4.77 1 98.69 237 PHE B CA 1
ATOM 3838 C C . PHE B 1 237 ? 17.578 -7.867 -3.973 1 98.69 237 PHE B C 1
ATOM 3840 O O . PHE B 1 237 ? 17.359 -8.969 -3.463 1 98.69 237 PHE B O 1
ATOM 3847 N N . ALA B 1 238 ? 18.75 -7.254 -3.887 1 98.56 238 ALA B N 1
ATOM 3848 C CA . ALA B 1 238 ? 19.828 -7.871 -3.121 1 98.56 238 ALA B CA 1
ATOM 3849 C C . ALA B 1 238 ? 19.406 -8.148 -1.686 1 98.56 238 ALA B C 1
ATOM 3851 O O . ALA B 1 238 ? 19.562 -9.266 -1.186 1 98.56 238 ALA B O 1
ATOM 3852 N N . THR B 1 239 ? 18.797 -7.18 -1.06 1 98.81 239 THR B N 1
ATOM 3853 C CA . THR B 1 239 ? 18.375 -7.285 0.337 1 98.81 239 THR B CA 1
ATOM 3854 C C . THR B 1 239 ? 17.25 -8.289 0.494 1 98.81 239 THR B C 1
ATOM 3856 O O . THR B 1 239 ? 17.328 -9.211 1.313 1 98.81 239 THR B O 1
ATOM 3859 N N . ILE B 1 240 ? 16.219 -8.203 -0.309 1 98.94 240 ILE B N 1
ATOM 3860 C CA . ILE B 1 240 ? 15.047 -9.047 -0.142 1 98.94 240 ILE B CA 1
ATOM 3861 C C . ILE B 1 240 ? 15.391 -10.492 -0.505 1 98.94 240 ILE B C 1
ATOM 3863 O O . ILE B 1 240 ? 14.984 -11.43 0.191 1 98.94 240 ILE B O 1
ATOM 3867 N N . THR B 1 241 ? 16.141 -10.648 -1.588 1 98.88 241 THR B N 1
ATOM 3868 C CA . THR B 1 241 ? 16.578 -12 -1.942 1 98.88 241 THR B CA 1
ATOM 3869 C C . THR B 1 241 ? 17.422 -12.602 -0.832 1 98.88 241 THR B C 1
ATOM 3871 O O . THR B 1 241 ? 17.297 -13.789 -0.52 1 98.88 241 THR B O 1
ATOM 3874 N N . GLY B 1 242 ? 18.297 -11.773 -0.232 1 98.88 242 GLY B N 1
ATOM 3875 C CA . GLY B 1 242 ? 19.062 -12.234 0.918 1 98.88 242 GLY B CA 1
ATOM 3876 C C . GLY B 1 242 ? 18.188 -12.703 2.066 1 98.88 242 GLY B C 1
ATOM 3877 O O . GLY B 1 242 ? 18.469 -13.727 2.686 1 98.88 242 GLY B O 1
ATOM 3878 N N . TRP B 1 243 ? 17.125 -11.953 2.389 1 98.94 243 TRP B N 1
ATOM 3879 C CA . TRP B 1 243 ? 16.188 -12.344 3.443 1 98.94 243 TRP B CA 1
ATOM 3880 C C . TRP B 1 243 ? 15.523 -13.672 3.117 1 98.94 243 TRP B C 1
ATOM 3882 O O . TRP B 1 243 ? 15.352 -14.523 3.994 1 98.94 243 TRP B O 1
ATOM 3892 N N . VAL B 1 244 ? 15.117 -13.836 1.852 1 98.94 244 VAL B N 1
ATOM 3893 C CA . VAL B 1 244 ? 14.453 -15.062 1.418 1 98.94 244 VAL B CA 1
ATOM 3894 C C . VAL B 1 244 ? 15.422 -16.234 1.527 1 98.94 244 VAL B C 1
ATOM 3896 O O . VAL B 1 244 ? 15.055 -17.312 2.027 1 98.94 244 VAL B O 1
ATOM 3899 N N . ARG B 1 245 ? 16.688 -16.062 1.059 1 98.75 245 ARG B N 1
ATOM 3900 C CA . ARG B 1 245 ? 17.734 -17.078 1.196 1 98.75 245 ARG B CA 1
ATOM 3901 C C . ARG B 1 245 ? 17.938 -17.453 2.66 1 98.75 245 ARG B C 1
ATOM 3903 O O . ARG B 1 245 ? 17.953 -18.641 3.004 1 98.75 245 ARG B O 1
ATOM 3910 N N . ASP B 1 246 ? 18.062 -16.453 3.494 1 98.81 246 ASP B N 1
ATOM 3911 C CA . ASP B 1 246 ? 18.359 -16.672 4.906 1 98.81 246 ASP B CA 1
ATOM 3912 C C . ASP B 1 246 ? 17.188 -17.375 5.605 1 98.81 246 ASP B C 1
ATOM 3914 O O . ASP B 1 246 ? 17.375 -18.031 6.629 1 98.81 246 ASP B O 1
ATOM 3918 N N . ALA B 1 247 ? 16.016 -17.219 5.055 1 98.88 247 ALA B N 1
ATOM 3919 C CA . ALA B 1 247 ? 14.82 -17.859 5.59 1 98.88 247 ALA B CA 1
ATOM 3920 C C . ALA B 1 247 ? 14.773 -19.344 5.191 1 98.88 247 ALA B C 1
ATOM 3922 O O . ALA B 1 247 ? 13.906 -20.078 5.648 1 98.88 247 ALA B O 1
ATOM 3923 N N . GLY B 1 248 ? 15.609 -19.766 4.273 1 98.69 248 GLY B N 1
ATOM 3924 C CA . GLY B 1 248 ? 15.758 -21.172 3.975 1 98.69 248 GLY B CA 1
ATOM 3925 C C . GLY B 1 248 ? 15.023 -21.594 2.715 1 98.69 248 GLY B C 1
ATOM 3926 O O . GLY B 1 248 ? 14.922 -22.781 2.422 1 98.69 248 GLY B O 1
ATOM 3927 N N . TYR B 1 249 ? 14.539 -20.703 1.969 1 98.56 249 TYR B N 1
ATOM 3928 C CA . TYR B 1 249 ? 13.805 -21.062 0.761 1 98.56 249 TYR B CA 1
ATOM 3929 C C . TYR B 1 249 ? 14.758 -21.5 -0.347 1 98.56 249 TYR B C 1
ATOM 3931 O O . TYR B 1 249 ? 15.711 -20.781 -0.675 1 98.56 249 TYR B O 1
ATOM 3939 N N . VAL B 1 250 ? 14.422 -22.625 -1.011 1 97.38 250 VAL B N 1
ATOM 3940 C CA . VAL B 1 250 ? 15.32 -23.156 -2.037 1 97.38 250 VAL B CA 1
ATOM 3941 C C . VAL B 1 250 ? 14.516 -23.484 -3.295 1 97.38 250 VAL B C 1
ATOM 3943 O O . VAL B 1 250 ? 15.031 -24.141 -4.203 1 97.38 250 VAL B O 1
ATOM 3946 N N . GLY B 1 251 ? 13.258 -23.062 -3.316 1 97.81 251 GLY B N 1
ATOM 3947 C CA . GLY B 1 251 ? 12.398 -23.359 -4.449 1 97.81 251 GLY B CA 1
ATOM 3948 C C . GLY B 1 251 ? 12.633 -22.438 -5.633 1 97.81 251 GLY B C 1
ATOM 3949 O O . GLY B 1 251 ? 13.664 -21.75 -5.703 1 97.81 251 GLY B O 1
ATOM 3950 N N . ASP B 1 252 ? 11.75 -22.453 -6.566 1 98.06 252 ASP B N 1
ATOM 3951 C CA . ASP B 1 252 ? 11.859 -21.688 -7.801 1 98.06 252 ASP B CA 1
ATOM 3952 C C . ASP B 1 252 ? 11.68 -20.188 -7.535 1 98.06 252 ASP B C 1
ATOM 3954 O O . ASP B 1 252 ? 10.953 -19.797 -6.617 1 98.06 252 ASP B O 1
ATOM 3958 N N . ILE B 1 253 ? 12.352 -19.438 -8.266 1 98.81 253 ILE B N 1
ATOM 3959 C CA . ILE B 1 253 ? 12.18 -18 -8.328 1 98.81 253 ILE B CA 1
ATOM 3960 C C . ILE B 1 253 ? 11.414 -17.625 -9.602 1 98.81 253 ILE B C 1
ATOM 3962 O O . ILE B 1 253 ? 11.922 -17.781 -10.711 1 98.81 253 ILE B O 1
ATOM 3966 N N . GLU B 1 254 ? 10.25 -17.141 -9.398 1 98.88 254 GLU B N 1
ATOM 3967 C CA . GLU B 1 254 ? 9.336 -16.953 -10.523 1 98.88 254 GLU B CA 1
ATOM 3968 C C . GLU B 1 254 ? 9.234 -15.469 -10.898 1 98.88 254 GLU B C 1
ATOM 3970 O O . GLU B 1 254 ? 9.055 -14.617 -10.031 1 98.88 254 GLU B O 1
ATOM 3975 N N . THR B 1 255 ? 9.453 -15.133 -12.172 1 98.94 255 THR B N 1
ATOM 3976 C CA . THR B 1 255 ? 9.289 -13.758 -12.641 1 98.94 255 THR B CA 1
ATOM 3977 C C . THR B 1 255 ? 7.895 -13.555 -13.234 1 98.94 255 THR B C 1
ATOM 3979 O O . THR B 1 255 ? 7.547 -14.188 -14.234 1 98.94 255 THR B O 1
ATOM 3982 N N . GLU B 1 256 ? 7.129 -12.672 -12.625 1 98.81 256 GLU B N 1
ATOM 3983 C CA . GLU B 1 256 ? 5.77 -12.352 -13.039 1 98.81 256 GLU B CA 1
ATOM 3984 C C . GLU B 1 256 ? 5.605 -10.852 -13.281 1 98.81 256 GLU B C 1
ATOM 3986 O O . GLU B 1 256 ? 5.57 -10.062 -12.336 1 98.81 256 GLU B O 1
ATOM 3991 N N . ILE B 1 257 ? 5.492 -10.5 -14.578 1 98.81 257 ILE B N 1
ATOM 3992 C CA . ILE B 1 257 ? 5.445 -9.094 -14.953 1 98.81 257 ILE B CA 1
ATOM 3993 C C . ILE B 1 257 ? 4.188 -8.82 -15.773 1 98.81 257 ILE B C 1
ATOM 3995 O O . ILE B 1 257 ? 3.922 -9.5 -16.766 1 98.81 257 ILE B O 1
ATOM 3999 N N . PHE B 1 258 ? 3.391 -7.902 -15.352 1 98.56 258 PHE B N 1
ATOM 4000 C CA . PHE B 1 258 ? 2.318 -7.305 -16.141 1 98.56 258 PHE B CA 1
ATOM 4001 C C . PHE B 1 258 ? 2.727 -5.93 -16.656 1 98.56 258 PHE B C 1
ATOM 4003 O O . PHE B 1 258 ? 2.922 -5 -15.867 1 98.56 258 PHE B O 1
ATOM 4010 N N . ASN B 1 259 ? 2.887 -5.797 -17.906 1 98.56 259 ASN B N 1
ATOM 4011 C CA . ASN B 1 259 ? 3.391 -4.566 -18.5 1 98.56 259 ASN B CA 1
ATOM 4012 C C . ASN B 1 259 ? 3.16 -4.535 -20.016 1 98.56 259 ASN B C 1
ATOM 4014 O O . ASN B 1 259 ? 3.68 -5.383 -20.734 1 98.56 259 ASN B O 1
ATOM 4018 N N . GLU B 1 260 ? 2.463 -3.498 -20.453 1 98.12 260 GLU B N 1
ATOM 4019 C CA . GLU B 1 260 ? 2.066 -3.42 -21.859 1 98.12 260 GLU B CA 1
ATOM 4020 C C . GLU B 1 260 ? 3.285 -3.363 -22.781 1 98.12 260 GLU B C 1
ATOM 4022 O O . GLU B 1 260 ? 3.283 -3.955 -23.859 1 98.12 260 GLU B O 1
ATOM 4027 N N . GLN B 1 261 ? 4.281 -2.672 -22.438 1 97.81 261 GLN B N 1
ATOM 4028 C CA . GLN B 1 261 ? 5.48 -2.549 -23.25 1 97.81 261 GLN B CA 1
ATOM 4029 C C . GLN B 1 261 ? 6.238 -3.871 -23.328 1 97.81 261 GLN B C 1
ATOM 4031 O O . GLN B 1 261 ? 6.77 -4.234 -24.375 1 97.81 261 GLN B O 1
ATOM 4036 N N . ILE B 1 262 ? 6.309 -4.582 -22.188 1 98.69 262 ILE B N 1
ATOM 4037 C CA . ILE B 1 262 ? 7 -5.867 -22.141 1 98.69 262 ILE B CA 1
ATOM 4038 C C . ILE B 1 262 ? 6.207 -6.906 -22.938 1 98.69 262 ILE B C 1
ATOM 4040 O O . ILE B 1 262 ? 6.781 -7.703 -23.672 1 98.69 262 ILE B O 1
ATOM 4044 N N . TRP B 1 263 ? 4.891 -6.828 -22.875 1 98.62 263 TRP B N 1
ATOM 4045 C CA . TRP B 1 263 ? 4.02 -7.738 -23.609 1 98.62 263 TRP B CA 1
ATOM 4046 C C . TRP B 1 263 ? 4.156 -7.535 -25.109 1 98.62 263 TRP B C 1
ATOM 4048 O O . TRP B 1 263 ? 3.898 -8.453 -25.891 1 98.62 263 TRP B O 1
ATOM 4058 N N . ALA B 1 264 ? 4.539 -6.336 -25.516 1 98.38 264 ALA B N 1
ATOM 4059 C CA . ALA B 1 264 ? 4.633 -5.992 -26.938 1 98.38 264 ALA B CA 1
ATOM 4060 C C . ALA B 1 264 ? 5.906 -6.566 -27.562 1 98.38 264 ALA B C 1
ATOM 4062 O O . ALA B 1 264 ? 6.039 -6.617 -28.781 1 98.38 264 ALA B O 1
ATOM 4063 N N . GLU B 1 265 ? 6.875 -6.977 -26.781 1 98.5 265 GLU B N 1
ATOM 4064 C CA . GLU B 1 265 ? 8.117 -7.562 -27.281 1 98.5 265 GLU B CA 1
ATOM 4065 C C . GLU B 1 265 ? 7.922 -9.023 -27.672 1 98.5 265 GLU B C 1
ATOM 4067 O O . GLU B 1 265 ? 7.027 -9.695 -27.156 1 98.5 265 GLU B O 1
ATOM 4072 N N . PRO B 1 266 ? 8.789 -9.508 -28.594 1 98.62 266 PRO B N 1
ATOM 4073 C CA . PRO B 1 266 ? 8.734 -10.938 -28.875 1 98.62 266 PRO B CA 1
ATOM 4074 C C . PRO B 1 266 ? 8.938 -11.797 -27.625 1 98.62 266 PRO B C 1
ATOM 4076 O O . PRO B 1 266 ? 9.781 -11.477 -26.797 1 98.62 266 PRO B O 1
ATOM 4079 N N . THR B 1 267 ? 8.172 -12.852 -27.578 1 98.75 267 THR B N 1
ATOM 4080 C CA . THR B 1 267 ? 8.188 -13.75 -26.422 1 98.75 267 THR B CA 1
ATOM 4081 C C . THR B 1 267 ? 9.602 -14.211 -26.125 1 98.75 267 THR B C 1
ATOM 4083 O O . THR B 1 267 ? 10.031 -14.203 -24.969 1 98.75 267 THR B O 1
ATOM 4086 N N . SER B 1 268 ? 10.336 -14.609 -27.141 1 98.69 268 SER B N 1
ATOM 4087 C CA . SER B 1 268 ? 11.688 -15.117 -26.953 1 98.69 268 SER B CA 1
ATOM 4088 C C . SER B 1 268 ? 12.609 -14.047 -26.375 1 98.69 268 SER B C 1
ATOM 4090 O O . SER B 1 268 ? 13.406 -14.32 -25.469 1 98.69 268 SER B O 1
ATOM 4092 N N . LYS B 1 269 ? 12.469 -12.852 -26.859 1 98.69 269 LYS B N 1
ATOM 4093 C CA . LYS B 1 269 ? 13.281 -11.75 -26.359 1 98.69 269 LYS B CA 1
ATOM 4094 C C . LYS B 1 269 ? 12.961 -11.453 -24.906 1 98.69 269 LYS B C 1
ATOM 4096 O O . LYS B 1 269 ? 13.859 -11.211 -24.094 1 98.69 269 LYS B O 1
ATOM 4101 N N . THR B 1 270 ? 11.695 -11.445 -24.578 1 98.88 270 THR B N 1
ATOM 4102 C CA . THR B 1 270 ? 11.281 -11.211 -23.188 1 98.88 270 THR B CA 1
ATOM 4103 C C . THR B 1 270 ? 11.844 -12.289 -22.266 1 98.88 270 THR B C 1
ATOM 4105 O O . THR B 1 270 ? 12.383 -11.977 -21.203 1 98.88 270 THR B O 1
ATOM 4108 N N . ALA B 1 271 ? 11.766 -13.531 -22.656 1 98.88 271 ALA B N 1
ATOM 4109 C CA . ALA B 1 271 ? 12.305 -14.617 -21.844 1 98.88 271 ALA B CA 1
ATOM 4110 C C . ALA B 1 271 ? 13.797 -14.445 -21.609 1 98.88 271 ALA B C 1
ATOM 4112 O O . ALA B 1 271 ? 14.273 -14.609 -20.484 1 98.88 271 ALA B O 1
ATOM 4113 N N . GLU B 1 272 ? 14.5 -14.094 -22.672 1 98.81 272 GLU B N 1
ATOM 4114 C CA . GLU B 1 272 ? 15.945 -13.883 -22.547 1 98.81 272 GLU B CA 1
ATOM 4115 C C . GLU B 1 272 ? 16.25 -12.719 -21.609 1 98.81 272 GLU B C 1
ATOM 4117 O O . GLU B 1 272 ? 17.172 -12.805 -20.781 1 98.81 272 GLU B O 1
ATOM 4122 N N . THR B 1 273 ? 15.508 -11.648 -21.75 1 98.81 273 THR B N 1
ATOM 4123 C CA . THR B 1 273 ? 15.711 -10.484 -20.891 1 98.81 273 THR B CA 1
ATOM 4124 C C . THR B 1 273 ? 15.422 -10.836 -19.422 1 98.81 273 THR B C 1
ATOM 4126 O O . THR B 1 273 ? 16.203 -10.469 -18.531 1 98.81 273 THR B O 1
ATOM 4129 N N . VAL B 1 274 ? 14.352 -11.547 -19.188 1 98.88 274 VAL B N 1
ATOM 4130 C CA . VAL B 1 274 ? 13.969 -11.938 -17.828 1 98.88 274 VAL B CA 1
ATOM 4131 C C . VAL B 1 274 ? 15.094 -12.758 -17.203 1 98.88 274 VAL B C 1
ATOM 4133 O O . VAL B 1 274 ? 15.5 -12.492 -16.062 1 98.88 274 VAL B O 1
ATOM 4136 N N . LEU B 1 275 ? 15.586 -13.719 -17.969 1 98.69 275 LEU B N 1
ATOM 4137 C CA . LEU B 1 275 ? 16.641 -14.57 -17.406 1 98.69 275 LEU B CA 1
ATOM 4138 C C . LEU B 1 275 ? 17.906 -13.766 -17.156 1 98.69 275 LEU B C 1
ATOM 4140 O O . LEU B 1 275 ? 18.578 -13.961 -16.125 1 98.69 275 LEU B O 1
ATOM 4144 N N . SER B 1 276 ? 18.25 -12.883 -18.062 1 98.56 276 SER B N 1
ATOM 4145 C CA . SER B 1 276 ? 19.422 -12.031 -17.891 1 98.56 276 SER B CA 1
ATOM 4146 C C . SER B 1 276 ? 19.312 -11.18 -16.641 1 98.56 276 SER B C 1
ATOM 4148 O O . SER B 1 276 ? 20.266 -11.062 -15.867 1 98.56 276 SER B O 1
ATOM 4150 N N . ARG B 1 277 ? 18.172 -10.594 -16.391 1 98.56 277 ARG B N 1
ATOM 4151 C CA . ARG B 1 277 ? 17.953 -9.75 -15.227 1 98.56 277 ARG B CA 1
ATOM 4152 C C . ARG B 1 277 ? 17.969 -10.578 -13.945 1 98.56 277 ARG B C 1
ATOM 4154 O O . ARG B 1 277 ? 18.484 -10.133 -12.914 1 98.56 277 ARG B O 1
ATOM 4161 N N . TYR B 1 278 ? 17.375 -11.766 -14.008 1 98.5 278 TYR B N 1
ATOM 4162 C CA . TYR B 1 278 ? 17.469 -12.711 -12.891 1 98.5 278 TYR B CA 1
ATOM 4163 C C . TYR B 1 278 ? 18.906 -13.008 -12.531 1 98.5 278 TYR B C 1
ATOM 4165 O O . TYR B 1 278 ? 19.297 -12.938 -11.359 1 98.5 278 TYR B O 1
ATOM 4173 N N . ASP B 1 279 ? 19.719 -13.297 -13.492 1 98.31 279 ASP B N 1
ATOM 4174 C CA . ASP B 1 279 ? 21.125 -13.648 -13.289 1 98.31 279 ASP B CA 1
ATOM 4175 C C . ASP B 1 279 ? 21.906 -12.477 -12.703 1 98.31 279 ASP B C 1
ATOM 4177 O O . ASP B 1 279 ? 22.828 -12.664 -11.914 1 98.31 279 ASP B O 1
ATOM 4181 N N . GLN B 1 280 ? 21.5 -11.328 -13.07 1 98.19 280 GLN B N 1
ATOM 4182 C CA . GLN B 1 280 ? 22.234 -10.133 -12.672 1 98.19 280 GLN B CA 1
ATOM 4183 C C . GLN B 1 280 ? 21.828 -9.672 -11.273 1 98.19 280 GLN B C 1
ATOM 4185 O O . GLN B 1 280 ? 22.672 -9.258 -10.477 1 98.19 280 GLN B O 1
ATOM 4190 N N . HIS B 1 281 ? 20.531 -9.75 -10.945 1 98.25 281 HIS B N 1
ATOM 4191 C CA . HIS B 1 281 ? 20.031 -8.977 -9.805 1 98.25 281 HIS B CA 1
ATOM 4192 C C . HIS B 1 281 ? 19.516 -9.891 -8.703 1 98.25 281 HIS B C 1
ATOM 4194 O O . HIS B 1 281 ? 19.328 -9.461 -7.566 1 98.25 281 HIS B O 1
ATOM 4200 N N . VAL B 1 282 ? 19.234 -11.141 -9.023 1 98.69 282 VAL B N 1
ATOM 4201 C CA . VAL B 1 282 ? 18.609 -12.016 -8.047 1 98.69 282 VAL B CA 1
ATOM 4202 C C . VAL B 1 282 ? 19.531 -13.188 -7.723 1 98.69 282 VAL B C 1
ATOM 4204 O O . VAL B 1 282 ? 19.922 -13.375 -6.566 1 98.69 282 VAL B O 1
ATOM 4207 N N . ALA B 1 283 ? 20.062 -13.922 -8.719 1 98.25 283 ALA B N 1
ATOM 4208 C CA . ALA B 1 283 ? 20.797 -15.172 -8.578 1 98.25 283 ALA B CA 1
ATOM 4209 C C . ALA B 1 283 ? 22.031 -14.984 -7.684 1 98.25 283 ALA B C 1
ATOM 4211 O O . ALA B 1 283 ? 22.328 -15.836 -6.844 1 98.25 283 ALA B O 1
ATOM 4212 N N . PRO B 1 284 ? 22.781 -13.852 -7.785 1 98.19 284 PRO B N 1
ATOM 4213 C CA . PRO B 1 284 ? 24 -13.695 -6.98 1 98.19 284 PRO B CA 1
ATOM 4214 C C . PRO B 1 284 ? 23.719 -13.648 -5.48 1 98.19 284 PRO B C 1
ATOM 4216 O O . PRO B 1 284 ? 24.625 -13.789 -4.668 1 98.19 284 PRO B O 1
ATOM 4219 N N . HIS B 1 285 ? 22.469 -13.43 -5.117 1 98.19 285 HIS B N 1
ATOM 4220 C CA . HIS B 1 285 ? 22.125 -13.203 -3.715 1 98.19 285 HIS B CA 1
ATOM 4221 C C . HIS B 1 285 ? 21.391 -14.398 -3.127 1 98.19 285 HIS B C 1
ATOM 4223 O O . HIS B 1 285 ? 20.922 -14.352 -1.983 1 98.19 285 HIS B O 1
ATOM 4229 N N . LEU B 1 286 ? 21.219 -15.461 -3.891 1 97 286 LEU B N 1
ATOM 4230 C CA . LEU B 1 286 ? 20.516 -16.672 -3.447 1 97 286 LEU B CA 1
ATOM 4231 C C . LEU B 1 286 ? 21.469 -17.594 -2.691 1 97 286 LEU B C 1
ATOM 4233 O O . LEU B 1 286 ? 22.672 -17.594 -2.941 1 97 286 LEU B O 1
#

pLDDT: mean 98.15, std 2.1, range [72.38, 98.94]

Sequence (572 aa):
MSRASLNTATVKHATLAEACEAAANAGFGAVGPWRDVVQAVGAPQAARIIADAGLRASSLCRGGFLTAADDAGIRAALDDNKQAIEEAATIGTSELVFVVGGLVGSTPGGAPTSGVDRDLVATRGRVADRIADLVPFAAEHGVRIVLEPLHPIFAADRAVISTLAQALDLAAPFAASEVGVVVDTYHVWWDPALQRSIARAGREDRIASYQVCDWALPLAAEPLNSRGHVGDGYIDFATITGWVRDAGYVGDIETEIFNEQIWAEPTSKTAETVLSRYDQHVAPHLMSRASLNTATVKHATLAEACEAAANAGFGAVGPWRDVVQAVGAPQAARIIADAGLRASSLCRGGFLTAADDAGIRAALDDNKQAIEEAATIGTSELVFVVGGLVGSTPGGAPTSGVDRDLVATRGRVADRIADLVPFAAEHGVRIVLEPLHPIFAADRAVISTLAQALDLAAPFAASEVGVVVDTYHVWWDPALQRSIARAGREDRIASYQVCDWALPLAAEPLNSRGHVGDGYIDFATITGWVRDAGYVGDIETEIFNEQIWAEPTSKTAETVLSRYDQHVAPHL

Foldseek 3Di:
DALAEEECLLQVVDALLQLLQLLLVLPHQAYAYEVVSCPVQDLLVSLVSNVVSNHAHLEYDAAAQQQDDDPVSNVVSLVVVLVQLLSCLSSPHQEHEYQHWAWPQAAQVDDGDDPTDPPLVVSLVRRLVSLVVNLVSSVVSNHAYEYEAAAVVCCHGTHVRQELQSQCVSCVVDQLSRYAYEAECQRYQVPPCLLVSLLVSLVRVRHSEYEYWAQAPDADSRNLQRTHAQPHHDGQQLVNLLSNVVSPDDHHYYYRHRHPVSNPDDSSVSSNSNVVSCVVRRVVND/DALAEEECLLQVVDALLQLLLLLLVLPHQAYAYEVVSCPVQDLLVSLVSNVVSNHAHLEYDAAAQQQDDDDVSNVVNLVVVLVQLLSCLSSPHQEHEYQHWAWPQAAQVDDGDDPTDPPLVVSLVRRLVSLVVNLVSSVVSNHAYEYEAAAVVCCHGTHVRQELQSQCVSCVVDQLSRYAYEAECQRYQVPPCLLVSLLVSLVRVRHSEYEYWAQAPDADSRNLQRTHAQPHHDGQQLVNLLSNVVSPDDHHYYYRHRHPVSNPDDSSVSSNSNVVSCVVRRVVND

Nearest PDB structures (foldseek):
  7vpf-assembly1_B  TM=9.774E-01  e=4.612E-29  Paenibacillus sp. FSL H7-0331
  3ju2-assembly1_A  TM=9.534E-01  e=1.722E-27  Sinorhizobium meliloti
  1i6n-assembly1_A  TM=8.498E-01  e=1.346E-14  Bacillus subtilis
  5hmq-assembly3_D  TM=8.081E-01  e=1.161E-15  Pseudomonas putida KT2440
  5hmq-assembly2_B  TM=8.044E-01  e=5.521E-15  Pseudomonas putida KT2440

Organism: NCBI:txid88382

Radius of gyration: 24.61 Å; Cα contacts (8 Å, |Δi|>4): 1317; chains: 2; bounding box: 50×72×54 Å

InterPro domains:
  IPR013022 Xylose isomerase-like, TIM barrel domain [PF01261] (21-267)
  IPR036237 Xylose isomerase-like superfamily [SSF51658] (3-275)
  IPR050312 IolE/XylA/MocC-like [PTHR12110] (3-269)